Protein AF-A0A538PR02-F1 (afdb_monomer_lite)

Secondary structure (DSSP, 8-state):
-B--TT---TTTTHHHHHH-HHHHHHHHHHHHHHHHTTPPPHHHHHHSS-TTGGGSHHHHHHHHHHHHHHHHHHHHHTT---SSB-B-TTHHHHHHHHTTSS-HHHHHHHHHHHHHHHHHHS---EEEEEES-HHHHHHHHGGGTTTEEEEEEEETTEEEEEE-HHHHHHHHHHHHHTT-EEEE---SS--SSGGGHHHHHHHHHHHHTS-----SS-BB-TTTSSB--GGGGSHHHHHHHHHS-B-HHHHHHHHHHT--S-EEEBSSS-HHHHHHGGG-GGGTTS-EEES--TTS-HHHHHHHHHHHHHHTT----HHHHHTTS-PPP-PPPP----------SS---STT--SS-SBTTTBEE---TTSPTT-EEEEEEEETTSTTGGGEEETTEEB--HHHHHHHHHHHHHHH-TTS-EEEEEEEE-S--BPPSSSEEEEEEEEPPPBTTBEEEEEEEEE--SSS--EEEEEEEEEEEEPPS-PPPPPPHHHHHHH--EEE-HHHHHHHHHHTTEEE-TTT--EEEEEEETTEEEEEEE--GGG---TT-SS-HHHHHHHHHHHHHTTTT--S---------EE--S----SEEEEEEEE----PPPP-------------SS----------EEEEEE---------------------

Structure (mmCIF, N/CA/C/O backbone):
data_AF-A0A538PR02-F1
#
_entry.id   AF-A0A538PR02-F1
#
loop_
_atom_site.group_PDB
_atom_site.id
_atom_site.type_symbol
_atom_site.label_atom_id
_atom_site.label_alt_id
_atom_site.label_comp_id
_atom_site.label_asym_id
_atom_site.label_entity_id
_atom_site.label_seq_id
_atom_site.pdbx_PDB_ins_code
_atom_site.Cartn_x
_atom_site.Cartn_y
_atom_site.Cartn_z
_atom_site.occupancy
_atom_site.B_iso_or_equiv
_atom_site.auth_seq_id
_atom_site.auth_comp_id
_atom_site.auth_asym_id
_atom_site.auth_atom_id
_atom_site.pdbx_PDB_model_num
ATOM 1 N N . LEU A 1 1 ? 5.813 1.654 -7.583 1.00 98.50 1 LEU A N 1
ATOM 2 C CA . LEU A 1 1 ? 6.825 2.065 -8.583 1.00 98.50 1 LEU A CA 1
ATOM 3 C C . LEU A 1 1 ? 7.752 0.881 -8.829 1.00 98.50 1 LEU A C 1
ATOM 5 O O . LEU A 1 1 ? 8.142 0.279 -7.841 1.00 98.50 1 LEU A O 1
ATOM 9 N N . PHE A 1 2 ? 8.074 0.528 -10.072 1.00 98.69 2 PHE A N 1
ATOM 10 C CA . PHE A 1 2 ? 8.949 -0.610 -10.412 1.00 98.69 2 PHE A CA 1
ATOM 11 C C . PHE A 1 2 ? 10.260 -0.122 -11.024 1.00 98.69 2 PHE A C 1
ATOM 13 O O . PHE A 1 2 ? 10.230 0.651 -11.988 1.00 98.69 2 PHE A O 1
ATOM 20 N N . SER A 1 3 ? 11.387 -0.511 -10.429 1.00 97.12 3 SER A N 1
ATOM 21 C CA . SER A 1 3 ? 12.698 0.070 -10.715 1.00 97.12 3 SER A CA 1
ATOM 22 C C . SER A 1 3 ? 13.198 -0.238 -12.134 1.00 97.12 3 SER A C 1
ATOM 24 O O . SER A 1 3 ? 12.953 -1.273 -12.743 1.00 97.12 3 SER A O 1
ATOM 26 N N . GLY A 1 4 ? 13.930 0.720 -12.701 1.00 94.06 4 GLY A N 1
ATOM 27 C CA . GLY A 1 4 ? 14.542 0.568 -14.018 1.00 94.06 4 GLY A CA 1
ATOM 28 C C . GLY A 1 4 ? 15.914 -0.113 -13.983 1.00 94.06 4 GLY A C 1
ATOM 29 O O . GLY A 1 4 ? 16.508 -0.349 -12.924 1.00 94.06 4 GLY A O 1
ATOM 30 N N . GLN A 1 5 ? 16.471 -0.342 -15.174 1.00 92.19 5 GLN A N 1
ATOM 31 C CA . GLN A 1 5 ? 17.864 -0.747 -15.344 1.00 92.19 5 GLN A CA 1
ATOM 32 C C . GLN A 1 5 ? 18.789 0.379 -14.855 1.00 92.19 5 GLN A C 1
ATOM 34 O O . GLN A 1 5 ? 18.555 1.554 -15.125 1.00 92.19 5 GLN A O 1
ATOM 39 N N . GLY A 1 6 ? 19.844 0.003 -14.137 1.00 89.62 6 GLY A N 1
ATOM 40 C CA . GLY A 1 6 ? 20.734 0.891 -13.385 1.00 89.62 6 GLY A CA 1
ATOM 41 C C . GLY A 1 6 ? 20.547 0.798 -11.865 1.00 89.62 6 GLY A C 1
ATOM 42 O O . GLY A 1 6 ? 21.372 1.327 -11.128 1.00 89.62 6 GLY A O 1
ATOM 43 N N . SER A 1 7 ? 19.495 0.120 -11.393 1.00 91.56 7 SER A N 1
ATOM 44 C CA . SER A 1 7 ? 19.250 -0.131 -9.965 1.00 91.56 7 SER A CA 1
ATOM 45 C C . SER A 1 7 ? 19.891 -1.429 -9.451 1.00 91.56 7 SER A C 1
ATOM 47 O O . SER A 1 7 ? 20.096 -1.580 -8.246 1.00 91.56 7 SER A O 1
ATOM 49 N N . GLN A 1 8 ? 20.215 -2.361 -10.351 1.00 93.94 8 GLN A N 1
ATOM 50 C CA . GLN A 1 8 ? 20.786 -3.662 -10.018 1.00 93.94 8 GLN A CA 1
ATOM 51 C C . GLN A 1 8 ? 22.184 -3.553 -9.400 1.00 93.94 8 GLN A C 1
ATOM 53 O O . GLN A 1 8 ? 22.990 -2.703 -9.779 1.00 93.94 8 GLN A O 1
ATOM 58 N N . TYR A 1 9 ? 22.496 -4.493 -8.512 1.00 94.25 9 TYR A N 1
ATOM 59 C CA . TYR A 1 9 ? 23.839 -4.714 -7.986 1.00 94.25 9 TYR A CA 1
ATOM 60 C C . TYR A 1 9 ? 24.039 -6.199 -7.673 1.00 94.25 9 TYR A C 1
ATOM 62 O O . TYR A 1 9 ? 23.088 -6.912 -7.335 1.00 94.25 9 TYR A O 1
ATOM 70 N N . ALA A 1 10 ? 25.281 -6.673 -7.770 1.00 93.88 10 ALA A N 1
ATOM 71 C CA . ALA A 1 10 ? 25.618 -8.041 -7.396 1.00 93.88 10 ALA A CA 1
ATOM 72 C C . ALA A 1 10 ? 25.338 -8.270 -5.902 1.00 93.88 10 ALA A C 1
ATOM 74 O O . ALA A 1 10 ? 25.723 -7.467 -5.053 1.00 93.88 10 ALA A O 1
ATOM 75 N N . GLY A 1 11 ? 24.659 -9.366 -5.566 1.00 94.75 11 GLY A N 1
ATOM 76 C CA . GLY A 1 11 ? 24.262 -9.663 -4.190 1.00 94.75 11 GLY A CA 1
ATOM 77 C C . GLY A 1 11 ? 22.857 -9.193 -3.799 1.00 94.75 11 GLY A C 1
ATOM 78 O O . GLY A 1 11 ? 22.438 -9.487 -2.678 1.00 94.75 11 GLY A O 1
ATOM 79 N N . MET A 1 12 ? 22.120 -8.495 -4.673 1.00 96.06 12 MET A N 1
ATOM 80 C CA . MET A 1 12 ? 20.779 -7.989 -4.351 1.00 96.06 12 MET A CA 1
ATOM 81 C C . MET A 1 12 ? 19.809 -9.099 -3.924 1.00 96.06 12 MET A C 1
ATOM 83 O O . MET A 1 12 ? 19.850 -10.215 -4.448 1.00 96.06 12 MET A O 1
ATOM 87 N N . ALA A 1 13 ? 18.946 -8.793 -2.952 1.00 97.62 13 ALA A N 1
ATOM 88 C CA . ALA A 1 13 ? 17.898 -9.675 -2.429 1.00 97.62 13 ALA A CA 1
ATOM 89 C C . ALA A 1 13 ? 18.363 -11.049 -1.886 1.00 97.62 13 ALA A C 1
ATOM 91 O O . ALA A 1 13 ? 17.543 -11.945 -1.654 1.00 97.62 13 ALA A O 1
ATOM 92 N N . ARG A 1 14 ? 19.673 -11.253 -1.667 1.00 97.19 14 ARG A N 1
ATOM 93 C CA . ARG A 1 14 ? 20.220 -12.528 -1.168 1.00 97.19 14 ARG A CA 1
ATOM 94 C C . ARG A 1 14 ? 19.723 -12.856 0.238 1.00 97.19 14 ARG A C 1
ATOM 96 O O . ARG A 1 14 ? 19.574 -14.032 0.575 1.00 97.19 14 ARG A O 1
ATOM 103 N N . GLY A 1 15 ? 19.499 -11.834 1.062 1.00 96.75 15 GLY A N 1
ATOM 104 C CA . GLY A 1 15 ? 18.936 -11.974 2.399 1.00 96.75 15 GLY A CA 1
ATOM 105 C C . GLY A 1 15 ? 17.523 -12.537 2.327 1.00 96.75 15 GLY A C 1
ATOM 106 O O . GLY A 1 15 ? 17.267 -13.581 2.922 1.00 96.75 15 GLY A O 1
ATOM 107 N N . LEU A 1 16 ? 16.653 -11.935 1.507 1.00 97.62 16 LEU A N 1
ATOM 108 C CA . LEU A 1 16 ? 15.275 -12.416 1.325 1.00 97.62 16 LEU A CA 1
ATOM 109 C C . LEU A 1 16 ? 15.230 -13.835 0.782 1.00 97.62 16 LEU A C 1
ATOM 111 O O . LEU A 1 16 ? 14.490 -14.660 1.309 1.00 97.62 16 LEU A O 1
ATOM 115 N N . TYR A 1 17 ? 16.058 -14.155 -0.216 1.00 97.88 17 TYR A N 1
ATOM 116 C CA . TYR A 1 17 ? 16.132 -15.523 -0.720 1.00 97.88 17 TYR A CA 1
ATOM 117 C C . TYR A 1 17 ? 16.468 -16.519 0.392 1.00 97.88 17 TYR A C 1
ATOM 119 O O . TYR A 1 17 ? 15.944 -17.624 0.401 1.00 97.88 17 TYR A O 1
ATOM 127 N N . ARG A 1 18 ? 17.303 -16.139 1.367 1.00 95.69 18 ARG A N 1
ATOM 128 C CA . ARG A 1 18 ? 17.667 -16.994 2.505 1.00 95.69 18 ARG A CA 1
ATOM 129 C C . ARG A 1 18 ? 16.612 -17.037 3.607 1.00 95.69 18 ARG A C 1
ATOM 131 O O . ARG A 1 18 ? 16.497 -18.092 4.230 1.00 95.69 18 ARG A O 1
ATOM 138 N N . THR A 1 19 ? 15.865 -15.963 3.852 1.00 93.88 19 THR A N 1
ATOM 139 C CA . THR A 1 19 ? 15.002 -15.837 5.041 1.00 93.88 19 THR A CA 1
ATOM 140 C C . THR A 1 19 ? 13.502 -15.887 4.761 1.00 93.88 19 THR A C 1
ATOM 142 O O . THR A 1 19 ? 12.751 -16.224 5.674 1.00 93.88 19 THR A O 1
ATOM 145 N N . GLU A 1 20 ? 13.060 -15.593 3.535 1.00 95.88 20 GLU A N 1
ATOM 146 C CA . GLU A 1 20 ? 11.646 -15.474 3.155 1.00 95.88 20 GLU A CA 1
ATOM 147 C C . GLU A 1 20 ? 11.236 -16.577 2.157 1.00 95.88 20 GLU A C 1
ATOM 149 O O . GLU A 1 20 ? 11.570 -16.505 0.970 1.00 95.88 20 GLU A O 1
ATOM 154 N N . PRO A 1 21 ? 10.492 -17.615 2.592 1.00 95.75 21 PRO A N 1
ATOM 155 C CA . PRO A 1 21 ? 10.117 -18.738 1.728 1.00 95.75 21 PRO A CA 1
ATOM 156 C C . PRO A 1 21 ? 9.278 -18.356 0.501 1.00 95.75 21 PRO A C 1
ATOM 158 O O . PRO A 1 21 ? 9.484 -18.936 -0.563 1.00 95.75 21 PRO A O 1
ATOM 161 N N . VAL A 1 22 ? 8.374 -17.374 0.613 1.00 97.38 22 VAL A N 1
ATOM 162 C CA . VAL A 1 22 ? 7.581 -16.864 -0.525 1.00 97.38 22 VAL A CA 1
ATOM 163 C C . VAL A 1 22 ? 8.490 -16.284 -1.608 1.00 97.38 22 VAL A C 1
ATOM 165 O O . VAL A 1 22 ? 8.377 -16.667 -2.771 1.00 97.38 22 VAL A O 1
ATOM 168 N N . PHE A 1 23 ? 9.429 -15.419 -1.216 1.00 98.06 23 PHE A N 1
ATOM 169 C CA . PHE A 1 23 ? 10.390 -14.809 -2.133 1.00 98.06 23 PHE A CA 1
ATOM 170 C C . PHE A 1 23 ? 11.267 -15.869 -2.804 1.00 98.06 23 PHE A C 1
ATOM 172 O O . PHE A 1 23 ? 11.442 -15.851 -4.020 1.00 98.06 23 PHE A O 1
ATOM 179 N N . ARG A 1 24 ? 11.774 -16.834 -2.024 1.00 98.12 24 ARG A N 1
ATOM 180 C CA . ARG A 1 24 ? 12.583 -17.944 -2.543 1.00 98.12 24 ARG A CA 1
ATOM 181 C C . ARG A 1 24 ? 11.843 -18.737 -3.617 1.00 98.12 24 ARG A C 1
ATOM 183 O O . ARG A 1 24 ? 12.358 -18.863 -4.718 1.00 98.12 24 ARG A O 1
ATOM 190 N N . ARG A 1 25 ? 10.612 -19.186 -3.335 1.00 98.19 25 ARG A N 1
ATOM 191 C CA . ARG A 1 25 ? 9.791 -19.940 -4.301 1.00 98.19 25 ARG A CA 1
ATOM 192 C C . ARG A 1 25 ? 9.524 -19.146 -5.580 1.00 98.19 25 ARG A C 1
ATOM 194 O O . ARG A 1 25 ? 9.500 -19.732 -6.658 1.00 98.19 25 ARG A O 1
ATOM 201 N N . ALA A 1 26 ? 9.315 -17.834 -5.467 1.00 98.56 26 ALA A N 1
ATOM 202 C CA . ALA A 1 26 ? 9.130 -16.972 -6.628 1.00 98.56 26 ALA A CA 1
ATOM 203 C C . ALA A 1 26 ? 10.409 -16.889 -7.479 1.00 98.56 26 ALA A C 1
ATOM 205 O O . ALA A 1 26 ? 10.333 -17.063 -8.692 1.00 98.56 26 ALA A O 1
ATOM 206 N N . ILE A 1 27 ? 11.584 -16.714 -6.859 1.00 98.75 27 ILE A N 1
ATOM 207 C CA . ILE A 1 27 ? 12.870 -16.749 -7.573 1.00 98.75 27 ILE A CA 1
ATOM 208 C C . ILE A 1 27 ? 13.131 -18.123 -8.199 1.00 98.75 27 ILE A C 1
ATOM 210 O O . ILE A 1 27 ? 13.497 -18.168 -9.367 1.00 98.75 27 ILE A O 1
ATOM 214 N N . ASP A 1 28 ? 12.894 -19.222 -7.480 1.00 98.62 28 ASP A N 1
ATOM 215 C CA . ASP A 1 28 ? 13.098 -20.587 -7.988 1.00 98.62 28 ASP A CA 1
ATOM 216 C C . ASP A 1 28 ? 12.206 -20.871 -9.208 1.00 98.62 28 ASP A C 1
ATOM 218 O O . ASP A 1 28 ? 12.644 -21.469 -10.191 1.00 98.62 28 ASP A O 1
ATOM 222 N N . ARG A 1 29 ? 10.955 -20.388 -9.188 1.00 98.50 29 ARG A N 1
ATOM 223 C CA . ARG A 1 29 ? 10.052 -20.459 -10.345 1.00 98.50 29 ARG A CA 1
ATOM 224 C C . ARG A 1 29 ? 10.590 -19.645 -11.519 1.00 98.50 29 ARG A C 1
ATOM 226 O O . ARG A 1 29 ? 10.618 -20.152 -12.637 1.00 98.50 29 ARG A O 1
ATOM 233 N N . CYS A 1 30 ? 11.008 -18.401 -11.279 1.00 98.56 30 CYS A N 1
ATOM 234 C CA . CYS A 1 30 ? 11.595 -17.552 -12.316 1.00 98.56 30 CYS A CA 1
ATOM 235 C C . CYS A 1 30 ? 12.856 -18.185 -12.919 1.00 98.56 30 CYS A C 1
ATOM 237 O O . CYS A 1 30 ? 13.044 -18.143 -14.132 1.00 98.56 30 CYS A O 1
ATOM 239 N N . ASP A 1 31 ? 13.690 -18.800 -12.083 1.00 98.44 31 ASP A N 1
ATOM 240 C CA . ASP A 1 31 ? 14.918 -19.478 -12.481 1.00 98.44 31 ASP A CA 1
ATOM 241 C C . ASP A 1 31 ? 14.626 -20.684 -13.384 1.00 98.44 31 ASP A C 1
ATOM 243 O O . ASP A 1 31 ? 15.174 -20.786 -14.481 1.00 98.44 31 ASP A O 1
ATOM 247 N N . ALA A 1 32 ? 13.678 -21.538 -12.988 1.00 98.25 32 ALA A N 1
ATOM 248 C CA . ALA A 1 32 ? 13.234 -22.661 -13.811 1.00 98.25 32 ALA A CA 1
ATOM 249 C C . ALA A 1 32 ? 12.699 -22.204 -15.183 1.00 98.25 32 ALA A C 1
ATOM 251 O O . ALA A 1 32 ? 12.989 -22.831 -16.203 1.00 98.25 32 ALA A O 1
ATOM 252 N N . ILE A 1 33 ? 11.958 -21.090 -15.224 1.00 97.69 33 ILE A N 1
ATOM 253 C CA . ILE A 1 33 ? 11.436 -20.515 -16.471 1.00 97.69 33 ILE A CA 1
ATOM 254 C C . ILE A 1 33 ? 12.580 -2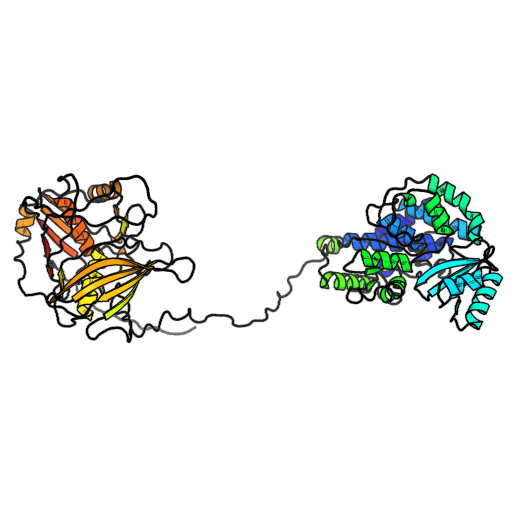0.056 -17.379 1.00 97.69 33 ILE A C 1
ATOM 256 O O . ILE A 1 33 ? 12.618 -20.453 -18.542 1.00 97.69 33 ILE A O 1
ATOM 260 N N . VAL A 1 34 ? 13.528 -19.251 -16.889 1.00 96.25 34 VAL A N 1
ATOM 261 C CA . VAL A 1 34 ? 14.604 -18.738 -17.759 1.00 96.25 34 VAL A CA 1
ATOM 262 C C . VAL A 1 34 ? 15.547 -19.850 -18.227 1.00 96.25 34 VAL A C 1
ATOM 264 O O . VAL A 1 34 ? 15.980 -19.839 -19.380 1.00 96.25 34 VAL A O 1
ATOM 267 N N . GLN A 1 35 ? 15.801 -20.857 -17.387 1.00 96.50 35 GLN A N 1
ATOM 268 C CA . GLN A 1 35 ? 16.586 -22.030 -17.775 1.00 96.50 35 GLN A CA 1
ATOM 269 C C . GLN A 1 35 ? 15.890 -22.857 -18.865 1.00 96.50 35 GLN A C 1
ATOM 271 O O . GLN A 1 35 ? 16.567 -23.397 -19.739 1.00 96.50 35 GLN A O 1
ATOM 276 N N . SER A 1 36 ? 14.551 -22.907 -18.883 1.00 95.31 36 SER A N 1
ATOM 277 C CA . SER A 1 36 ? 13.799 -23.627 -19.924 1.00 95.31 36 SER A CA 1
ATOM 278 C C . SER A 1 36 ? 14.012 -23.072 -21.340 1.00 95.31 36 SER A C 1
ATOM 280 O O . SER A 1 36 ? 13.828 -23.797 -22.316 1.00 95.31 36 SER A O 1
ATOM 282 N N . PHE A 1 37 ? 14.471 -21.821 -21.459 1.00 91.75 37 PHE A N 1
ATOM 283 C CA . PHE A 1 37 ? 14.837 -21.190 -22.731 1.00 91.75 37 PHE A CA 1
ATOM 284 C C . PHE A 1 37 ? 16.361 -21.061 -22.917 1.00 91.75 37 PHE A C 1
ATOM 286 O O . PHE A 1 37 ? 16.818 -20.296 -23.763 1.00 91.75 37 PHE A O 1
ATOM 293 N N . GLY A 1 38 ? 17.156 -21.811 -22.141 1.00 91.44 38 GLY A N 1
ATOM 294 C CA . GLY A 1 38 ? 18.610 -21.923 -22.299 1.00 91.44 38 GLY A CA 1
ATOM 295 C C . GLY A 1 38 ? 19.435 -20.806 -21.652 1.00 91.44 38 GLY A C 1
ATOM 296 O O . GLY A 1 38 ? 20.611 -20.655 -21.983 1.00 91.44 38 GLY A O 1
ATOM 297 N N . MET A 1 39 ? 18.853 -20.008 -20.752 1.00 93.81 39 MET A N 1
ATOM 298 C CA . MET A 1 39 ? 19.595 -18.961 -20.043 1.00 93.81 39 MET A CA 1
ATOM 299 C C . MET A 1 39 ? 20.415 -19.509 -18.871 1.00 93.81 39 MET A C 1
ATOM 301 O O . MET A 1 39 ? 20.104 -20.551 -18.295 1.00 93.81 39 MET A O 1
ATOM 305 N N . VAL A 1 40 ? 21.442 -18.752 -18.474 1.00 94.31 40 VAL A N 1
ATOM 306 C CA . VAL A 1 40 ? 22.193 -18.996 -17.235 1.00 94.31 40 VAL A CA 1
ATOM 307 C C . VAL A 1 40 ? 21.258 -18.863 -16.031 1.00 94.31 40 VAL A C 1
ATOM 309 O O . VAL A 1 40 ? 20.441 -17.944 -15.977 1.00 94.31 40 VAL A O 1
ATOM 312 N N . ALA A 1 41 ? 21.418 -19.757 -15.054 1.00 95.88 41 ALA A N 1
ATOM 313 C CA . ALA A 1 41 ? 20.636 -19.751 -13.823 1.00 95.88 41 ALA A CA 1
ATOM 314 C C . ALA A 1 41 ? 20.710 -18.394 -13.093 1.00 95.88 41 ALA A C 1
ATOM 316 O O . ALA A 1 41 ? 21.796 -17.836 -12.883 1.00 95.88 41 ALA A O 1
ATOM 317 N N . LEU A 1 42 ? 19.558 -17.883 -12.654 1.00 96.56 42 LEU A N 1
ATOM 318 C CA . LEU A 1 42 ? 19.425 -16.604 -11.955 1.00 96.56 42 LEU A CA 1
ATOM 319 C C . LEU A 1 42 ? 20.294 -16.521 -10.694 1.00 96.56 42 LEU A C 1
ATOM 321 O O . LEU A 1 42 ? 20.940 -15.487 -10.525 1.00 96.56 42 LEU A O 1
ATOM 325 N N . PRO A 1 43 ? 20.397 -17.550 -9.823 1.00 96.38 43 PRO A N 1
ATOM 326 C CA . PRO A 1 43 ? 21.272 -17.486 -8.652 1.00 96.38 43 PRO A CA 1
ATOM 327 C C . PRO A 1 43 ? 22.741 -17.208 -8.996 1.00 96.38 43 PRO A C 1
ATOM 329 O O . PRO A 1 43 ? 23.414 -16.488 -8.257 1.00 96.38 43 PRO A O 1
ATOM 332 N N . SER A 1 44 ? 23.231 -17.727 -10.127 1.00 95.25 44 SER A N 1
ATOM 333 C CA . SER A 1 44 ? 24.604 -17.491 -10.593 1.00 95.25 44 SER A CA 1
ATOM 334 C C . SER A 1 44 ? 24.812 -16.047 -11.048 1.00 95.25 44 SER A C 1
ATOM 336 O O . SER A 1 44 ? 25.878 -15.482 -10.829 1.00 95.25 44 SER A O 1
ATOM 338 N N . ILE A 1 45 ? 23.787 -15.428 -11.634 1.00 96.25 45 ILE A N 1
ATOM 339 C CA . ILE A 1 45 ? 23.814 -14.021 -12.052 1.00 96.25 45 ILE A CA 1
ATOM 340 C C . ILE A 1 45 ? 23.646 -13.074 -10.853 1.00 96.25 45 ILE A C 1
ATOM 342 O O . ILE A 1 45 ? 24.349 -12.073 -10.744 1.00 96.25 45 ILE A O 1
ATOM 346 N N . LEU A 1 46 ? 22.721 -13.385 -9.943 1.00 96.06 46 LEU A N 1
ATOM 347 C CA . LEU A 1 46 ? 22.388 -12.548 -8.790 1.00 96.06 46 LEU A CA 1
ATOM 348 C C . LEU A 1 46 ? 23.462 -12.606 -7.697 1.00 96.06 46 LEU A C 1
ATOM 350 O O . LEU A 1 46 ? 23.754 -11.586 -7.069 1.00 96.06 46 LEU A O 1
ATOM 354 N N . TRP A 1 47 ? 24.031 -13.789 -7.440 1.00 95.31 47 TRP A N 1
ATOM 355 C CA . TRP A 1 47 ? 24.879 -14.056 -6.269 1.00 95.31 47 TRP A CA 1
ATOM 356 C C . TRP A 1 47 ? 26.161 -14.843 -6.572 1.00 95.31 47 TRP A C 1
ATOM 358 O O . TRP A 1 47 ? 26.839 -15.252 -5.624 1.00 95.31 47 TRP A O 1
ATOM 368 N N . GLY A 1 48 ? 26.475 -15.093 -7.845 1.00 88.62 48 GLY A N 1
ATOM 369 C CA . GLY A 1 48 ? 27.697 -15.788 -8.248 1.00 88.62 48 GLY A CA 1
ATOM 370 C C . GLY A 1 48 ? 28.959 -14.934 -8.114 1.00 88.62 48 GLY A C 1
ATOM 371 O O . GLY A 1 48 ? 28.921 -13.761 -7.744 1.00 88.62 48 GLY A O 1
ATOM 372 N N . GLU A 1 49 ? 30.105 -15.544 -8.421 1.00 80.94 49 GLU A N 1
ATOM 373 C CA . GLU A 1 49 ? 31.426 -14.917 -8.263 1.00 80.94 49 GLU A CA 1
ATOM 374 C C . GLU A 1 49 ? 31.697 -13.821 -9.309 1.00 80.94 49 GLU A C 1
ATOM 376 O O . GLU A 1 49 ? 32.388 -12.840 -9.028 1.00 80.94 49 GLU A O 1
ATOM 381 N N . HIS A 1 50 ? 31.106 -13.936 -10.504 1.00 82.12 50 HIS A N 1
ATOM 382 C CA . HIS A 1 50 ? 31.259 -12.969 -11.594 1.00 82.12 50 HIS A CA 1
ATOM 383 C C . HIS A 1 50 ? 30.309 -11.775 -11.444 1.00 82.12 50 HIS A C 1
ATOM 385 O O . HIS A 1 50 ? 29.335 -11.633 -12.180 1.00 82.12 50 HIS A O 1
ATOM 391 N N . GLN A 1 51 ? 30.631 -10.871 -10.517 1.00 84.25 51 GLN A N 1
ATOM 392 C CA . GLN A 1 51 ? 29.805 -9.694 -10.213 1.00 84.25 51 GLN A CA 1
ATOM 393 C C . GLN A 1 51 ? 29.548 -8.770 -11.417 1.00 84.25 51 GLN A C 1
ATOM 395 O O . GLN A 1 51 ? 28.575 -8.029 -11.409 1.00 84.25 51 GLN A O 1
ATOM 400 N N . ALA A 1 52 ? 30.377 -8.819 -12.464 1.00 87.50 52 ALA A N 1
ATOM 401 C CA . ALA A 1 52 ? 30.177 -8.026 -13.676 1.00 87.50 52 ALA A CA 1
ATOM 402 C C . ALA A 1 52 ? 28.987 -8.505 -14.532 1.00 87.50 52 ALA A C 1
ATOM 404 O O . ALA A 1 52 ? 28.375 -7.695 -15.225 1.00 87.50 52 ALA A O 1
ATOM 405 N N . ALA A 1 53 ? 28.620 -9.792 -14.463 1.00 91.00 53 ALA A N 1
ATOM 406 C CA . ALA A 1 53 ? 27.609 -10.382 -15.345 1.00 91.00 53 ALA A CA 1
ATOM 407 C C . ALA A 1 53 ? 26.225 -9.731 -15.178 1.00 91.00 53 ALA A C 1
ATOM 409 O O . ALA A 1 53 ? 25.521 -9.514 -16.161 1.00 91.00 53 ALA A O 1
ATOM 410 N N . ILE A 1 54 ? 25.850 -9.333 -13.954 1.00 93.00 54 ILE A N 1
ATOM 411 C CA . ILE A 1 54 ? 24.573 -8.648 -13.680 1.00 93.00 54 ILE A CA 1
ATOM 412 C C . ILE A 1 54 ? 24.446 -7.298 -14.406 1.00 93.00 54 ILE A C 1
ATOM 414 O O . ILE A 1 54 ? 23.337 -6.781 -14.520 1.00 93.00 54 ILE A O 1
ATOM 418 N N . HIS A 1 55 ? 25.544 -6.724 -14.910 1.00 91.75 55 HIS A N 1
ATOM 419 C CA . HIS A 1 55 ? 25.555 -5.466 -15.664 1.00 91.75 55 HIS A CA 1
ATOM 420 C C . HIS A 1 55 ? 25.451 -5.665 -17.186 1.00 91.75 55 HIS A C 1
ATOM 422 O O . HIS A 1 55 ? 25.252 -4.698 -17.925 1.00 91.75 55 HIS A O 1
ATOM 428 N N . GLU A 1 56 ? 25.523 -6.904 -17.678 1.00 92.50 56 GLU A N 1
ATOM 429 C CA . GLU A 1 56 ? 25.225 -7.198 -19.076 1.00 92.50 56 GLU A CA 1
ATOM 430 C C . GLU A 1 56 ? 23.714 -7.209 -19.306 1.00 92.50 56 GLU A C 1
ATOM 432 O O . GLU A 1 56 ? 22.973 -7.948 -18.665 1.00 92.50 56 GLU A O 1
ATOM 437 N N . THR A 1 57 ? 23.252 -6.445 -20.297 1.00 93.31 57 THR A N 1
ATOM 438 C CA . THR A 1 57 ? 21.819 -6.229 -20.573 1.00 93.31 57 THR A CA 1
ATOM 439 C C . THR A 1 57 ? 20.996 -7.520 -20.687 1.00 93.31 57 THR A C 1
ATOM 441 O O . THR A 1 57 ? 19.874 -7.568 -20.184 1.00 93.31 57 THR A O 1
ATOM 444 N N . ARG A 1 58 ? 21.560 -8.580 -21.283 1.00 94.62 58 ARG A N 1
ATOM 445 C CA . ARG A 1 58 ? 20.915 -9.900 -21.406 1.00 94.62 58 ARG A CA 1
ATOM 446 C C . ARG A 1 58 ? 20.623 -10.585 -20.069 1.00 94.62 58 ARG A C 1
ATOM 448 O O . ARG A 1 58 ? 19.682 -11.364 -19.994 1.00 94.62 58 ARG A O 1
ATOM 455 N N . TYR A 1 59 ? 21.393 -10.279 -19.026 1.00 95.50 59 TYR A N 1
ATOM 456 C CA . TYR A 1 59 ? 21.221 -10.826 -17.681 1.00 95.50 59 TYR A CA 1
ATOM 457 C C . TYR A 1 59 ? 20.527 -9.834 -16.745 1.00 95.50 59 TYR A C 1
ATOM 459 O O . TYR A 1 59 ? 19.679 -10.235 -15.952 1.00 95.50 59 TYR A O 1
ATOM 467 N N . THR A 1 60 ? 20.824 -8.535 -16.868 1.00 95.25 60 THR A N 1
ATOM 468 C CA . THR A 1 60 ? 20.240 -7.480 -16.030 1.00 95.25 60 THR A CA 1
ATOM 469 C C . THR A 1 60 ? 18.716 -7.477 -16.073 1.00 95.25 60 THR A C 1
ATOM 471 O O . THR A 1 60 ? 18.070 -7.446 -15.030 1.00 95.25 60 THR A O 1
ATOM 474 N N . GLN A 1 61 ? 18.134 -7.483 -17.275 1.00 96.62 61 GLN A N 1
ATOM 475 C CA . GLN A 1 61 ? 16.693 -7.297 -17.444 1.00 96.62 61 GLN A CA 1
ATOM 476 C C . GLN A 1 61 ? 15.859 -8.453 -16.858 1.00 96.62 61 GLN A C 1
ATOM 478 O O . GLN A 1 61 ? 14.968 -8.168 -16.056 1.00 96.62 61 GLN A O 1
ATOM 483 N N . PRO A 1 62 ? 16.142 -9.739 -17.157 1.00 97.62 62 PRO A N 1
ATOM 484 C CA . PRO A 1 62 ? 15.427 -10.844 -16.515 1.00 97.62 62 PRO A CA 1
ATOM 485 C C . PRO A 1 62 ? 15.719 -10.959 -15.015 1.00 97.62 62 PRO A C 1
ATOM 487 O O . PRO A 1 62 ? 14.812 -11.291 -14.256 1.00 97.62 62 PRO A O 1
ATOM 490 N N . ALA A 1 63 ? 16.936 -10.639 -14.557 1.00 97.81 63 ALA A N 1
ATOM 491 C CA . ALA A 1 63 ? 17.255 -10.651 -13.130 1.00 97.81 63 ALA A CA 1
ATOM 492 C C . ALA A 1 63 ? 16.463 -9.590 -12.346 1.00 97.81 63 ALA A C 1
ATOM 494 O O . ALA A 1 63 ? 15.920 -9.897 -11.284 1.00 97.81 63 ALA A O 1
ATOM 495 N N . LEU A 1 64 ? 16.354 -8.365 -12.876 1.00 97.94 64 LEU A N 1
ATOM 496 C CA . LEU A 1 64 ? 15.518 -7.312 -12.292 1.00 97.94 64 LEU A CA 1
ATOM 497 C C . LEU A 1 64 ? 14.046 -7.720 -12.268 1.00 97.94 64 LEU A C 1
ATOM 499 O O . LEU A 1 64 ? 13.433 -7.674 -11.206 1.00 97.94 64 LEU A O 1
ATOM 503 N N . PHE A 1 65 ? 13.509 -8.200 -13.394 1.00 98.69 65 PHE A N 1
ATOM 504 C CA . PHE A 1 65 ? 12.123 -8.665 -13.466 1.00 98.69 65 PHE A CA 1
ATOM 505 C C . PHE A 1 65 ? 11.834 -9.757 -12.427 1.00 98.69 65 PHE A C 1
ATOM 507 O O . PHE A 1 65 ? 10.827 -9.694 -11.727 1.00 98.69 65 PHE A O 1
ATOM 514 N N . ALA A 1 66 ? 12.723 -10.748 -12.296 1.00 98.69 66 ALA A N 1
ATOM 515 C CA . ALA A 1 66 ? 12.552 -11.841 -11.346 1.00 98.69 66 ALA A CA 1
ATOM 516 C C . ALA A 1 66 ? 12.557 -11.352 -9.890 1.00 98.69 66 ALA A C 1
ATOM 518 O O . ALA A 1 66 ? 11.710 -11.779 -9.104 1.00 98.69 66 ALA A O 1
ATOM 519 N N . VAL A 1 67 ? 13.473 -10.442 -9.534 1.00 98.75 67 VAL A N 1
ATOM 520 C CA . VAL A 1 67 ? 13.522 -9.843 -8.192 1.00 98.75 67 VAL A CA 1
ATOM 521 C C . VAL A 1 67 ? 12.273 -9.011 -7.921 1.00 98.75 67 VAL A C 1
ATOM 523 O O . VAL A 1 67 ? 11.656 -9.177 -6.874 1.00 98.75 67 VAL A O 1
ATOM 526 N N . GLU A 1 68 ? 11.859 -8.156 -8.852 1.00 98.75 68 GLU A N 1
ATOM 527 C CA . GLU A 1 68 ? 10.666 -7.322 -8.693 1.00 98.75 68 GLU A CA 1
ATOM 528 C C . GLU A 1 68 ? 9.388 -8.155 -8.587 1.00 98.75 68 GLU A C 1
ATOM 530 O O . GLU A 1 68 ? 8.560 -7.899 -7.713 1.00 98.75 68 GLU A O 1
ATOM 535 N N . HIS A 1 69 ? 9.256 -9.209 -9.395 1.00 98.75 69 HIS A N 1
ATOM 536 C CA . HIS A 1 69 ? 8.161 -10.166 -9.279 1.00 98.75 69 HIS A CA 1
ATOM 537 C C . HIS A 1 69 ? 8.153 -10.851 -7.906 1.00 98.75 69 HIS A C 1
ATOM 539 O O . HIS A 1 69 ? 7.124 -10.873 -7.232 1.00 98.75 69 HIS A O 1
ATOM 545 N N . ALA A 1 70 ? 9.301 -11.355 -7.445 1.00 98.75 70 ALA A N 1
ATOM 546 C CA . ALA A 1 70 ? 9.407 -12.008 -6.142 1.00 98.75 70 ALA A CA 1
ATOM 547 C C . ALA A 1 70 ? 9.110 -11.053 -4.970 1.00 98.75 70 ALA A C 1
ATOM 549 O O . ALA A 1 70 ? 8.514 -11.467 -3.973 1.00 98.75 70 ALA A O 1
ATOM 550 N N . LEU A 1 71 ? 9.466 -9.769 -5.095 1.00 98.75 71 LEU A N 1
ATOM 551 C CA . LEU A 1 71 ? 9.083 -8.730 -4.139 1.00 98.75 71 LEU A CA 1
ATOM 552 C C . LEU A 1 71 ? 7.566 -8.504 -4.125 1.00 98.75 71 LEU A C 1
ATOM 554 O O . LEU A 1 71 ? 6.988 -8.421 -3.044 1.00 98.75 71 LEU A O 1
ATOM 558 N N . VAL A 1 72 ? 6.910 -8.437 -5.291 1.00 98.69 72 VAL A N 1
ATOM 559 C CA . VAL A 1 72 ? 5.440 -8.324 -5.378 1.00 98.69 72 VAL A CA 1
ATOM 560 C C . VAL A 1 72 ? 4.758 -9.504 -4.698 1.00 98.69 72 VAL A C 1
ATOM 562 O O . VAL A 1 72 ? 3.843 -9.296 -3.902 1.00 98.69 72 VAL A O 1
ATOM 565 N N . GLU A 1 73 ? 5.204 -10.730 -4.971 1.00 98.44 73 GLU A N 1
ATOM 566 C CA . GLU A 1 73 ? 4.634 -11.932 -4.354 1.00 98.44 73 GLU A CA 1
ATOM 567 C C . GLU A 1 73 ? 4.803 -11.920 -2.828 1.00 98.44 73 GLU A C 1
ATOM 569 O O . GLU A 1 73 ? 3.871 -12.255 -2.093 1.00 98.44 73 GLU A O 1
ATOM 574 N N . LEU A 1 74 ? 5.956 -11.459 -2.331 1.00 98.19 74 LEU A N 1
ATOM 575 C CA . LEU A 1 74 ? 6.186 -11.313 -0.897 1.00 98.19 74 LEU A CA 1
ATOM 576 C C . LEU A 1 74 ? 5.266 -10.250 -0.272 1.00 98.19 74 LEU A C 1
ATOM 578 O O . LEU A 1 74 ? 4.605 -10.542 0.723 1.00 98.19 74 LEU A O 1
ATOM 582 N N . TRP A 1 75 ? 5.144 -9.061 -0.871 1.00 98.38 75 TRP A N 1
ATOM 583 C CA . TRP A 1 75 ? 4.224 -8.019 -0.390 1.00 98.38 75 TRP A CA 1
ATOM 584 C C . TRP A 1 75 ? 2.766 -8.488 -0.378 1.00 98.38 75 TRP A C 1
ATOM 586 O O . TRP A 1 75 ? 2.076 -8.331 0.634 1.00 98.38 75 TRP A O 1
ATOM 596 N N . ARG A 1 76 ? 2.318 -9.148 -1.453 1.00 97.56 76 ARG A N 1
ATOM 597 C CA . ARG A 1 76 ? 0.971 -9.731 -1.547 1.00 97.56 76 ARG A CA 1
ATOM 598 C C . ARG A 1 76 ? 0.726 -10.783 -0.475 1.00 97.56 76 ARG A C 1
ATOM 600 O O . ARG A 1 76 ? -0.369 -10.838 0.077 1.00 97.56 76 ARG A O 1
ATOM 607 N N . SER A 1 77 ? 1.738 -11.584 -0.133 1.00 97.44 77 SER A N 1
ATOM 608 C CA . SER A 1 77 ? 1.626 -12.580 0.941 1.00 97.44 77 SER A CA 1
ATOM 609 C C . SER A 1 77 ? 1.406 -11.967 2.328 1.00 97.44 77 SER A C 1
ATOM 611 O O . SER A 1 77 ? 0.911 -12.652 3.219 1.00 97.44 77 SER A O 1
ATOM 613 N N . TRP A 1 78 ? 1.734 -10.682 2.503 1.00 97.62 78 TRP A N 1
ATOM 614 C CA . TRP A 1 78 ? 1.472 -9.899 3.714 1.00 97.62 78 TRP A CA 1
ATOM 615 C C . TRP A 1 78 ? 0.193 -9.054 3.612 1.00 97.62 78 TRP A C 1
ATOM 617 O O . TRP A 1 78 ? -0.051 -8.202 4.464 1.00 97.62 78 TRP A O 1
ATOM 627 N N . GLY A 1 79 ? -0.619 -9.258 2.570 1.00 97.06 79 GLY A N 1
ATOM 628 C CA . GLY A 1 79 ? -1.854 -8.509 2.323 1.00 97.06 79 GLY A CA 1
ATOM 629 C C . GLY A 1 79 ? -1.650 -7.149 1.649 1.00 97.06 79 GLY A C 1
ATOM 630 O O . GLY A 1 79 ? -2.618 -6.421 1.453 1.00 97.06 79 GLY A O 1
ATOM 631 N N . ILE A 1 80 ? -0.419 -6.796 1.261 1.00 97.25 80 ILE A N 1
ATOM 632 C CA . ILE A 1 80 ? -0.121 -5.519 0.604 1.00 97.25 80 ILE A CA 1
ATOM 633 C C . ILE A 1 80 ? -0.205 -5.697 -0.914 1.00 97.25 80 ILE A C 1
ATOM 635 O O . ILE A 1 80 ? 0.665 -6.308 -1.537 1.00 97.25 80 ILE A O 1
ATOM 639 N N . ALA A 1 81 ? -1.260 -5.150 -1.517 1.00 94.88 81 ALA A N 1
ATOM 640 C CA . ALA A 1 81 ? -1.485 -5.155 -2.960 1.00 94.88 81 ALA A CA 1
ATOM 641 C C . ALA A 1 81 ? -1.455 -3.723 -3.528 1.00 94.88 81 ALA A C 1
ATOM 643 O O . ALA A 1 81 ? -1.857 -2.787 -2.837 1.00 94.88 81 ALA A O 1
ATOM 644 N N . PRO A 1 82 ? -0.976 -3.524 -4.770 1.00 95.50 82 PRO A N 1
ATOM 645 C CA . PRO A 1 82 ? -0.933 -2.195 -5.361 1.00 95.50 82 PRO A CA 1
ATOM 646 C C . PRO A 1 82 ? -2.325 -1.742 -5.821 1.00 95.50 82 PRO A C 1
ATOM 648 O O . PRO A 1 82 ? -3.061 -2.515 -6.430 1.00 95.50 82 PRO A O 1
ATOM 651 N N . TYR A 1 83 ? -2.642 -0.472 -5.568 1.00 96.12 83 TYR A N 1
ATOM 652 C CA . TYR A 1 83 ? -3.820 0.212 -6.117 1.00 96.12 83 TYR A CA 1
ATOM 653 C C . TYR A 1 83 ? -3.578 0.705 -7.553 1.00 96.12 83 TYR A C 1
ATOM 655 O O . TYR A 1 83 ? -4.443 0.598 -8.411 1.00 96.12 83 TYR A O 1
ATOM 663 N N . VAL A 1 84 ? -2.365 1.186 -7.827 1.00 98.31 84 VAL A N 1
ATOM 664 C CA . VAL A 1 84 ? -1.905 1.667 -9.133 1.00 98.31 84 VAL A CA 1
ATOM 665 C C . VAL A 1 84 ? -0.417 1.359 -9.266 1.00 98.31 84 VAL A C 1
ATOM 667 O O . VAL A 1 84 ? 0.328 1.369 -8.278 1.00 98.31 84 VAL A O 1
ATOM 670 N N . VAL A 1 85 ? 0.032 1.053 -10.479 1.00 98.56 85 VAL A N 1
ATOM 671 C CA . VAL A 1 85 ? 1.428 0.721 -10.764 1.00 98.56 85 VAL A CA 1
ATOM 672 C C . VAL A 1 85 ? 1.998 1.581 -11.886 1.00 98.56 85 VAL A C 1
ATOM 674 O O . VAL A 1 85 ? 1.312 1.986 -12.818 1.00 98.56 85 VAL A O 1
ATOM 677 N N . ILE A 1 86 ? 3.294 1.845 -11.785 1.00 98.44 86 ILE A N 1
ATOM 678 C CA . ILE A 1 86 ? 4.109 2.494 -12.809 1.00 98.44 86 ILE A CA 1
ATOM 679 C C . ILE A 1 86 ? 5.505 1.890 -12.723 1.00 98.44 86 ILE A C 1
ATOM 681 O O . ILE A 1 86 ? 6.034 1.744 -11.612 1.00 98.44 86 ILE A O 1
ATOM 685 N N . GLY A 1 87 ? 6.097 1.525 -13.855 1.00 97.94 87 GLY A N 1
ATOM 686 C CA . GLY A 1 87 ? 7.515 1.200 -13.928 1.00 97.94 87 GLY A CA 1
ATOM 687 C C . GLY A 1 87 ? 8.341 2.315 -14.551 1.00 97.94 87 GLY A C 1
ATOM 688 O O . GLY A 1 87 ? 7.814 3.321 -15.021 1.00 97.94 87 GLY A O 1
ATOM 689 N N . HIS A 1 88 ? 9.658 2.137 -14.555 1.00 97.75 88 HIS A N 1
ATOM 690 C CA . HIS A 1 88 ? 10.566 2.964 -15.345 1.00 97.75 88 HIS A CA 1
ATOM 691 C C . HIS A 1 88 ? 11.308 2.083 -16.340 1.00 97.75 88 HIS A C 1
ATOM 693 O O . HIS A 1 88 ? 12.111 1.233 -15.946 1.00 97.75 88 HIS A O 1
ATOM 699 N N . SER A 1 89 ? 11.061 2.283 -17.637 1.00 96.12 89 SER A N 1
ATOM 700 C CA . SER A 1 89 ? 11.717 1.514 -18.695 1.00 96.12 89 SER A CA 1
ATOM 701 C C . SER A 1 89 ? 11.504 0.002 -18.483 1.00 96.12 89 SER A C 1
ATOM 703 O O . SER A 1 89 ? 10.380 -0.483 -18.541 1.00 96.12 89 SER A O 1
ATOM 705 N N . VAL A 1 90 ? 12.559 -0.770 -18.211 1.00 95.69 90 VAL A N 1
ATOM 706 C CA . VAL A 1 90 ? 12.472 -2.221 -17.974 1.00 95.69 90 VAL A CA 1
ATOM 707 C C . VAL A 1 90 ? 11.529 -2.590 -16.816 1.00 95.69 90 VAL A C 1
ATOM 709 O O . VAL A 1 90 ? 10.868 -3.623 -16.897 1.00 95.69 90 VAL A O 1
ATOM 712 N N . GLY A 1 91 ? 11.406 -1.739 -15.790 1.00 97.62 91 GLY A N 1
ATOM 713 C CA . GLY A 1 91 ? 10.507 -1.984 -14.658 1.00 97.62 91 GLY A CA 1
ATOM 714 C C . GLY A 1 91 ? 9.030 -1.993 -15.062 1.00 97.62 91 GLY A C 1
ATOM 715 O O . GLY A 1 91 ? 8.203 -2.596 -14.382 1.00 97.62 91 GLY A O 1
ATOM 716 N N . ASP A 1 92 ? 8.675 -1.386 -16.203 1.00 97.31 92 ASP A N 1
ATOM 717 C CA . ASP A 1 92 ? 7.289 -1.362 -16.692 1.00 97.31 92 ASP A CA 1
ATOM 718 C C . ASP A 1 92 ? 6.793 -2.762 -17.083 1.00 97.31 92 ASP A C 1
ATOM 720 O O . ASP A 1 92 ? 5.605 -3.053 -16.989 1.00 97.31 92 ASP A O 1
ATOM 724 N N . TYR A 1 93 ? 7.703 -3.682 -17.419 1.00 98.38 93 TYR A N 1
ATOM 725 C CA . TYR A 1 93 ? 7.360 -5.078 -17.693 1.00 98.38 93 TYR A CA 1
ATOM 726 C C . TYR A 1 93 ? 6.945 -5.814 -16.415 1.00 98.38 93 TYR A C 1
ATOM 728 O O . TYR A 1 93 ? 5.956 -6.548 -16.421 1.00 98.38 93 TYR A O 1
ATOM 736 N N . ALA A 1 94 ? 7.664 -5.605 -15.308 1.00 98.44 94 ALA A N 1
ATOM 737 C CA . ALA A 1 94 ? 7.291 -6.168 -14.012 1.00 98.44 94 ALA A CA 1
ATOM 738 C C . ALA A 1 94 ? 6.012 -5.511 -13.465 1.00 98.44 94 ALA A C 1
ATOM 740 O O . ALA A 1 94 ? 5.149 -6.208 -12.929 1.00 98.44 94 ALA A O 1
ATOM 741 N N . ALA A 1 95 ? 5.839 -4.200 -13.679 1.00 98.56 95 ALA A N 1
ATOM 742 C CA . ALA A 1 95 ? 4.600 -3.489 -13.367 1.00 98.56 95 ALA A CA 1
ATOM 743 C C . ALA A 1 95 ? 3.405 -4.058 -14.150 1.00 98.56 95 ALA A C 1
ATOM 745 O O . ALA A 1 95 ? 2.368 -4.357 -13.561 1.00 98.56 95 ALA A O 1
ATOM 746 N N . ALA A 1 96 ? 3.559 -4.278 -15.458 1.00 98.50 96 ALA A N 1
ATOM 747 C CA . ALA A 1 96 ? 2.527 -4.851 -16.314 1.00 98.50 96 ALA A CA 1
ATOM 748 C C . ALA A 1 96 ? 2.189 -6.303 -15.936 1.00 98.50 96 ALA A C 1
ATOM 750 O O . ALA A 1 96 ? 1.010 -6.661 -15.899 1.00 98.50 96 ALA A O 1
ATOM 751 N N . ALA A 1 97 ? 3.184 -7.122 -15.573 1.00 98.31 97 ALA A N 1
ATOM 752 C CA . ALA A 1 97 ? 2.946 -8.456 -15.017 1.00 98.31 97 ALA A CA 1
ATOM 753 C C . ALA A 1 97 ? 2.170 -8.390 -13.693 1.00 98.31 97 ALA A C 1
ATOM 755 O O . ALA A 1 97 ? 1.197 -9.118 -13.500 1.00 98.31 97 ALA A O 1
ATOM 756 N N . ALA A 1 98 ? 2.555 -7.484 -12.786 1.00 98.31 98 ALA A N 1
ATOM 757 C CA . ALA A 1 98 ? 1.851 -7.279 -11.523 1.00 98.31 98 ALA A CA 1
ATOM 758 C C . ALA A 1 98 ? 0.403 -6.808 -11.741 1.00 98.31 98 ALA A C 1
ATOM 760 O O . ALA A 1 98 ? -0.483 -7.229 -10.996 1.00 98.31 98 ALA A O 1
ATOM 761 N N . ALA A 1 99 ? 0.163 -6.001 -12.777 1.00 98.38 99 ALA A N 1
ATOM 762 C CA . ALA A 1 99 ? -1.159 -5.556 -13.205 1.00 98.38 99 ALA A CA 1
ATOM 763 C C . ALA A 1 99 ? -1.953 -6.604 -14.004 1.00 98.38 99 ALA A C 1
ATOM 765 O O . ALA A 1 99 ? -3.116 -6.366 -14.313 1.00 98.38 99 ALA A O 1
ATOM 766 N N . GLY A 1 100 ? -1.367 -7.761 -14.325 1.00 97.56 100 GLY A N 1
ATOM 767 C CA . GLY A 1 100 ? -2.053 -8.859 -15.008 1.00 97.56 100 GLY A CA 1
ATOM 768 C C . GLY A 1 100 ? -2.098 -8.758 -16.534 1.00 97.56 100 GLY A C 1
ATOM 769 O O . GLY A 1 100 ? -2.843 -9.510 -17.154 1.00 97.56 100 GLY A O 1
ATOM 770 N N . VAL A 1 101 ? -1.297 -7.885 -17.157 1.00 98.31 101 VAL A N 1
ATOM 771 C CA . VAL A 1 101 ? -1.229 -7.770 -18.628 1.00 98.31 101 VAL A CA 1
ATOM 772 C C . VAL A 1 101 ? -0.723 -9.066 -19.267 1.00 98.31 101 VAL A C 1
ATOM 774 O O . VAL A 1 101 ? -1.162 -9.450 -20.349 1.00 98.31 101 VAL A O 1
ATOM 777 N N . PHE A 1 102 ? 0.178 -9.773 -18.590 1.00 97.75 102 PHE A N 1
ATOM 778 C CA . PHE A 1 102 ? 0.671 -11.092 -18.979 1.00 97.75 102 PHE A CA 1
ATOM 779 C C . PHE A 1 102 ? 1.107 -11.891 -17.746 1.00 97.75 102 PHE A C 1
ATOM 781 O O . PHE A 1 102 ? 1.311 -11.326 -16.670 1.00 97.75 102 PHE A O 1
ATOM 788 N N . SER A 1 103 ? 1.242 -13.214 -17.891 1.00 97.00 103 SER A N 1
ATOM 789 C CA . SER A 1 103 ? 1.735 -14.074 -16.806 1.00 97.00 103 SER A CA 1
ATOM 790 C C . SER A 1 103 ? 3.228 -13.855 -16.529 1.00 97.00 103 SER A C 1
ATOM 792 O O . SER A 1 103 ? 3.945 -13.277 -17.346 1.00 97.00 103 SER A O 1
ATOM 794 N N . VAL A 1 104 ? 3.729 -14.357 -15.396 1.00 96.94 104 VAL A N 1
ATOM 795 C CA . VAL A 1 104 ? 5.167 -14.303 -15.074 1.00 96.94 104 VAL A CA 1
ATOM 796 C C . VAL A 1 104 ? 6.016 -15.038 -16.119 1.00 96.94 104 VAL A C 1
ATOM 798 O O . VAL A 1 104 ? 7.074 -14.544 -16.489 1.00 96.94 104 VAL A O 1
ATOM 801 N N . GLU A 1 105 ? 5.539 -16.167 -16.653 1.00 96.25 105 GLU A N 1
ATOM 802 C CA . GLU A 1 105 ? 6.211 -16.932 -17.713 1.00 96.25 105 GLU A CA 1
ATOM 803 C C . GLU A 1 105 ? 6.345 -16.105 -18.989 1.00 96.25 105 GLU A C 1
ATOM 805 O O . GLU A 1 105 ? 7.426 -16.000 -19.565 1.00 96.25 105 GLU A O 1
ATOM 810 N N . GLN A 1 106 ? 5.238 -15.489 -19.406 1.00 96.38 106 GLN A N 1
ATOM 811 C CA . GLN A 1 106 ? 5.182 -14.621 -20.574 1.00 96.38 106 GLN A CA 1
ATOM 812 C C . GLN A 1 106 ? 6.073 -13.385 -20.390 1.00 96.38 106 GLN A C 1
ATOM 814 O O . GLN A 1 106 ? 6.837 -13.041 -21.289 1.00 96.38 106 GLN A O 1
ATOM 819 N N . GLY A 1 107 ? 6.015 -12.748 -19.219 1.00 97.06 107 GLY A N 1
ATOM 820 C CA . GLY A 1 107 ? 6.832 -11.584 -18.886 1.00 97.06 107 GLY A CA 1
ATOM 821 C C . GLY A 1 107 ? 8.327 -11.893 -18.855 1.00 97.06 107 GLY A C 1
ATOM 822 O O . GLY A 1 107 ? 9.109 -11.149 -19.444 1.00 97.06 107 GLY A O 1
ATOM 823 N N . LEU A 1 108 ? 8.723 -13.019 -18.250 1.00 96.81 108 LEU A N 1
ATOM 824 C CA . LEU A 1 108 ? 10.112 -13.481 -18.240 1.00 96.81 108 LEU A CA 1
ATOM 825 C C . LEU A 1 108 ? 10.619 -13.815 -19.639 1.00 96.81 108 LEU A C 1
ATOM 827 O O . LEU A 1 108 ? 11.716 -13.393 -19.993 1.00 96.81 108 LEU A O 1
ATOM 831 N N . ALA A 1 109 ? 9.835 -14.530 -20.448 1.00 95.25 109 ALA A N 1
ATOM 832 C CA . ALA A 1 109 ? 10.210 -14.829 -21.827 1.00 95.25 109 ALA A CA 1
ATOM 833 C C . ALA A 1 109 ? 10.402 -13.538 -22.640 1.00 95.25 109 ALA A C 1
ATOM 835 O O . ALA A 1 109 ? 11.399 -13.383 -23.348 1.00 95.25 109 ALA A O 1
ATOM 836 N N . LEU A 1 110 ? 9.486 -12.578 -22.485 1.00 96.25 110 LEU A N 1
ATOM 837 C CA . LEU A 1 110 ? 9.540 -11.303 -23.187 1.00 96.25 110 LEU A CA 1
ATOM 838 C C . LEU A 1 110 ? 10.755 -10.464 -22.779 1.00 96.25 110 LEU A C 1
ATOM 840 O O . LEU A 1 110 ? 11.471 -9.954 -23.640 1.00 96.25 110 LEU A O 1
ATOM 844 N N . ILE A 1 111 ? 11.009 -10.328 -21.476 1.00 97.06 111 ILE A N 1
ATOM 845 C CA . ILE A 1 111 ? 12.109 -9.507 -20.963 1.00 97.06 111 ILE A CA 1
ATOM 846 C C . ILE A 1 111 ? 13.479 -10.158 -21.202 1.00 97.06 111 ILE A C 1
ATOM 848 O O . ILE A 1 111 ? 14.451 -9.459 -21.486 1.00 97.06 111 ILE A O 1
ATOM 852 N N . ALA A 1 112 ? 13.553 -11.492 -21.165 1.00 96.06 112 ALA A N 1
ATOM 853 C CA . ALA A 1 112 ? 14.732 -12.252 -21.563 1.00 96.06 112 ALA A CA 1
ATOM 854 C C . ALA A 1 112 ? 15.058 -12.020 -23.041 1.00 96.06 112 ALA A C 1
ATOM 856 O O . ALA A 1 112 ? 16.187 -11.660 -23.380 1.00 96.06 112 ALA A O 1
ATOM 857 N N . ALA A 1 113 ? 14.057 -12.151 -23.917 1.00 95.25 113 ALA A N 1
ATOM 858 C CA . ALA A 1 113 ? 14.239 -11.912 -25.340 1.00 95.25 113 ALA A CA 1
ATOM 859 C C . ALA A 1 113 ? 14.605 -10.451 -25.630 1.00 95.25 113 ALA A C 1
ATOM 861 O O . ALA A 1 113 ? 15.515 -10.197 -26.416 1.00 95.25 113 ALA A O 1
ATOM 862 N N . ARG A 1 114 ? 13.973 -9.486 -24.946 1.00 95.88 114 ARG A N 1
ATOM 863 C CA . ARG A 1 114 ? 14.334 -8.062 -25.017 1.00 95.88 114 ARG A CA 1
ATOM 864 C C . ARG A 1 114 ? 15.804 -7.845 -24.671 1.00 95.88 114 ARG A C 1
ATOM 866 O O . ARG A 1 114 ? 16.535 -7.242 -25.455 1.00 95.88 114 ARG A O 1
ATOM 873 N N . GLY A 1 115 ? 16.239 -8.347 -23.515 1.00 95.00 115 GLY A N 1
ATOM 874 C CA . GLY A 1 115 ? 17.612 -8.207 -23.042 1.00 95.00 115 GLY A CA 1
ATOM 875 C C . GLY A 1 115 ? 18.622 -8.844 -23.995 1.00 95.00 115 GLY A C 1
ATOM 876 O O . GLY A 1 115 ? 19.641 -8.225 -24.302 1.00 95.00 115 GLY A O 1
ATOM 877 N N . HIS A 1 116 ? 18.323 -10.045 -24.499 1.00 95.12 116 HIS A N 1
ATOM 878 C CA . HIS A 1 116 ? 19.164 -10.763 -25.456 1.00 95.12 116 HIS A CA 1
ATOM 879 C C . HIS A 1 116 ? 19.268 -10.030 -26.798 1.00 95.12 116 HIS A C 1
ATOM 881 O O . HIS A 1 116 ? 20.373 -9.707 -27.228 1.00 95.12 116 HIS A O 1
ATOM 887 N N . LEU A 1 117 ? 18.134 -9.686 -27.420 1.00 95.69 117 LEU A N 1
ATOM 888 C CA . LEU A 1 117 ? 18.104 -8.975 -28.700 1.00 95.69 117 LEU A CA 1
ATOM 889 C C . LEU A 1 117 ? 18.877 -7.654 -28.618 1.00 95.69 117 LEU A C 1
ATOM 891 O O . LEU A 1 117 ? 19.686 -7.356 -29.494 1.00 95.69 117 LEU A O 1
ATOM 895 N N . MET A 1 118 ? 18.671 -6.881 -27.546 1.00 95.06 118 MET A N 1
ATOM 896 C CA . MET A 1 118 ? 19.406 -5.635 -27.322 1.00 95.06 118 MET A CA 1
ATOM 897 C C . MET A 1 118 ? 20.904 -5.873 -27.146 1.00 95.06 118 MET A C 1
ATOM 899 O O . MET A 1 118 ? 21.715 -5.119 -27.677 1.00 95.06 118 MET A O 1
ATOM 903 N N . HIS A 1 119 ? 21.296 -6.904 -26.403 1.00 93.00 119 HIS A N 1
ATOM 904 C CA . HIS A 1 119 ? 22.707 -7.181 -26.171 1.00 93.00 119 HIS A CA 1
ATOM 905 C C . HIS A 1 119 ? 23.438 -7.575 -27.464 1.00 93.00 119 HIS A C 1
ATOM 907 O O . HIS A 1 119 ? 24.510 -7.027 -27.725 1.00 93.00 119 HIS A O 1
ATOM 913 N N . GLU A 1 120 ? 22.838 -8.455 -28.269 1.00 93.38 120 GLU A N 1
ATOM 914 C CA . GLU A 1 120 ? 23.461 -9.069 -29.451 1.00 93.38 120 GLU A CA 1
ATOM 915 C C . GLU A 1 120 ? 23.348 -8.227 -30.732 1.00 93.38 120 GLU A C 1
ATOM 917 O O . GLU A 1 120 ? 24.238 -8.271 -31.579 1.00 93.38 120 GLU A O 1
ATOM 922 N N . HIS A 1 121 ? 22.258 -7.474 -30.917 1.00 93.69 121 HIS A N 1
ATOM 923 C CA . HIS A 1 121 ? 21.938 -6.869 -32.221 1.00 93.69 121 HIS A CA 1
ATOM 924 C C . HIS A 1 121 ? 21.924 -5.343 -32.236 1.00 93.69 121 HIS A C 1
ATOM 926 O O . HIS A 1 121 ? 21.630 -4.755 -33.276 1.00 93.69 121 HIS A O 1
ATOM 932 N N . THR A 1 122 ? 22.240 -4.684 -31.120 1.00 93.19 122 THR A N 1
ATOM 933 C CA . THR A 1 122 ? 22.343 -3.219 -31.085 1.00 93.19 122 THR A CA 1
ATOM 934 C C . THR A 1 122 ? 23.795 -2.789 -30.943 1.00 93.19 122 THR A C 1
ATOM 936 O O . THR A 1 122 ? 24.578 -3.394 -30.204 1.00 93.19 122 THR A O 1
ATOM 939 N N . ALA A 1 123 ? 24.165 -1.744 -31.684 1.00 90.44 123 ALA A N 1
ATOM 940 C CA . ALA A 1 123 ? 25.501 -1.174 -31.619 1.00 90.44 123 ALA A CA 1
ATOM 941 C C . ALA A 1 123 ? 25.791 -0.615 -30.210 1.00 90.44 123 ALA A C 1
ATOM 943 O O . ALA A 1 123 ? 24.863 -0.214 -29.495 1.00 90.44 123 ALA A O 1
ATOM 944 N N . PRO A 1 124 ? 27.070 -0.548 -29.794 1.00 91.31 124 PRO A N 1
ATOM 945 C CA . PRO A 1 124 ? 27.450 0.199 -28.604 1.00 91.31 124 PRO A CA 1
ATOM 946 C C . PRO A 1 124 ? 26.919 1.634 -28.666 1.00 91.31 124 PRO A C 1
ATOM 948 O O . PRO A 1 124 ? 27.037 2.311 -29.686 1.00 91.31 124 PRO A O 1
ATOM 951 N N . GLY A 1 125 ? 26.336 2.091 -27.564 1.00 94.81 125 GLY A N 1
ATOM 952 C CA . GLY A 1 125 ? 25.736 3.417 -27.457 1.00 94.81 125 GLY A CA 1
ATOM 953 C C . GLY A 1 125 ? 26.118 4.092 -26.150 1.00 94.81 125 GLY A C 1
ATOM 954 O O . GLY A 1 125 ? 26.724 3.472 -25.278 1.00 94.81 125 GLY A O 1
ATOM 955 N N . ALA A 1 126 ? 25.748 5.360 -26.014 1.00 96.44 126 ALA A N 1
ATOM 956 C CA . ALA A 1 126 ? 25.944 6.128 -24.793 1.00 96.44 126 ALA A CA 1
ATOM 957 C C . ALA A 1 126 ? 24.609 6.661 -24.270 1.00 96.44 126 ALA A C 1
ATOM 959 O O . ALA A 1 126 ? 23.670 6.885 -25.037 1.00 96.44 126 ALA A O 1
ATOM 960 N N . MET A 1 127 ? 24.544 6.901 -22.961 1.00 97.81 127 MET A N 1
ATOM 961 C CA . MET A 1 127 ? 23.442 7.620 -22.329 1.00 97.81 127 MET A CA 1
ATOM 962 C C . MET A 1 127 ? 23.980 8.631 -21.315 1.00 97.81 127 MET A C 1
ATOM 964 O O . MET A 1 127 ? 24.963 8.371 -20.615 1.00 97.81 127 MET A O 1
ATOM 968 N N . ALA A 1 128 ? 23.329 9.786 -21.205 1.00 98.06 128 ALA A N 1
ATOM 969 C CA . ALA A 1 128 ? 23.701 10.819 -20.246 1.00 98.06 128 ALA A CA 1
ATOM 970 C C . ALA A 1 128 ? 22.471 11.538 -19.694 1.00 98.06 128 ALA A C 1
ATOM 972 O O . ALA A 1 128 ? 21.536 11.851 -20.426 1.00 98.06 128 ALA A O 1
ATOM 973 N N . VAL A 1 129 ? 22.494 11.829 -18.396 1.00 97.94 129 VAL A N 1
ATOM 974 C CA . VAL A 1 129 ? 21.542 12.736 -17.757 1.00 97.94 129 VAL A CA 1
ATOM 975 C C . VAL A 1 129 ? 21.975 14.169 -18.036 1.00 97.94 129 VAL A C 1
ATOM 977 O O . VAL A 1 129 ? 23.110 14.545 -17.731 1.00 97.94 129 VAL A O 1
ATOM 980 N N . VAL A 1 130 ? 21.053 14.963 -18.556 1.00 98.38 130 VAL A N 1
ATOM 981 C CA . VAL A 1 130 ? 21.167 16.405 -18.744 1.00 98.38 130 VAL A CA 1
ATOM 982 C C . VAL A 1 130 ? 20.216 17.077 -17.758 1.00 98.38 130 VAL A C 1
ATOM 984 O O . VAL A 1 130 ? 19.009 16.825 -17.763 1.00 98.38 130 VAL A O 1
ATOM 987 N N . PHE A 1 131 ? 20.762 17.914 -16.879 1.00 97.81 131 PHE A N 1
ATOM 988 C CA . PHE A 1 131 ? 19.976 18.680 -15.912 1.00 97.81 131 PHE A CA 1
ATOM 989 C C . PHE A 1 131 ? 19.496 19.990 -16.551 1.00 97.81 131 PHE A C 1
ATOM 991 O O . PHE A 1 131 ? 19.990 21.064 -16.220 1.00 97.81 131 PHE A O 1
ATOM 998 N N . ALA A 1 132 ? 18.585 19.856 -17.515 1.00 97.56 132 ALA A N 1
ATOM 999 C CA . ALA A 1 132 ? 17.939 20.932 -18.266 1.00 97.56 132 ALA A CA 1
ATOM 1000 C C . ALA A 1 132 ? 16.508 20.513 -18.643 1.00 97.56 132 ALA A C 1
ATOM 1002 O O . ALA A 1 132 ? 16.132 19.348 -18.456 1.00 97.56 132 ALA A O 1
ATOM 1003 N N . SER A 1 133 ? 15.706 21.452 -19.139 1.00 97.75 133 SER A N 1
ATOM 1004 C CA . SER A 1 133 ? 14.332 21.171 -19.562 1.00 97.75 133 SER A CA 1
ATOM 1005 C C . SER A 1 133 ? 14.269 20.327 -20.845 1.00 97.75 133 SER A C 1
ATOM 1007 O O . SER A 1 133 ? 15.211 20.345 -21.644 1.00 97.75 133 SER A O 1
ATOM 1009 N N . PRO A 1 134 ? 13.166 19.587 -21.081 1.00 97.19 134 PRO A N 1
ATOM 1010 C CA . PRO A 1 134 ? 12.972 18.836 -22.322 1.00 97.19 134 PRO A CA 1
ATOM 1011 C C . PRO A 1 134 ? 13.129 19.691 -23.582 1.00 97.19 134 PRO A C 1
ATOM 1013 O O . PRO A 1 134 ? 13.759 19.234 -24.530 1.00 97.19 134 PRO A O 1
ATOM 1016 N N . ASP A 1 135 ? 12.635 20.930 -23.569 1.00 97.50 135 ASP A N 1
ATOM 1017 C CA . ASP A 1 135 ? 12.688 21.835 -24.722 1.00 97.50 135 ASP A CA 1
ATOM 1018 C C . ASP A 1 135 ? 14.119 22.300 -25.023 1.00 97.50 135 ASP A C 1
ATOM 1020 O O . ASP A 1 135 ? 14.553 22.299 -26.177 1.00 97.50 135 ASP A O 1
ATOM 1024 N N . GLU A 1 136 ? 14.894 22.634 -23.985 1.00 96.69 136 GLU A N 1
ATOM 1025 C CA . GLU A 1 136 ? 16.308 23.001 -24.134 1.00 96.69 136 GLU A CA 1
ATOM 1026 C C . GLU A 1 136 ? 17.128 21.845 -24.711 1.00 96.69 136 GLU A C 1
ATOM 1028 O O . GLU A 1 136 ? 17.943 22.051 -25.614 1.00 96.69 136 GLU A O 1
ATOM 1033 N N . VAL A 1 137 ? 16.890 20.624 -24.221 1.00 97.88 137 VAL A N 1
ATOM 1034 C CA . VAL A 1 137 ? 17.565 19.417 -24.711 1.00 97.88 137 VAL A CA 1
ATOM 1035 C C . VAL A 1 137 ? 17.123 19.083 -26.134 1.00 97.88 137 VAL A C 1
ATOM 1037 O O . VAL A 1 137 ? 17.969 18.769 -26.968 1.00 97.88 137 VAL A O 1
ATOM 1040 N N . ALA A 1 138 ? 15.828 19.190 -26.443 1.00 97.25 138 ALA A N 1
ATOM 1041 C CA . ALA A 1 138 ? 15.293 18.938 -27.778 1.00 97.25 138 ALA A CA 1
ATOM 1042 C C . ALA A 1 138 ? 15.904 19.878 -28.827 1.00 97.25 138 ALA A C 1
ATOM 1044 O O . ALA A 1 138 ? 16.253 19.429 -29.919 1.00 97.25 138 ALA A O 1
ATOM 1045 N N . ALA A 1 139 ? 16.121 21.152 -28.482 1.00 97.00 139 ALA A N 1
ATOM 1046 C CA . ALA A 1 139 ? 16.783 22.109 -29.365 1.00 97.00 139 ALA A CA 1
ATOM 1047 C C . ALA A 1 139 ? 18.228 21.701 -29.708 1.00 97.00 139 ALA A C 1
ATOM 1049 O O . ALA A 1 139 ? 18.648 21.858 -30.852 1.00 97.00 139 ALA A O 1
ATOM 1050 N N . GLN A 1 140 ? 18.979 21.150 -28.744 1.00 97.25 140 GLN A N 1
ATOM 1051 C CA . GLN A 1 140 ? 20.341 20.651 -28.995 1.00 97.25 140 GLN A CA 1
ATOM 1052 C C . GLN A 1 140 ? 20.350 19.281 -29.684 1.00 97.25 140 GLN A C 1
ATOM 1054 O O . GLN A 1 140 ? 21.325 18.924 -30.338 1.00 97.25 140 GLN A O 1
ATOM 1059 N N . LEU A 1 141 ? 19.273 18.509 -29.539 1.00 97.12 141 LEU A N 1
ATOM 1060 C CA . LEU A 1 141 ? 19.127 17.186 -30.135 1.00 97.12 141 LEU A CA 1
ATOM 1061 C C . LEU A 1 141 ? 18.700 17.234 -31.603 1.00 97.12 141 LEU A C 1
ATOM 1063 O O . LEU A 1 141 ? 19.069 16.337 -32.354 1.00 97.12 141 LEU A O 1
ATOM 1067 N N . ALA A 1 142 ? 17.953 18.258 -32.027 1.00 96.94 142 ALA A N 1
ATOM 1068 C CA . ALA A 1 142 ? 17.415 18.366 -33.385 1.00 96.94 142 ALA A CA 1
ATOM 1069 C C . ALA A 1 142 ? 18.448 18.127 -34.516 1.00 96.94 142 ALA A C 1
ATOM 1071 O O . ALA A 1 142 ? 18.110 17.412 -35.459 1.00 96.94 142 ALA A O 1
ATOM 1072 N N . PRO A 1 143 ? 19.710 18.608 -34.432 1.00 96.75 143 PRO A N 1
ATOM 1073 C CA . PRO A 1 143 ? 20.745 18.323 -35.436 1.00 96.75 143 PRO A CA 1
ATOM 1074 C C . PRO A 1 143 ? 21.232 16.861 -35.479 1.00 96.75 143 PRO A C 1
ATOM 1076 O O . PRO A 1 143 ? 22.013 16.504 -36.356 1.00 96.75 143 PRO A O 1
ATOM 1079 N N . HIS A 1 144 ? 20.823 16.035 -34.516 1.00 96.81 144 HIS A N 1
ATOM 1080 C CA . HIS A 1 144 ? 21.285 14.663 -34.291 1.00 96.81 144 HIS A CA 1
ATOM 1081 C C . HIS A 1 144 ? 20.128 13.654 -34.175 1.00 96.81 144 HIS A C 1
ATOM 1083 O O . HIS A 1 144 ? 20.330 12.549 -33.670 1.00 96.81 144 HIS A O 1
ATOM 1089 N N . ALA A 1 145 ? 18.912 14.029 -34.584 1.00 94.31 145 ALA A N 1
ATOM 1090 C CA . ALA A 1 145 ? 17.688 13.259 -34.340 1.00 94.31 145 ALA A CA 1
ATOM 1091 C C . ALA A 1 145 ? 17.671 11.859 -34.993 1.00 94.31 145 ALA A C 1
ATOM 1093 O O . ALA A 1 145 ? 16.929 10.980 -34.563 1.00 94.31 145 ALA A O 1
ATOM 1094 N N . ASP A 1 146 ? 18.497 11.639 -36.013 1.00 94.94 146 ASP A N 1
ATOM 1095 C CA . ASP A 1 146 ? 18.718 10.350 -36.673 1.00 94.94 146 ASP A CA 1
ATOM 1096 C C . ASP A 1 146 ? 19.611 9.398 -35.856 1.00 94.94 146 ASP A C 1
ATOM 1098 O O . ASP A 1 146 ? 19.551 8.181 -36.026 1.00 94.94 146 ASP A O 1
ATOM 1102 N N . ARG A 1 147 ? 20.424 9.941 -34.943 1.00 96.69 147 ARG A N 1
ATOM 1103 C CA . ARG A 1 147 ? 21.497 9.223 -34.229 1.00 96.69 147 ARG A CA 1
ATOM 1104 C C . ARG A 1 147 ? 21.333 9.227 -32.712 1.00 96.69 147 ARG A C 1
ATOM 1106 O O . ARG A 1 147 ? 21.995 8.449 -32.021 1.00 96.69 147 ARG A O 1
ATOM 1113 N N . ALA A 1 148 ? 20.478 10.093 -32.177 1.00 97.94 148 ALA A N 1
ATOM 1114 C CA . ALA A 1 148 ? 20.189 10.209 -30.757 1.00 97.94 148 ALA A CA 1
ATOM 1115 C C . ALA A 1 148 ? 18.737 10.634 -30.506 1.00 97.94 148 ALA A C 1
ATOM 1117 O O . ALA A 1 148 ? 18.108 11.293 -31.327 1.00 97.94 148 ALA A O 1
ATOM 1118 N N . ALA A 1 149 ? 18.220 10.276 -29.335 1.00 98.25 149 ALA A N 1
ATOM 1119 C CA . ALA A 1 149 ? 16.897 10.657 -28.861 1.00 98.25 149 ALA A CA 1
ATOM 1120 C C . ALA A 1 149 ? 16.926 11.031 -27.373 1.00 98.25 149 ALA A C 1
ATOM 1122 O O . ALA A 1 149 ? 17.852 10.689 -26.626 1.00 98.25 149 ALA A O 1
ATOM 1123 N N . ILE A 1 150 ? 15.871 11.714 -26.929 1.00 98.50 150 ILE A N 1
ATOM 1124 C CA . ILE A 1 150 ? 15.546 11.783 -25.506 1.00 98.50 150 ILE A CA 1
ATOM 1125 C C . ILE A 1 150 ? 15.077 10.386 -25.088 1.00 98.50 150 ILE A C 1
ATOM 1127 O O . ILE A 1 150 ? 14.069 9.899 -25.574 1.00 98.50 150 ILE A O 1
ATOM 1131 N N . ALA A 1 151 ? 15.801 9.748 -24.177 1.00 98.00 151 ALA A N 1
ATOM 1132 C CA . ALA A 1 151 ? 15.481 8.416 -23.679 1.00 98.00 151 ALA A CA 1
ATOM 1133 C C . ALA A 1 151 ? 14.428 8.438 -22.569 1.00 98.00 151 ALA A C 1
ATOM 1135 O O . ALA A 1 151 ? 13.616 7.527 -22.437 1.00 98.00 151 ALA A O 1
ATOM 1136 N N . SER A 1 152 ? 14.476 9.460 -21.713 1.00 98.12 152 SER A N 1
ATOM 1137 C CA . SER A 1 152 ? 13.526 9.609 -20.613 1.00 98.12 152 SER A CA 1
ATOM 1138 C C . SER A 1 152 ? 13.417 11.052 -20.148 1.00 98.12 152 SER A C 1
ATOM 1140 O O . SER A 1 152 ? 14.433 11.734 -19.999 1.00 98.12 152 SER A O 1
ATOM 1142 N N . ILE A 1 153 ? 12.201 11.473 -19.823 1.00 98.31 153 ILE A N 1
ATOM 1143 C CA . ILE A 1 153 ? 11.888 12.737 -19.160 1.00 98.31 153 ILE A CA 1
ATOM 1144 C C . ILE A 1 153 ? 11.537 12.405 -17.708 1.00 98.31 153 ILE A C 1
ATOM 1146 O O . ILE A 1 153 ? 10.437 11.947 -17.400 1.00 98.31 153 ILE A O 1
ATOM 1150 N N . ASN A 1 154 ? 12.509 12.599 -16.819 1.00 97.44 154 ASN A N 1
ATOM 1151 C CA . ASN A 1 154 ? 12.440 12.199 -15.412 1.00 97.44 154 ASN A CA 1
ATOM 1152 C C . ASN A 1 154 ? 11.988 13.335 -14.487 1.00 97.44 154 ASN A C 1
ATOM 1154 O O . ASN A 1 154 ? 11.670 13.089 -13.332 1.00 97.44 154 ASN A O 1
ATOM 1158 N N . GLY A 1 155 ? 11.970 14.571 -14.983 1.00 96.56 155 GLY A N 1
ATOM 1159 C CA . GLY A 1 155 ? 11.483 15.750 -14.278 1.00 96.56 155 GLY A CA 1
ATOM 1160 C C . GLY A 1 155 ? 11.553 16.991 -15.172 1.00 96.56 155 GLY A C 1
ATOM 1161 O O . GLY A 1 155 ? 12.116 16.917 -16.268 1.00 96.56 155 GLY A O 1
ATOM 1162 N N . PRO A 1 156 ? 11.052 18.148 -14.704 1.00 95.44 156 PRO A N 1
ATOM 1163 C CA . PRO A 1 156 ? 11.019 19.387 -15.488 1.00 95.44 156 PRO A CA 1
ATOM 1164 C C . PRO A 1 156 ? 12.411 19.908 -15.875 1.00 95.44 156 PRO A C 1
ATOM 1166 O O . PRO A 1 156 ? 12.532 20.650 -16.840 1.00 95.44 156 PRO A O 1
ATOM 1169 N N . ALA A 1 157 ? 13.455 19.509 -15.142 1.00 95.88 157 ALA A N 1
ATOM 1170 C CA . ALA A 1 157 ? 14.854 19.839 -15.422 1.00 95.88 157 ALA A CA 1
ATOM 1171 C C . ALA A 1 157 ? 15.763 18.600 -15.314 1.00 95.88 157 ALA A C 1
ATOM 1173 O O . ALA A 1 157 ? 16.881 18.660 -14.799 1.00 95.88 157 ALA A O 1
ATOM 1174 N N . THR A 1 158 ? 15.255 17.416 -15.667 1.00 97.44 158 THR A N 1
ATOM 1175 C CA . THR A 1 158 ? 16.029 16.168 -15.606 1.00 97.44 158 THR A CA 1
ATOM 1176 C C . THR A 1 158 ? 15.634 15.259 -16.757 1.00 97.44 158 THR A C 1
ATOM 1178 O O . THR A 1 158 ? 14.621 14.562 -16.709 1.00 97.44 158 THR A O 1
ATOM 1181 N N . VAL A 1 159 ? 16.468 15.253 -17.789 1.00 98.25 159 VAL A N 1
ATOM 1182 C CA . VAL A 1 159 ? 16.253 14.521 -19.039 1.00 98.25 159 VAL A CA 1
ATOM 1183 C C . VAL A 1 159 ? 17.420 13.567 -19.257 1.00 98.25 159 VAL A C 1
ATOM 1185 O O . VAL A 1 159 ? 18.542 13.849 -18.846 1.00 98.25 159 VAL A O 1
ATOM 1188 N N . VAL A 1 160 ? 17.181 12.419 -19.880 1.00 98.31 160 VAL A N 1
ATOM 1189 C CA . VAL A 1 160 ? 18.243 11.507 -20.318 1.00 98.31 160 VAL A CA 1
ATOM 1190 C C . VAL A 1 160 ? 18.274 11.505 -21.831 1.00 98.31 160 VAL A C 1
ATOM 1192 O O . VAL A 1 160 ? 17.239 11.301 -22.457 1.00 98.31 160 VAL A O 1
ATOM 1195 N N . VAL A 1 161 ? 19.451 11.709 -22.409 1.00 98.44 161 VAL A N 1
ATOM 1196 C CA . VAL A 1 161 ? 19.704 11.546 -23.843 1.00 98.44 161 VAL A CA 1
ATOM 1197 C C . VAL A 1 161 ? 20.418 10.227 -24.085 1.00 98.44 161 VAL A C 1
ATOM 1199 O O . VAL A 1 161 ? 21.202 9.777 -23.245 1.00 98.44 161 VAL A O 1
ATOM 1202 N N . SER A 1 162 ? 20.141 9.603 -25.221 1.00 98.31 162 SER A N 1
ATOM 1203 C CA . SER A 1 162 ? 20.759 8.343 -25.619 1.00 98.31 162 SER A CA 1
ATOM 1204 C C . SER A 1 162 ? 20.946 8.269 -27.124 1.00 98.31 162 SER A C 1
ATOM 1206 O O . SER A 1 162 ? 20.151 8.824 -27.877 1.00 98.31 162 SER A O 1
ATOM 1208 N N . GLY A 1 163 ? 21.992 7.584 -27.566 1.00 97.69 163 GLY A N 1
ATOM 1209 C CA . GLY A 1 163 ? 22.252 7.383 -28.983 1.00 97.69 163 GLY A CA 1
ATOM 1210 C C . GLY A 1 163 ? 23.690 6.983 -29.250 1.00 97.69 163 GLY A C 1
ATOM 1211 O O . GLY A 1 163 ? 24.371 6.413 -28.390 1.00 97.69 163 GLY A O 1
ATOM 1212 N N . GLU A 1 164 ? 24.167 7.324 -30.441 1.00 97.62 164 GLU A N 1
ATOM 1213 C CA . GLU A 1 164 ? 25.574 7.172 -30.781 1.00 97.62 164 GLU A CA 1
ATOM 1214 C C . GLU A 1 164 ? 26.470 7.996 -29.841 1.00 97.62 164 GLU A C 1
ATOM 1216 O O . GLU A 1 164 ? 26.143 9.151 -29.542 1.00 97.62 164 GLU A O 1
ATOM 1221 N N . PRO A 1 165 ? 27.638 7.471 -29.421 1.00 97.00 165 PRO A N 1
ATOM 1222 C CA . PRO A 1 165 ? 28.518 8.168 -28.484 1.00 97.00 165 PRO A CA 1
ATOM 1223 C C . PRO A 1 165 ? 28.894 9.592 -28.910 1.00 97.00 165 PRO A C 1
ATOM 1225 O O . PRO A 1 165 ? 28.897 10.497 -28.079 1.00 97.00 165 PRO A O 1
ATOM 1228 N N . ALA A 1 166 ? 29.164 9.807 -30.202 1.00 97.19 166 ALA A N 1
ATOM 1229 C CA . ALA A 1 166 ? 29.522 11.121 -30.734 1.00 97.19 166 ALA A CA 1
ATOM 1230 C C . ALA A 1 166 ? 28.343 12.110 -30.721 1.00 97.19 166 ALA A C 1
ATOM 1232 O O . ALA A 1 166 ? 28.526 13.274 -30.376 1.00 97.19 166 ALA A O 1
ATOM 1233 N N . ALA A 1 167 ? 27.134 11.646 -31.054 1.00 97.69 167 ALA A N 1
ATOM 1234 C CA . ALA A 1 167 ? 25.928 12.472 -31.018 1.00 97.69 167 ALA A CA 1
ATOM 1235 C C . ALA A 1 167 ? 25.567 12.857 -29.576 1.00 97.69 167 ALA A C 1
ATOM 1237 O O . ALA A 1 167 ? 25.318 14.023 -29.285 1.00 97.69 167 ALA A O 1
ATOM 1238 N N . VAL A 1 168 ? 25.615 11.892 -28.650 1.00 98.06 168 VAL A N 1
ATOM 1239 C CA . VAL A 1 168 ? 25.385 12.148 -27.222 1.00 98.06 168 VAL A CA 1
ATOM 1240 C C . VAL A 1 168 ? 26.409 13.137 -26.672 1.00 98.06 168 VAL A C 1
ATOM 1242 O O . VAL A 1 168 ? 26.012 14.062 -25.972 1.00 98.06 168 VAL A O 1
ATOM 1245 N N . ALA A 1 169 ? 27.694 12.985 -27.015 1.00 97.81 169 ALA A N 1
ATOM 1246 C CA . ALA A 1 169 ? 28.737 13.923 -26.606 1.00 97.81 169 ALA A CA 1
ATOM 1247 C C . ALA A 1 169 ? 28.447 15.348 -27.103 1.00 97.81 169 ALA A C 1
ATOM 1249 O O . ALA A 1 169 ? 28.402 16.265 -26.287 1.00 97.81 169 ALA A O 1
ATOM 1250 N N . ALA A 1 170 ? 28.141 15.516 -28.395 1.00 98.00 170 ALA A N 1
ATOM 1251 C CA . ALA A 1 170 ? 27.814 16.817 -28.979 1.00 98.00 170 ALA A CA 1
ATOM 1252 C C . ALA A 1 170 ? 26.614 17.488 -28.287 1.00 98.00 170 ALA A C 1
ATOM 1254 O O . ALA A 1 170 ? 26.688 18.662 -27.923 1.00 98.00 170 ALA A O 1
ATOM 1255 N N . ILE A 1 171 ? 25.541 16.731 -28.025 1.00 98.12 171 ILE A N 1
ATOM 1256 C CA . ILE A 1 171 ? 24.363 17.230 -27.300 1.00 98.12 171 ILE A CA 1
ATOM 1257 C C . ILE A 1 171 ? 24.743 17.640 -25.873 1.00 98.12 171 ILE A C 1
ATOM 1259 O O . ILE A 1 171 ? 24.360 18.715 -25.411 1.00 98.12 171 ILE A O 1
ATOM 1263 N N . THR A 1 172 ? 25.499 16.802 -25.154 1.00 98.00 172 THR A N 1
ATOM 1264 C CA . THR A 1 172 ? 25.892 17.113 -23.775 1.00 98.00 172 THR A CA 1
ATOM 1265 C C . THR A 1 172 ? 26.839 18.300 -23.686 1.00 98.00 172 THR A C 1
ATOM 1267 O O . THR A 1 172 ? 26.690 19.098 -22.765 1.00 98.00 172 THR A O 1
ATOM 1270 N N . ASP A 1 173 ? 27.759 18.454 -24.638 1.00 98.00 173 ASP A N 1
ATOM 1271 C CA . ASP A 1 173 ? 28.709 19.565 -24.686 1.00 98.00 173 ASP A CA 1
ATOM 1272 C C . ASP A 1 173 ? 27.985 20.877 -25.007 1.00 98.00 173 ASP A C 1
ATOM 1274 O O . ASP A 1 173 ? 28.218 21.891 -24.349 1.00 98.00 173 ASP A O 1
ATOM 1278 N N . ALA A 1 174 ? 27.031 20.848 -25.944 1.00 97.50 174 ALA A N 1
ATOM 1279 C CA . ALA A 1 174 ? 26.187 21.996 -26.262 1.00 97.50 174 ALA A CA 1
ATOM 1280 C C . ALA A 1 174 ? 25.320 22.423 -25.065 1.00 97.50 174 ALA A C 1
ATOM 1282 O O . ALA A 1 174 ? 25.240 23.608 -24.741 1.00 97.50 174 ALA A O 1
ATOM 1283 N N . CYS A 1 175 ? 24.716 21.468 -24.352 1.00 97.56 175 CYS A N 1
ATOM 1284 C CA . CYS A 1 175 ? 23.981 21.746 -23.117 1.00 97.56 175 CYS A CA 1
ATOM 1285 C C . CYS A 1 175 ? 24.902 22.284 -22.006 1.00 97.56 175 CYS A C 1
ATOM 1287 O O . CYS A 1 175 ? 24.547 23.249 -21.326 1.00 97.56 175 CYS A O 1
ATOM 1289 N N . ALA A 1 176 ? 26.097 21.709 -21.831 1.00 97.44 176 ALA A N 1
ATOM 1290 C CA . ALA A 1 176 ? 27.068 22.145 -20.828 1.00 97.44 176 ALA A CA 1
ATOM 1291 C C . ALA A 1 176 ? 27.588 23.564 -21.097 1.00 97.44 176 ALA A C 1
ATOM 1293 O O . ALA A 1 176 ? 27.693 24.365 -20.168 1.00 97.44 176 ALA A O 1
ATOM 1294 N N . ALA A 1 177 ? 27.824 23.919 -22.364 1.00 97.31 177 ALA A N 1
ATOM 1295 C CA . ALA A 1 177 ? 28.190 25.275 -22.776 1.00 97.31 177 ALA A CA 1
ATOM 1296 C C . ALA A 1 177 ? 27.110 26.318 -22.431 1.00 97.31 177 ALA A C 1
ATOM 1298 O O . ALA A 1 177 ? 27.408 27.503 -22.294 1.00 97.31 177 ALA A O 1
ATOM 1299 N N . ARG A 1 178 ? 25.859 25.878 -22.247 1.00 95.81 178 ARG A N 1
ATOM 1300 C CA . ARG A 1 178 ? 24.722 26.702 -21.810 1.00 95.81 178 ARG A CA 1
ATOM 1301 C C . ARG A 1 178 ? 24.470 26.626 -20.298 1.00 95.81 178 ARG A C 1
ATOM 1303 O O . ARG A 1 178 ? 23.454 27.121 -19.825 1.00 95.81 178 ARG A O 1
ATOM 1310 N N . GLY A 1 179 ? 25.389 26.025 -19.539 1.00 96.25 179 GLY A N 1
ATOM 1311 C CA . GLY A 1 179 ? 25.346 25.951 -18.078 1.00 96.25 179 GLY A CA 1
ATOM 1312 C C . GLY A 1 179 ? 24.640 24.719 -17.505 1.00 96.25 179 GLY A C 1
ATOM 1313 O O . GLY A 1 179 ? 24.527 24.608 -16.284 1.00 96.25 179 GLY A O 1
ATOM 1314 N N . ALA A 1 180 ? 24.183 23.775 -18.335 1.00 97.38 180 ALA A N 1
ATOM 1315 C CA . ALA A 1 180 ? 23.555 22.555 -17.837 1.00 97.38 180 ALA A CA 1
ATOM 1316 C C . ALA A 1 180 ? 24.590 21.618 -17.196 1.00 97.38 180 ALA A C 1
ATOM 1318 O O . ALA A 1 180 ? 25.647 21.332 -17.760 1.00 97.38 180 ALA A O 1
ATOM 1319 N N . ARG A 1 181 ? 24.260 21.053 -16.031 1.00 97.94 181 ARG A N 1
ATOM 1320 C CA . ARG A 1 181 ? 25.053 19.960 -15.453 1.00 97.94 181 ARG A CA 1
ATOM 1321 C C . ARG A 1 181 ? 24.805 18.676 -16.247 1.00 97.94 181 ARG A C 1
ATOM 1323 O O . ARG A 1 181 ? 23.668 18.391 -16.621 1.00 97.94 181 ARG A O 1
ATOM 1330 N N . ILE A 1 182 ? 25.846 17.866 -16.428 1.00 98.06 182 ILE A N 1
ATOM 1331 C CA . ILE A 1 182 ? 25.784 16.582 -17.140 1.00 98.06 182 ILE A CA 1
ATOM 1332 C C . ILE A 1 182 ? 26.242 15.450 -16.217 1.00 98.06 182 ILE A C 1
ATOM 1334 O O . ILE A 1 182 ? 27.189 15.608 -15.445 1.00 98.06 182 ILE A O 1
ATOM 1338 N N . ARG A 1 183 ? 25.594 14.285 -16.301 1.00 97.00 183 ARG A N 1
ATOM 1339 C CA . ARG A 1 183 ? 26.059 13.040 -15.671 1.00 97.00 183 ARG A CA 1
ATOM 1340 C C . ARG A 1 183 ? 25.979 11.889 -16.666 1.00 97.00 183 ARG A C 1
ATOM 1342 O O . ARG A 1 183 ? 24.883 11.474 -17.030 1.00 97.00 183 ARG A O 1
ATOM 1349 N N . LYS A 1 184 ? 27.128 11.341 -17.063 1.00 95.25 184 LYS A N 1
ATOM 1350 C CA . LYS A 1 184 ? 27.189 10.135 -17.902 1.00 95.25 184 LYS A CA 1
ATOM 1351 C C . LYS A 1 184 ? 26.634 8.929 -17.138 1.00 95.25 184 LYS A C 1
ATOM 1353 O O . LYS A 1 184 ? 26.832 8.828 -15.927 1.00 95.25 184 LYS A O 1
ATOM 1358 N N . LEU A 1 185 ? 25.917 8.058 -17.839 1.00 92.44 185 LEU A N 1
ATOM 1359 C CA . LEU A 1 185 ? 25.415 6.800 -17.294 1.00 92.44 185 LEU A CA 1
ATOM 1360 C C . LEU A 1 185 ? 26.349 5.665 -17.708 1.00 92.44 185 LEU A C 1
ATOM 1362 O O . LEU A 1 185 ? 26.776 5.605 -18.859 1.00 92.44 185 LEU A O 1
ATOM 1366 N N . ASP A 1 186 ? 26.652 4.774 -16.768 1.00 85.88 186 ASP A N 1
ATOM 1367 C CA . ASP A 1 186 ? 27.502 3.608 -17.006 1.00 85.88 186 ASP A CA 1
ATOM 1368 C C . ASP A 1 186 ? 26.690 2.484 -17.665 1.00 85.88 186 ASP A C 1
ATOM 1370 O O . ASP A 1 186 ? 26.200 1.555 -17.021 1.00 85.88 186 ASP A O 1
ATOM 1374 N N . VAL A 1 187 ? 26.431 2.653 -18.961 1.00 84.81 187 VAL A N 1
ATOM 1375 C CA . VAL A 1 187 ? 25.688 1.710 -19.798 1.00 84.81 187 VAL A CA 1
ATOM 1376 C C . VAL A 1 187 ? 26.360 1.591 -21.160 1.00 84.81 187 VAL A C 1
ATOM 1378 O O . VAL A 1 187 ? 26.798 2.578 -21.743 1.00 84.81 187 VAL A O 1
ATOM 1381 N N . LEU A 1 188 ? 26.409 0.370 -21.691 1.00 82.81 188 LEU A N 1
ATOM 1382 C CA . LEU A 1 188 ? 27.056 0.062 -22.975 1.00 82.81 188 LEU A CA 1
ATOM 1383 C C . LEU A 1 188 ? 26.108 0.169 -24.182 1.00 82.81 188 LEU A C 1
ATOM 1385 O O . LEU A 1 188 ? 26.499 -0.147 -25.310 1.00 82.81 188 LEU A O 1
ATOM 1389 N N . ARG A 1 189 ? 24.841 0.528 -23.946 1.00 90.62 189 ARG A N 1
ATOM 1390 C CA . ARG A 1 189 ? 23.751 0.537 -24.931 1.00 90.62 189 ARG A CA 1
ATOM 1391 C C . ARG A 1 189 ? 22.905 1.798 -24.771 1.00 90.62 189 ARG A C 1
ATOM 1393 O O . ARG A 1 189 ? 22.722 2.286 -23.659 1.00 90.62 189 ARG A O 1
ATOM 1400 N N . ALA A 1 190 ? 22.375 2.294 -25.884 1.00 93.06 190 ALA A N 1
ATOM 1401 C CA . ALA A 1 190 ? 21.525 3.479 -25.942 1.00 93.06 190 ALA A CA 1
ATOM 1402 C C . ALA A 1 190 ? 20.039 3.096 -26.027 1.00 93.06 190 ALA A C 1
ATOM 1404 O O . ALA A 1 190 ? 19.456 3.070 -27.111 1.00 93.06 190 ALA A O 1
ATOM 1405 N N . PHE A 1 191 ? 19.434 2.757 -24.889 1.00 94.38 191 PHE A N 1
ATOM 1406 C CA . PHE A 1 191 ? 18.007 2.414 -24.822 1.00 94.38 191 PHE A CA 1
ATOM 1407 C C . PHE A 1 191 ? 17.122 3.614 -25.170 1.00 94.38 191 PHE A C 1
ATOM 1409 O O . PHE A 1 191 ? 17.482 4.729 -24.805 1.00 94.38 191 PHE A O 1
ATOM 1416 N N . HIS A 1 192 ? 15.949 3.375 -25.774 1.00 96.94 192 HIS A N 1
ATOM 1417 C CA . HIS A 1 192 ? 14.994 4.430 -26.163 1.00 96.94 192 HIS A CA 1
ATOM 1418 C C . HIS A 1 192 ? 15.591 5.421 -27.171 1.00 96.94 192 HIS A C 1
ATOM 1420 O O . HIS A 1 192 ? 15.541 6.637 -26.992 1.00 96.94 192 HIS A O 1
ATOM 1426 N N . SER A 1 193 ? 16.232 4.872 -28.208 1.00 97.00 193 SER A N 1
ATOM 1427 C CA . SER A 1 193 ? 16.900 5.630 -29.268 1.00 97.00 193 SER A CA 1
ATOM 1428 C C . SER A 1 193 ? 16.773 4.946 -30.632 1.00 97.00 193 SER A C 1
ATOM 1430 O O . SER A 1 193 ? 16.421 3.759 -30.688 1.00 97.00 193 SER A O 1
ATOM 1432 N N . PRO A 1 194 ? 17.145 5.635 -31.731 1.00 96.19 194 PRO A N 1
ATOM 1433 C CA . PRO A 1 194 ? 17.199 5.037 -33.065 1.00 96.19 194 PRO A CA 1
ATOM 1434 C C . PRO A 1 194 ? 18.053 3.759 -33.142 1.00 96.19 194 PRO A C 1
ATOM 1436 O O . PRO A 1 194 ? 17.783 2.891 -33.968 1.00 96.19 194 PRO A O 1
ATOM 1439 N N . LEU A 1 195 ? 19.024 3.570 -32.234 1.00 95.81 195 LEU A N 1
ATOM 1440 C CA . LEU A 1 195 ? 19.870 2.368 -32.188 1.00 95.81 195 LEU A CA 1
ATOM 1441 C C . LEU A 1 195 ? 19.091 1.098 -31.808 1.00 95.81 195 LEU A C 1
ATOM 1443 O O . LEU A 1 195 ? 19.633 -0.001 -31.923 1.00 95.81 195 LEU A O 1
ATOM 1447 N N . MET A 1 196 ? 17.835 1.218 -31.366 1.00 96.94 196 MET A N 1
ATOM 1448 C CA . MET A 1 196 ? 16.954 0.075 -31.117 1.00 96.94 196 MET A CA 1
ATOM 1449 C C . MET A 1 196 ? 16.288 -0.464 -32.391 1.00 96.94 196 MET A C 1
ATOM 1451 O O . MET A 1 196 ? 15.766 -1.575 -32.355 1.00 96.94 196 MET A O 1
ATOM 1455 N N . ALA A 1 197 ? 16.336 0.255 -33.520 1.00 96.19 197 ALA A N 1
ATOM 1456 C CA . ALA A 1 197 ? 15.710 -0.167 -34.778 1.00 96.19 197 ALA A CA 1
ATOM 1457 C C . ALA A 1 197 ? 16.009 -1.629 -35.193 1.00 96.19 197 ALA A C 1
ATOM 1459 O O . ALA A 1 197 ? 15.060 -2.330 -35.549 1.00 96.19 197 ALA A O 1
ATOM 1460 N N . PRO A 1 198 ? 17.250 -2.159 -35.069 1.00 96.81 198 PRO A N 1
ATOM 1461 C CA . PRO A 1 198 ? 17.567 -3.528 -35.494 1.00 96.81 198 PRO A CA 1
ATOM 1462 C C . PRO A 1 198 ? 16.816 -4.639 -34.747 1.00 96.81 198 PRO A C 1
ATOM 1464 O O . PRO A 1 198 ? 16.785 -5.777 -35.215 1.00 96.81 198 PRO A O 1
ATOM 1467 N N . VAL A 1 199 ? 16.245 -4.347 -33.572 1.00 96.50 199 VAL A N 1
ATOM 1468 C CA . VAL A 1 199 ? 15.568 -5.353 -32.737 1.00 96.50 199 VAL A CA 1
ATOM 1469 C C . VAL A 1 199 ? 14.045 -5.282 -32.801 1.00 96.50 199 VAL A C 1
ATOM 1471 O O . VAL A 1 199 ? 13.392 -6.223 -32.351 1.00 96.50 199 VAL A O 1
ATOM 1474 N N . LEU A 1 200 ? 13.474 -4.206 -33.354 1.00 96.44 200 LEU A N 1
ATOM 1475 C CA . LEU A 1 200 ? 12.041 -3.913 -33.244 1.00 96.44 200 LEU A CA 1
ATOM 1476 C C . LEU A 1 200 ? 11.167 -4.978 -33.913 1.00 96.44 200 LEU A C 1
ATOM 1478 O O . LEU A 1 200 ? 10.240 -5.468 -33.274 1.00 96.44 200 LEU A O 1
ATOM 1482 N N . ASP A 1 201 ? 11.495 -5.405 -35.134 1.00 96.88 201 ASP A N 1
ATOM 1483 C CA . ASP A 1 201 ? 10.688 -6.391 -35.871 1.00 96.88 201 ASP A CA 1
ATOM 1484 C C . ASP A 1 201 ? 10.706 -7.773 -35.205 1.00 96.88 201 ASP A C 1
ATOM 1486 O O . ASP A 1 201 ? 9.673 -8.433 -35.067 1.00 96.88 201 ASP A O 1
ATOM 1490 N N . ARG A 1 202 ? 11.880 -8.208 -34.725 1.00 96.25 202 ARG A N 1
ATOM 1491 C CA . ARG A 1 202 ? 12.020 -9.485 -34.003 1.00 96.25 202 ARG A CA 1
ATOM 1492 C C . ARG A 1 202 ? 11.249 -9.455 -32.691 1.00 96.25 202 ARG A C 1
ATOM 1494 O O . ARG A 1 202 ? 10.566 -10.418 -32.353 1.00 96.25 202 ARG A O 1
ATOM 1501 N N . PHE A 1 203 ? 11.337 -8.339 -31.973 1.00 96.75 203 PHE A N 1
ATOM 1502 C CA . PHE A 1 203 ? 10.596 -8.141 -30.739 1.00 96.75 203 PHE A CA 1
ATOM 1503 C C . PHE A 1 203 ? 9.080 -8.105 -30.983 1.00 96.75 203 PHE A C 1
ATOM 1505 O O . PHE A 1 203 ? 8.333 -8.755 -30.255 1.00 96.75 203 PHE A O 1
ATOM 1512 N N . ALA A 1 204 ? 8.627 -7.439 -32.049 1.00 96.62 204 ALA A N 1
ATOM 1513 C CA . ALA A 1 204 ? 7.224 -7.412 -32.456 1.00 96.62 204 ALA A CA 1
ATOM 1514 C C . ALA A 1 204 ? 6.673 -8.823 -32.704 1.00 96.62 204 ALA A C 1
ATOM 1516 O O . ALA A 1 204 ? 5.591 -9.150 -32.217 1.00 96.62 204 ALA A O 1
ATOM 1517 N N . GLY A 1 205 ? 7.434 -9.669 -33.408 1.00 96.00 205 GLY A N 1
ATOM 1518 C CA . GLY A 1 205 ? 7.060 -11.060 -33.671 1.00 96.00 205 GLY A CA 1
ATOM 1519 C C . GLY A 1 205 ? 6.881 -11.888 -32.396 1.00 96.00 205 GLY A C 1
ATOM 1520 O O . GLY A 1 205 ? 5.937 -12.669 -32.300 1.00 96.00 205 GLY A O 1
ATOM 1521 N N . ILE A 1 206 ? 7.735 -11.673 -31.389 1.00 94.69 206 ILE A N 1
ATOM 1522 C CA . ILE A 1 206 ? 7.613 -12.337 -30.083 1.00 94.69 206 ILE A CA 1
ATOM 1523 C C . ILE A 1 206 ? 6.338 -11.884 -29.369 1.00 94.69 206 ILE A C 1
ATOM 1525 O O . ILE A 1 206 ? 5.551 -12.724 -28.937 1.00 94.69 206 ILE A O 1
ATOM 1529 N N . VAL A 1 207 ? 6.100 -10.570 -29.284 1.00 95.38 207 VAL A N 1
ATOM 1530 C CA . VAL A 1 207 ? 4.924 -10.025 -28.588 1.00 95.38 207 VAL A CA 1
ATOM 1531 C C . VAL A 1 207 ? 3.621 -10.434 -29.279 1.00 95.38 207 VAL A C 1
ATOM 1533 O O . VAL A 1 207 ? 2.642 -10.739 -28.604 1.00 95.38 207 VAL A O 1
ATOM 1536 N N . ALA A 1 208 ? 3.604 -10.503 -30.613 1.00 94.19 208 ALA A N 1
ATOM 1537 C CA . ALA A 1 208 ? 2.438 -10.942 -31.380 1.00 94.19 208 ALA A CA 1
ATOM 1538 C C . ALA A 1 208 ? 2.027 -12.396 -31.079 1.00 94.19 208 ALA A C 1
ATOM 1540 O O . ALA A 1 208 ? 0.853 -12.738 -31.205 1.00 94.19 208 ALA A O 1
ATOM 1541 N N . GLY A 1 209 ? 2.971 -13.243 -30.652 1.00 92.44 209 GLY A N 1
ATOM 1542 C CA . GLY A 1 209 ? 2.700 -14.612 -30.208 1.00 92.44 209 GLY A CA 1
ATOM 1543 C C . GLY A 1 209 ? 2.183 -14.721 -28.769 1.00 92.44 209 GLY A C 1
ATOM 1544 O O . GLY A 1 209 ? 1.860 -15.819 -28.314 1.00 92.44 209 GLY A O 1
ATOM 1545 N N . MET A 1 210 ? 2.111 -13.614 -28.025 1.00 94.94 210 MET A N 1
ATOM 1546 C CA . MET A 1 210 ? 1.703 -13.606 -26.623 1.00 94.94 210 MET A CA 1
ATOM 1547 C C . MET A 1 210 ? 0.220 -13.278 -26.471 1.00 94.94 210 MET A C 1
ATOM 1549 O O . MET A 1 210 ? -0.320 -12.371 -27.097 1.00 94.94 210 MET A O 1
ATOM 1553 N N . ARG A 1 211 ? -0.438 -13.964 -25.534 1.00 93.88 211 ARG A N 1
ATOM 1554 C CA . ARG A 1 211 ? -1.764 -13.564 -25.062 1.00 93.88 211 ARG A CA 1
ATOM 1555 C C . ARG A 1 211 ? -1.632 -12.448 -24.030 1.00 93.88 211 ARG A C 1
ATOM 1557 O O . ARG A 1 211 ? -1.354 -12.744 -22.869 1.00 93.88 211 ARG A O 1
ATOM 1564 N N . LEU A 1 212 ? -1.836 -11.210 -24.465 1.00 97.19 212 LEU A N 1
ATOM 1565 C CA . LEU A 1 212 ? -1.865 -10.024 -23.612 1.00 97.19 212 LEU A CA 1
ATOM 1566 C C . LEU A 1 212 ? -3.296 -9.729 -23.134 1.00 97.19 212 LEU A C 1
ATOM 1568 O O . LEU A 1 212 ? -4.266 -10.045 -23.824 1.00 97.19 212 LEU A O 1
ATOM 1572 N N . GLN A 1 213 ? -3.431 -9.142 -21.949 1.00 97.06 213 GLN A N 1
ATOM 1573 C CA . GLN A 1 213 ? -4.707 -8.838 -21.301 1.00 97.06 213 GLN A CA 1
ATOM 1574 C C . GLN A 1 213 ? -4.768 -7.375 -20.873 1.00 97.06 213 GLN A C 1
ATOM 1576 O O . GLN A 1 213 ? -3.742 -6.736 -20.639 1.00 97.06 213 GLN A O 1
ATOM 1581 N N . ARG A 1 214 ? -5.986 -6.841 -20.752 1.00 96.88 214 ARG A N 1
ATOM 1582 C CA . ARG A 1 214 ? -6.183 -5.519 -20.151 1.00 96.88 214 ARG A CA 1
ATOM 1583 C C . ARG A 1 214 ? -5.672 -5.534 -18.700 1.00 96.88 214 ARG A C 1
ATOM 1585 O O . ARG A 1 214 ? -5.893 -6.537 -18.017 1.00 96.88 214 ARG A O 1
ATOM 1592 N N . PRO A 1 215 ? -5.034 -4.454 -18.216 1.00 97.31 215 PRO A N 1
ATOM 1593 C CA . PRO A 1 215 ? -4.605 -4.365 -16.826 1.00 97.31 215 PRO A CA 1
ATOM 1594 C C . PRO A 1 215 ? -5.791 -4.545 -15.868 1.00 97.31 215 PRO A C 1
ATOM 1596 O O . PRO A 1 215 ? -6.794 -3.842 -15.972 1.00 97.31 215 PRO A O 1
ATOM 1599 N N . ALA A 1 216 ? -5.671 -5.475 -14.923 1.00 96.81 216 ALA A N 1
ATOM 1600 C CA . ALA A 1 216 ? -6.607 -5.636 -13.809 1.00 96.81 216 ALA A CA 1
ATOM 1601 C C . ALA A 1 216 ? -6.349 -4.614 -12.688 1.00 96.81 216 ALA A C 1
ATOM 1603 O O . ALA A 1 216 ? -7.230 -4.343 -11.876 1.00 96.81 216 ALA A O 1
ATOM 1604 N N . ILE A 1 217 ? -5.136 -4.060 -12.649 1.00 97.56 217 ILE A N 1
ATOM 1605 C CA . ILE A 1 217 ? -4.725 -2.966 -11.767 1.00 97.56 217 ILE A CA 1
ATOM 1606 C C . ILE A 1 217 ? -4.358 -1.786 -12.671 1.00 97.56 217 ILE A C 1
ATOM 1608 O O . ILE A 1 217 ? -3.642 -2.010 -13.651 1.00 97.56 217 ILE A O 1
ATOM 1612 N N . PRO A 1 218 ? -4.805 -0.554 -12.371 1.00 98.19 218 PRO A N 1
ATOM 1613 C CA . PRO A 1 218 ? -4.385 0.643 -13.090 1.00 98.19 218 PRO A CA 1
ATOM 1614 C C . PRO A 1 218 ? -2.865 0.680 -13.309 1.00 98.19 218 PRO A C 1
ATOM 1616 O O . PRO A 1 218 ? -2.080 0.638 -12.360 1.00 98.19 218 PRO A O 1
ATOM 1619 N N . LEU A 1 219 ? -2.454 0.741 -14.575 1.00 98.56 219 LEU A N 1
ATOM 1620 C CA . LEU A 1 219 ? -1.060 0.824 -15.010 1.00 98.56 219 LEU A CA 1
ATOM 1621 C C . LEU A 1 219 ? -0.850 2.185 -15.667 1.00 98.56 219 LEU A C 1
ATOM 1623 O O . LEU A 1 219 ? -1.617 2.553 -16.546 1.00 98.56 219 LEU A O 1
ATOM 1627 N N . ILE A 1 220 ? 0.180 2.930 -15.280 1.00 98.62 220 ILE A N 1
ATOM 1628 C CA . ILE A 1 220 ? 0.536 4.198 -15.926 1.00 98.62 220 ILE A CA 1
ATOM 1629 C C . ILE A 1 220 ? 1.584 3.926 -17.000 1.00 98.62 220 ILE A C 1
ATOM 1631 O O . ILE A 1 220 ? 2.679 3.451 -16.707 1.00 98.62 220 ILE A O 1
ATOM 1635 N N . SER A 1 221 ? 1.255 4.255 -18.247 1.00 98.31 221 SER A N 1
ATOM 1636 C CA . SER A 1 221 ? 2.109 3.962 -19.400 1.00 98.31 221 SER A CA 1
ATOM 1637 C C . SER A 1 221 ? 3.289 4.925 -19.493 1.00 98.31 221 SER A C 1
ATOM 1639 O O . SER A 1 221 ? 3.142 6.150 -19.409 1.00 98.31 221 SER A O 1
ATOM 1641 N N . ASN A 1 222 ? 4.468 4.354 -19.737 1.00 97.94 222 ASN A N 1
ATOM 1642 C CA . ASN A 1 222 ? 5.715 5.090 -19.932 1.00 97.94 222 ASN A CA 1
ATOM 1643 C C . ASN A 1 222 ? 5.711 5.939 -21.219 1.00 97.94 222 ASN A C 1
ATOM 1645 O O . ASN A 1 222 ? 6.453 6.912 -21.286 1.00 97.94 222 ASN A O 1
ATOM 1649 N N . LEU A 1 223 ? 4.874 5.629 -22.218 1.00 97.56 223 LEU A N 1
ATOM 1650 C CA . LEU A 1 223 ? 4.856 6.339 -23.508 1.00 97.56 223 LEU A CA 1
ATOM 1651 C C . LEU A 1 223 ? 4.176 7.706 -23.446 1.00 97.56 223 LEU A C 1
ATOM 1653 O O . LEU A 1 223 ? 4.562 8.635 -24.152 1.00 97.56 223 LEU A O 1
ATOM 1657 N N . HIS A 1 224 ? 3.124 7.825 -22.639 1.00 95.62 224 HIS A N 1
ATOM 1658 C CA . HIS A 1 224 ? 2.296 9.032 -22.586 1.00 95.62 224 HIS A CA 1
ATOM 1659 C C . HIS A 1 224 ? 2.097 9.588 -21.176 1.00 95.62 224 HIS A C 1
ATOM 1661 O O . HIS A 1 224 ? 1.524 10.664 -21.049 1.00 95.62 224 HIS A O 1
ATOM 1667 N N . GLY A 1 225 ? 2.550 8.890 -20.128 1.00 97.31 225 GLY A N 1
ATOM 1668 C CA . GLY A 1 225 ? 2.485 9.391 -18.753 1.00 97.31 225 GLY A CA 1
ATOM 1669 C C . GLY A 1 225 ? 1.059 9.565 -18.225 1.00 97.31 225 GLY A C 1
ATOM 1670 O O . GLY A 1 225 ? 0.776 10.494 -17.486 1.00 97.31 225 GLY A O 1
ATOM 1671 N N . ARG A 1 226 ? 0.145 8.683 -18.634 1.00 97.69 226 ARG A N 1
ATOM 1672 C CA . ARG A 1 226 ? -1.250 8.608 -18.158 1.00 97.69 226 ARG A CA 1
ATOM 1673 C C . ARG A 1 226 ? -1.630 7.138 -17.999 1.00 97.69 226 ARG A C 1
ATOM 1675 O O . ARG A 1 226 ? -0.885 6.276 -18.479 1.00 97.69 226 ARG A O 1
ATOM 1682 N N . LEU A 1 227 ? -2.767 6.864 -17.360 1.00 98.00 227 LEU A N 1
ATOM 1683 C CA . LEU A 1 227 ? -3.313 5.509 -17.271 1.00 98.00 227 LEU A CA 1
ATOM 1684 C C . LEU A 1 227 ? -3.366 4.857 -18.656 1.00 98.00 227 LEU A C 1
ATOM 1686 O O . LEU A 1 227 ? -3.776 5.478 -19.640 1.00 98.00 227 LEU A O 1
ATOM 1690 N N . ALA A 1 228 ? -2.883 3.627 -18.711 1.00 97.25 228 ALA A N 1
ATOM 1691 C CA . ALA A 1 228 ? -2.832 2.808 -19.897 1.00 97.25 228 ALA A CA 1
ATOM 1692 C C . ALA A 1 228 ? -4.194 2.139 -20.120 1.00 97.25 228 ALA A C 1
ATOM 1694 O O . ALA A 1 228 ? -4.811 1.634 -19.180 1.00 97.25 228 ALA A O 1
ATOM 1695 N N . GLY A 1 229 ? -4.657 2.153 -21.363 1.00 92.88 229 GLY A N 1
ATOM 1696 C CA . GLY A 1 229 ? -5.840 1.443 -21.823 1.00 92.88 229 GLY A CA 1
ATOM 1697 C C . GLY A 1 229 ? -5.477 0.144 -22.538 1.00 92.88 229 GLY A C 1
ATOM 1698 O O . GLY A 1 229 ? -4.517 -0.548 -22.198 1.00 92.88 229 GLY A O 1
ATOM 1699 N N . ASP A 1 230 ? -6.257 -0.192 -23.561 1.00 94.38 230 ASP A N 1
ATOM 1700 C CA . ASP A 1 230 ? -6.107 -1.429 -24.332 1.00 94.38 230 ASP A CA 1
ATOM 1701 C C . ASP A 1 230 ? -4.822 -1.498 -25.148 1.00 94.38 230 ASP A C 1
ATOM 1703 O O . ASP A 1 230 ? -4.435 -2.578 -25.591 1.00 94.38 230 ASP A O 1
ATOM 1707 N N . GLU A 1 231 ? -4.140 -0.376 -25.362 1.00 96.12 231 GLU A N 1
ATOM 1708 C CA . GLU A 1 231 ? -2.927 -0.326 -26.166 1.00 96.12 231 GLU A CA 1
ATOM 1709 C C . GLU A 1 231 ? -1.845 -1.280 -25.647 1.00 96.12 231 GLU A C 1
ATOM 1711 O O . GLU A 1 231 ? -1.149 -1.888 -26.459 1.00 96.12 231 GLU A O 1
ATOM 1716 N N . VAL A 1 232 ? -1.765 -1.519 -24.331 1.00 97.31 232 VAL A N 1
ATOM 1717 C CA . VAL A 1 232 ? -0.797 -2.456 -23.721 1.00 97.31 232 VAL A CA 1
ATOM 1718 C C . VAL A 1 232 ? -1.034 -3.911 -24.118 1.00 97.31 232 VAL A C 1
ATOM 1720 O O . VAL A 1 232 ? -0.174 -4.762 -23.897 1.00 97.31 232 VAL A O 1
ATOM 1723 N N . THR A 1 233 ? -2.182 -4.203 -24.735 1.00 97.12 233 THR A N 1
ATOM 1724 C CA . THR A 1 233 ? -2.516 -5.518 -25.293 1.00 97.12 233 THR A CA 1
ATOM 1725 C C . THR A 1 233 ? -2.040 -5.704 -26.734 1.00 97.12 233 THR A C 1
ATOM 1727 O O . THR A 1 233 ? -2.314 -6.730 -27.351 1.00 97.12 233 THR A O 1
ATOM 1730 N N . THR A 1 234 ? -1.299 -4.735 -27.281 1.00 96.75 234 THR A N 1
ATOM 1731 C CA . THR A 1 234 ? -0.829 -4.746 -28.671 1.00 96.75 234 THR A CA 1
ATOM 1732 C C . THR A 1 234 ? 0.693 -4.846 -28.758 1.00 96.75 234 THR A C 1
ATOM 1734 O O . THR A 1 234 ? 1.420 -4.221 -27.986 1.00 96.75 234 THR A O 1
ATOM 1737 N N . ALA A 1 235 ? 1.203 -5.570 -29.760 1.00 96.81 235 ALA A N 1
ATOM 1738 C CA . ALA A 1 235 ? 2.641 -5.607 -30.044 1.00 96.81 235 ALA A CA 1
ATOM 1739 C C . ALA A 1 235 ? 3.207 -4.216 -30.375 1.00 96.81 235 ALA A C 1
ATOM 1741 O O . ALA A 1 235 ? 4.314 -3.880 -29.956 1.00 96.81 235 ALA A O 1
ATOM 1742 N N . ALA A 1 236 ? 2.416 -3.380 -31.058 1.00 97.06 236 ALA A N 1
ATOM 1743 C CA . ALA A 1 236 ? 2.794 -2.016 -31.412 1.00 97.06 236 ALA A CA 1
ATOM 1744 C C . ALA A 1 236 ? 3.144 -1.164 -30.182 1.00 97.06 236 ALA A C 1
ATOM 1746 O O . ALA A 1 236 ? 4.119 -0.417 -30.222 1.00 97.06 236 ALA A O 1
ATOM 1747 N N . TYR A 1 237 ? 2.406 -1.299 -29.074 1.00 97.88 237 TYR A N 1
ATOM 1748 C CA . TYR A 1 237 ? 2.728 -0.596 -27.830 1.00 97.88 237 TYR A CA 1
ATOM 1749 C C . TYR A 1 237 ? 4.107 -0.984 -27.293 1.00 97.88 237 TYR A C 1
ATOM 1751 O O . TYR A 1 237 ? 4.924 -0.113 -27.006 1.00 97.88 237 TYR A O 1
ATOM 1759 N N . TRP A 1 238 ? 4.398 -2.281 -27.203 1.00 97.56 238 TRP A N 1
ATOM 1760 C CA . TRP A 1 238 ? 5.654 -2.769 -26.628 1.00 97.56 238 TRP A CA 1
ATOM 1761 C C . TRP A 1 238 ? 6.871 -2.468 -27.513 1.00 97.56 238 TRP A C 1
ATOM 1763 O O . TRP A 1 238 ? 7.951 -2.180 -26.996 1.00 97.56 238 TRP A O 1
ATOM 1773 N N . VAL A 1 239 ? 6.697 -2.461 -28.838 1.00 97.31 239 VAL A N 1
ATOM 1774 C CA . VAL A 1 239 ? 7.720 -2.000 -29.793 1.00 97.31 239 VAL A CA 1
ATOM 1775 C C . VAL A 1 239 ? 8.022 -0.518 -29.582 1.00 97.31 239 VAL A C 1
ATOM 1777 O O . VAL A 1 239 ? 9.184 -0.142 -29.424 1.00 97.31 239 VAL A O 1
ATOM 1780 N N . ARG A 1 240 ? 6.981 0.321 -29.503 1.00 97.75 240 ARG A N 1
ATOM 1781 C CA . ARG A 1 240 ? 7.133 1.752 -29.211 1.00 97.75 240 ARG A CA 1
ATOM 1782 C C . ARG A 1 240 ? 7.798 1.973 -27.858 1.00 97.75 240 ARG A C 1
ATOM 1784 O O . ARG A 1 240 ? 8.721 2.768 -27.773 1.00 97.75 240 ARG A O 1
ATOM 1791 N N . HIS A 1 241 ? 7.427 1.211 -26.831 1.00 97.56 241 HIS A N 1
ATOM 1792 C CA . HIS A 1 241 ? 8.021 1.286 -25.492 1.00 97.56 241 HIS A CA 1
ATOM 1793 C C . HIS A 1 241 ? 9.544 1.032 -25.483 1.00 97.56 241 HIS A C 1
ATOM 1795 O O . HIS A 1 241 ? 10.237 1.441 -24.558 1.00 97.56 241 HIS A O 1
ATOM 1801 N N . ILE A 1 242 ? 10.101 0.317 -26.463 1.00 95.06 242 ILE A N 1
ATOM 1802 C CA . ILE A 1 242 ? 11.557 0.130 -26.580 1.00 95.06 242 ILE A CA 1
ATOM 1803 C C . ILE A 1 242 ? 12.255 1.334 -27.224 1.00 95.06 242 ILE A C 1
ATOM 1805 O O . ILE A 1 242 ? 13.425 1.588 -26.928 1.00 95.06 242 ILE A O 1
ATOM 1809 N N . ALA A 1 243 ? 11.572 2.008 -28.147 1.00 94.94 243 ALA A N 1
ATOM 1810 C CA . ALA A 1 243 ? 12.158 3.005 -29.035 1.00 94.94 243 ALA A CA 1
ATOM 1811 C C . ALA A 1 243 ? 11.888 4.449 -28.589 1.00 94.94 243 ALA A C 1
ATOM 1813 O O . ALA A 1 243 ? 12.719 5.322 -28.823 1.00 94.94 243 ALA A O 1
ATOM 1814 N N . GLU A 1 244 ? 10.735 4.702 -27.974 1.00 97.38 244 GLU A N 1
ATOM 1815 C CA . GLU A 1 244 ? 10.244 6.033 -27.625 1.00 97.38 244 GLU A CA 1
ATOM 1816 C C . GLU A 1 244 ? 10.607 6.445 -26.185 1.00 97.38 244 GLU A C 1
ATOM 1818 O O . GLU A 1 244 ? 10.842 5.587 -25.332 1.00 97.38 244 GLU A O 1
ATOM 1823 N N . PRO A 1 245 ? 10.632 7.760 -25.885 1.00 97.75 245 PRO A N 1
ATOM 1824 C CA . PRO A 1 245 ? 11.030 8.265 -24.576 1.00 97.75 245 PRO A CA 1
ATOM 1825 C C . PRO A 1 245 ? 10.126 7.786 -23.432 1.00 97.75 245 PRO A C 1
ATOM 1827 O O . PRO A 1 245 ? 8.900 7.841 -23.523 1.00 97.75 245 PRO A O 1
ATOM 1830 N N . VAL A 1 246 ? 10.730 7.463 -22.286 1.00 98.44 246 VAL A N 1
ATOM 1831 C CA . VAL A 1 246 ? 10.006 7.240 -21.025 1.00 98.44 246 VAL A CA 1
ATOM 1832 C C . VAL A 1 246 ? 9.549 8.578 -20.434 1.00 98.44 246 VAL A C 1
ATOM 1834 O O . VAL A 1 246 ? 10.358 9.360 -19.931 1.00 98.44 246 VAL A O 1
ATOM 1837 N N . ARG A 1 247 ? 8.243 8.840 -20.432 1.00 98.19 247 ARG A N 1
ATOM 1838 C CA . ARG A 1 247 ? 7.602 10.033 -19.851 1.00 98.19 247 ARG A CA 1
ATOM 1839 C C . ARG A 1 247 ? 7.321 9.860 -18.355 1.00 98.19 247 ARG A C 1
ATOM 1841 O O . ARG A 1 247 ? 6.180 9.940 -17.903 1.00 98.19 247 ARG A O 1
ATOM 1848 N N . PHE A 1 248 ? 8.371 9.597 -17.574 1.00 98.19 248 PHE A N 1
ATOM 1849 C CA . PHE A 1 248 ? 8.248 9.295 -16.143 1.00 98.19 248 PHE A CA 1
ATOM 1850 C C . PHE A 1 248 ? 7.680 10.464 -15.332 1.00 98.19 248 PHE A C 1
ATOM 1852 O O . PHE A 1 248 ? 6.836 10.237 -14.475 1.00 98.19 248 PHE A O 1
ATOM 1859 N N . ALA A 1 249 ? 8.091 11.705 -15.613 1.00 97.94 249 ALA A N 1
ATOM 1860 C CA . ALA A 1 249 ? 7.582 12.879 -14.899 1.00 97.94 249 ALA A CA 1
ATOM 1861 C C . ALA A 1 249 ? 6.062 13.046 -15.056 1.00 97.94 249 ALA A C 1
ATOM 1863 O O . ALA A 1 249 ? 5.355 13.250 -14.070 1.00 97.94 249 ALA A O 1
ATOM 1864 N N . ASP A 1 250 ? 5.567 12.883 -16.284 1.00 98.19 250 ASP A N 1
ATOM 1865 C CA . ASP A 1 250 ? 4.135 12.910 -16.584 1.00 98.19 250 ASP A CA 1
ATOM 1866 C C . ASP A 1 250 ? 3.421 11.741 -15.892 1.00 98.19 250 ASP A C 1
ATOM 1868 O O . ASP A 1 250 ? 2.385 11.924 -15.259 1.00 98.19 250 ASP A O 1
ATOM 1872 N N . GLY A 1 251 ? 4.026 10.548 -15.917 1.00 98.06 251 GLY A N 1
ATOM 1873 C CA . GLY A 1 251 ? 3.491 9.380 -15.224 1.00 98.06 251 GLY A CA 1
ATOM 1874 C C . GLY A 1 251 ? 3.425 9.544 -13.702 1.00 98.06 251 GLY A C 1
ATOM 1875 O O . GLY A 1 251 ? 2.462 9.108 -13.081 1.00 98.06 251 GLY A O 1
ATOM 1876 N N . VAL A 1 252 ? 4.398 10.216 -13.086 1.00 97.75 252 VAL A N 1
ATOM 1877 C CA . VAL A 1 252 ? 4.361 10.560 -11.658 1.00 97.75 252 VAL A CA 1
ATOM 1878 C C . VAL A 1 252 ? 3.270 11.595 -11.373 1.00 97.75 252 VAL A C 1
ATOM 1880 O O . VAL A 1 252 ? 2.588 11.482 -10.359 1.00 97.75 252 VAL A O 1
ATOM 1883 N N . ALA A 1 253 ? 3.042 12.562 -12.265 1.00 97.06 253 ALA A N 1
ATOM 1884 C CA . ALA A 1 253 ? 1.921 13.492 -12.132 1.00 97.06 253 ALA A CA 1
ATOM 1885 C C . ALA A 1 253 ? 0.565 12.765 -12.205 1.00 97.06 253 ALA A C 1
ATOM 1887 O O . ALA A 1 253 ? -0.294 13.004 -11.357 1.00 97.06 253 ALA A O 1
ATOM 1888 N N . ALA A 1 254 ? 0.400 11.828 -13.146 1.00 97.56 254 ALA A N 1
ATOM 1889 C CA . ALA A 1 254 ? -0.781 10.966 -13.217 1.00 97.56 254 ALA A CA 1
ATOM 1890 C C . ALA A 1 254 ? -0.929 10.090 -11.963 1.00 97.56 254 ALA A C 1
ATOM 1892 O O . ALA A 1 254 ? -2.025 9.976 -11.431 1.00 97.56 254 ALA A O 1
ATOM 1893 N N . LEU A 1 255 ? 0.174 9.548 -11.434 1.00 96.38 255 LEU A N 1
ATOM 1894 C CA . LEU A 1 255 ? 0.174 8.789 -10.181 1.00 96.38 255 LEU A CA 1
ATOM 1895 C C . LEU A 1 255 ? -0.315 9.639 -9.002 1.00 96.38 255 LEU A C 1
ATOM 1897 O O . LEU A 1 255 ? -1.047 9.142 -8.158 1.00 96.38 255 LEU A O 1
ATOM 1901 N N . GLY A 1 256 ? 0.085 10.910 -8.935 1.00 95.44 256 GLY A N 1
ATOM 1902 C CA . GLY A 1 256 ? -0.380 11.833 -7.900 1.00 95.44 256 GLY A CA 1
ATOM 1903 C C . GLY A 1 256 ? -1.862 12.195 -8.020 1.00 95.44 256 GLY A C 1
ATOM 1904 O O . GLY A 1 256 ? -2.492 12.457 -7.001 1.00 95.44 256 GLY A O 1
ATOM 1905 N N . ALA A 1 257 ? -2.417 12.190 -9.236 1.00 95.31 257 ALA A N 1
ATOM 1906 C CA . ALA A 1 257 ? -3.841 12.434 -9.477 1.00 95.31 257 ALA A CA 1
ATOM 1907 C C . ALA A 1 257 ? -4.740 11.271 -9.018 1.00 95.31 257 ALA A C 1
ATOM 1909 O O . ALA A 1 257 ? -5.918 11.492 -8.765 1.00 95.31 257 ALA A O 1
ATOM 1910 N N . GLU A 1 258 ? -4.180 10.068 -8.861 1.00 95.12 258 GLU A N 1
ATOM 1911 C CA . GLU A 1 258 ? -4.854 8.915 -8.245 1.00 95.12 258 GLU A CA 1
ATOM 1912 C C . GLU A 1 258 ? -4.891 8.989 -6.705 1.00 95.12 258 GLU A C 1
ATOM 1914 O O . GLU A 1 258 ? -5.411 8.079 -6.065 1.00 95.12 258 GLU A O 1
ATOM 1919 N N . GLU A 1 259 ? -4.306 10.039 -6.112 1.00 93.31 259 GLU A N 1
ATOM 1920 C CA . GLU A 1 259 ? -4.285 10.323 -4.668 1.00 93.31 259 GLU A CA 1
ATOM 1921 C C . GLU A 1 259 ? -3.891 9.123 -3.770 1.00 93.31 259 GLU A C 1
ATOM 1923 O O . GLU A 1 259 ? -4.567 8.840 -2.781 1.00 93.31 259 GLU A O 1
ATOM 1928 N N . PRO A 1 260 ? -2.789 8.395 -4.058 1.00 93.06 260 PRO A N 1
ATOM 1929 C CA . PRO A 1 260 ? -2.412 7.229 -3.265 1.00 93.06 260 PRO A CA 1
ATOM 1930 C C . PRO A 1 260 ? -1.940 7.614 -1.853 1.00 93.06 260 PRO A C 1
ATOM 1932 O O . PRO A 1 260 ? -1.120 8.518 -1.674 1.00 93.06 260 PRO A O 1
ATOM 1935 N N . ASP A 1 261 ? -2.358 6.836 -0.851 1.00 93.06 261 ASP A N 1
ATOM 1936 C CA . ASP A 1 261 ? -1.981 7.039 0.557 1.00 93.06 261 ASP A CA 1
ATOM 1937 C C . ASP A 1 261 ? -0.503 6.750 0.857 1.00 93.06 261 ASP A C 1
ATOM 1939 O O . ASP A 1 261 ? 0.018 7.171 1.891 1.00 93.06 261 ASP A O 1
ATOM 1943 N N . ALA A 1 262 ? 0.169 5.983 -0.008 1.00 96.50 262 ALA A N 1
ATOM 1944 C CA . ALA A 1 262 ? 1.546 5.534 0.159 1.00 96.50 262 ALA A CA 1
ATOM 1945 C C . ALA A 1 262 ? 2.214 5.219 -1.184 1.00 96.50 262 ALA A C 1
ATOM 1947 O O . ALA A 1 262 ? 1.588 4.707 -2.111 1.00 96.50 262 ALA A O 1
ATOM 1948 N N . PHE A 1 263 ? 3.528 5.435 -1.252 1.00 97.94 263 PHE A N 1
ATOM 1949 C CA . PHE A 1 263 ? 4.351 5.127 -2.417 1.00 97.94 263 PHE A CA 1
ATOM 1950 C C . PHE A 1 263 ? 5.365 4.055 -2.042 1.00 97.94 263 PHE A C 1
ATOM 1952 O O . PHE A 1 263 ? 6.161 4.241 -1.124 1.00 97.94 263 PHE A O 1
ATOM 1959 N N . LEU A 1 264 ? 5.356 2.938 -2.765 1.00 98.31 264 LEU A N 1
ATOM 1960 C CA . LEU A 1 264 ? 6.277 1.828 -2.548 1.00 98.31 264 LEU A CA 1
ATOM 1961 C C . LEU A 1 264 ? 7.058 1.531 -3.829 1.00 98.31 264 LEU A C 1
ATOM 1963 O O . LEU A 1 264 ? 6.473 1.258 -4.883 1.00 98.31 264 LEU A O 1
ATOM 1967 N N . GLU A 1 265 ? 8.382 1.586 -3.739 1.00 98.62 265 GLU A N 1
ATOM 1968 C CA . GLU A 1 265 ? 9.283 1.118 -4.786 1.00 98.62 265 GLU A CA 1
ATOM 1969 C C . GLU A 1 265 ? 9.558 -0.381 -4.646 1.00 98.62 265 GLU A C 1
ATOM 1971 O O . GLU A 1 265 ? 9.975 -0.884 -3.595 1.00 98.62 265 GLU A O 1
ATOM 1976 N N . ILE A 1 266 ? 9.291 -1.088 -5.736 1.00 98.69 266 ILE A N 1
ATOM 1977 C CA . ILE A 1 266 ? 9.527 -2.504 -5.949 1.00 98.69 266 ILE A CA 1
ATOM 1978 C C . ILE A 1 266 ? 10.778 -2.605 -6.813 1.00 98.69 266 ILE A C 1
ATOM 1980 O O . ILE A 1 266 ? 10.745 -2.289 -7.998 1.00 98.69 266 ILE A O 1
ATOM 1984 N N . GLY A 1 267 ? 11.876 -3.011 -6.192 1.00 97.75 267 GLY A N 1
ATOM 1985 C CA . GLY A 1 267 ? 13.165 -3.126 -6.851 1.00 97.75 267 GLY A CA 1
ATOM 1986 C C . GLY A 1 267 ? 14.312 -3.158 -5.845 1.00 97.75 267 GLY A C 1
ATOM 1987 O O . GLY A 1 267 ? 14.077 -3.094 -4.633 1.00 97.75 267 GLY A O 1
ATOM 1988 N N . PRO A 1 268 ? 15.553 -3.289 -6.334 1.00 96.75 268 PRO A N 1
ATOM 1989 C CA . PRO A 1 268 ? 16.735 -3.485 -5.496 1.00 96.75 268 PRO A CA 1
ATOM 1990 C C . PRO A 1 268 ? 17.226 -2.209 -4.791 1.00 96.75 268 PRO A C 1
ATOM 1992 O O . PRO A 1 268 ? 17.934 -2.302 -3.789 1.00 96.75 268 PRO A O 1
ATOM 1995 N N . ALA A 1 269 ? 16.867 -1.018 -5.280 1.00 95.06 269 ALA A N 1
ATOM 1996 C CA . ALA A 1 269 ? 17.333 0.255 -4.733 1.00 95.06 269 ALA A CA 1
ATOM 1997 C C . ALA A 1 269 ? 16.261 1.357 -4.833 1.00 95.06 269 ALA A C 1
ATOM 1999 O O . ALA A 1 269 ? 15.475 1.329 -5.774 1.00 95.06 269 ALA A O 1
ATOM 2000 N N . PRO A 1 270 ? 16.252 2.359 -3.928 1.00 95.31 270 PRO A N 1
ATOM 2001 C CA . PRO A 1 270 ? 15.217 3.401 -3.844 1.00 95.31 270 PRO A CA 1
ATOM 2002 C C . PRO A 1 270 ? 15.417 4.558 -4.850 1.00 95.31 270 PRO A C 1
ATOM 2004 O O . PRO A 1 270 ? 15.370 5.737 -4.483 1.00 95.31 270 PRO A O 1
ATOM 2007 N N . ALA A 1 271 ? 15.736 4.249 -6.108 1.00 93.31 271 ALA A N 1
ATOM 2008 C CA . ALA A 1 271 ? 16.086 5.264 -7.103 1.00 93.31 271 ALA A CA 1
ATOM 2009 C C . ALA A 1 271 ? 14.860 6.050 -7.595 1.00 93.31 271 ALA A C 1
ATOM 2011 O O . ALA A 1 271 ? 14.938 7.270 -7.771 1.00 93.31 271 ALA A O 1
ATOM 2012 N N . LEU A 1 272 ? 13.727 5.376 -7.802 1.00 96.12 272 LEU A N 1
ATOM 2013 C CA . LEU A 1 272 ? 12.497 6.010 -8.273 1.00 96.12 272 LEU A CA 1
ATOM 2014 C C . LEU A 1 272 ? 11.826 6.835 -7.184 1.00 96.12 272 LEU A C 1
ATOM 2016 O O . LEU A 1 272 ? 11.313 7.904 -7.487 1.00 96.12 272 LEU A O 1
ATOM 2020 N N . VAL A 1 273 ? 11.870 6.405 -5.925 1.00 95.88 273 VAL A N 1
ATOM 2021 C CA . VAL A 1 273 ? 11.395 7.198 -4.783 1.00 95.88 273 VAL A CA 1
ATOM 2022 C C . VAL A 1 273 ? 12.142 8.526 -4.709 1.00 95.88 273 VAL A C 1
ATOM 2024 O O . VAL A 1 273 ? 11.512 9.577 -4.585 1.00 95.88 273 VAL A O 1
ATOM 2027 N N . ALA A 1 274 ? 13.472 8.498 -4.838 1.00 94.38 274 ALA A N 1
ATOM 2028 C CA . ALA A 1 274 ? 14.286 9.711 -4.830 1.00 94.38 274 ALA A CA 1
ATOM 2029 C C . ALA A 1 274 ? 13.963 10.649 -6.008 1.00 94.38 274 ALA A C 1
ATOM 2031 O O . ALA A 1 274 ? 14.052 11.867 -5.863 1.00 94.38 274 ALA A O 1
ATOM 2032 N N . MET A 1 275 ? 13.573 10.089 -7.157 1.00 94.25 275 MET A N 1
ATOM 2033 C CA . MET A 1 275 ? 13.228 10.837 -8.369 1.00 94.25 275 MET A CA 1
ATOM 2034 C C . MET A 1 275 ? 11.795 11.384 -8.357 1.00 94.25 275 MET A C 1
ATOM 2036 O O . MET A 1 275 ? 11.574 12.518 -8.766 1.00 94.25 275 MET A O 1
ATOM 2040 N N . ALA A 1 276 ? 10.827 10.593 -7.894 1.00 96.19 276 ALA A N 1
ATOM 2041 C CA . ALA A 1 276 ? 9.402 10.895 -7.968 1.00 96.19 276 ALA A CA 1
ATOM 2042 C C . ALA A 1 276 ? 8.927 11.800 -6.826 1.00 96.19 276 ALA A C 1
ATOM 2044 O O . ALA A 1 276 ? 8.106 12.685 -7.054 1.00 96.19 276 ALA A O 1
ATOM 2045 N N . ARG A 1 277 ? 9.462 11.631 -5.608 1.00 95.81 277 ARG A N 1
ATOM 2046 C CA . ARG A 1 277 ? 9.023 12.402 -4.434 1.00 95.81 277 ARG A CA 1
ATOM 2047 C C . ARG A 1 277 ? 9.097 13.926 -4.636 1.00 95.81 277 ARG A C 1
ATOM 2049 O O . ARG A 1 277 ? 8.127 14.596 -4.290 1.00 95.81 277 ARG A O 1
ATOM 2056 N N . PRO A 1 278 ? 10.170 14.505 -5.216 1.00 95.19 278 PRO A N 1
ATOM 2057 C CA . PRO A 1 278 ? 10.227 15.944 -5.485 1.00 95.19 278 PRO A CA 1
ATOM 2058 C C . PRO A 1 278 ? 9.192 16.440 -6.507 1.00 95.19 278 PRO A C 1
ATOM 2060 O O . PRO A 1 278 ? 8.882 17.628 -6.518 1.00 95.19 278 PRO A O 1
ATOM 2063 N N . LEU A 1 279 ? 8.661 15.557 -7.361 1.00 95.69 279 LEU A N 1
ATOM 2064 C CA . LEU A 1 279 ? 7.672 15.903 -8.389 1.00 95.69 279 LEU A CA 1
ATOM 2065 C C . LEU A 1 279 ? 6.242 15.976 -7.838 1.00 95.69 279 LEU A C 1
ATOM 2067 O O . LEU A 1 279 ? 5.380 16.574 -8.476 1.00 95.69 279 LEU A O 1
ATOM 2071 N N . LEU A 1 280 ? 5.992 15.423 -6.643 1.00 94.69 280 LEU A N 1
ATOM 2072 C CA . LEU A 1 280 ? 4.692 15.461 -5.966 1.00 94.69 280 LEU A CA 1
ATOM 2073 C C . LEU A 1 280 ? 4.774 16.137 -4.584 1.00 94.69 280 LEU A C 1
ATOM 2075 O O . LEU A 1 280 ? 4.570 15.476 -3.563 1.00 94.69 280 LEU A O 1
ATOM 2079 N N . PRO A 1 281 ? 4.995 17.466 -4.502 1.00 89.50 281 PRO A N 1
ATOM 2080 C CA . PRO A 1 281 ? 5.060 18.173 -3.219 1.00 89.50 281 PRO A CA 1
ATOM 2081 C C . PRO A 1 281 ? 3.800 18.006 -2.355 1.00 89.50 281 PRO A C 1
ATOM 2083 O O . PRO A 1 281 ? 3.895 17.948 -1.130 1.00 89.50 281 PRO A O 1
ATOM 2086 N N . ARG A 1 282 ? 2.623 17.878 -2.988 1.00 87.44 282 ARG A N 1
ATOM 2087 C CA . ARG A 1 282 ? 1.333 17.664 -2.302 1.00 87.44 282 ARG A CA 1
ATOM 2088 C C . ARG A 1 282 ? 1.243 16.318 -1.578 1.00 87.44 282 ARG A C 1
ATOM 2090 O O . ARG A 1 282 ? 0.473 16.199 -0.639 1.00 87.44 282 ARG A O 1
ATOM 2097 N N . ALA A 1 283 ? 2.046 15.336 -1.984 1.00 89.19 283 ALA A N 1
ATOM 2098 C CA . ALA A 1 283 ? 2.113 14.007 -1.382 1.00 89.19 283 ALA A CA 1
ATOM 2099 C C . ALA A 1 283 ? 3.375 13.827 -0.514 1.00 89.19 283 ALA A C 1
ATOM 2101 O O . ALA A 1 283 ? 3.849 12.710 -0.298 1.00 89.19 283 ALA A O 1
ATOM 2102 N N . SER A 1 284 ? 3.970 14.927 -0.041 1.00 81.81 284 SER A N 1
ATOM 2103 C CA . SER A 1 284 ? 5.202 14.895 0.758 1.00 81.81 284 SER A CA 1
ATOM 2104 C C . SER A 1 284 ? 5.018 14.271 2.146 1.00 81.81 284 SER A C 1
ATOM 2106 O O . SER A 1 284 ? 5.982 13.698 2.666 1.00 81.81 284 SER A O 1
ATOM 2108 N N . ASP A 1 285 ? 3.796 14.327 2.688 1.00 87.56 285 ASP A N 1
ATOM 2109 C CA . ASP A 1 285 ? 3.403 13.727 3.969 1.00 87.56 285 ASP A CA 1
ATOM 2110 C C . ASP A 1 285 ? 3.075 12.226 3.869 1.00 87.56 285 ASP A C 1
ATOM 2112 O O . ASP A 1 285 ? 3.096 11.512 4.883 1.00 87.56 285 ASP A O 1
ATOM 2116 N N . ALA A 1 286 ? 2.799 11.715 2.663 1.00 93.31 286 ALA A N 1
ATOM 2117 C CA . ALA A 1 286 ? 2.629 10.285 2.416 1.00 93.31 286 ALA A CA 1
ATOM 2118 C C . ALA A 1 286 ? 3.967 9.542 2.631 1.00 93.31 286 ALA A C 1
ATOM 2120 O O . ALA A 1 286 ? 5.041 10.105 2.396 1.00 93.31 286 ALA A O 1
ATOM 2121 N N . PRO A 1 287 ? 3.961 8.280 3.094 1.00 95.94 287 PRO A N 1
ATOM 2122 C CA . PRO A 1 287 ? 5.178 7.500 3.207 1.00 95.94 287 PRO A CA 1
ATOM 2123 C C . PRO A 1 287 ? 5.712 7.155 1.806 1.00 95.94 287 PRO A C 1
ATOM 2125 O O . PRO A 1 287 ? 4.999 6.614 0.961 1.00 95.94 287 PRO A O 1
ATOM 2128 N N . TRP A 1 288 ? 6.996 7.438 1.592 1.00 97.56 288 TRP A N 1
ATOM 2129 C CA . TRP A 1 288 ? 7.752 7.058 0.399 1.00 97.56 288 TRP A CA 1
ATOM 2130 C C . TRP A 1 288 ? 8.754 5.969 0.776 1.00 97.56 288 TRP A C 1
ATOM 2132 O O . TRP A 1 288 ? 9.757 6.230 1.441 1.00 97.56 288 TRP A O 1
ATOM 2142 N N . LEU A 1 289 ? 8.438 4.736 0.401 1.00 98.12 289 LEU A N 1
ATOM 2143 C CA . LEU A 1 289 ? 9.059 3.516 0.900 1.00 98.12 289 LEU A CA 1
ATOM 2144 C C . LEU A 1 289 ? 9.732 2.748 -0.232 1.00 98.12 289 LEU A C 1
ATOM 2146 O O . LEU A 1 289 ? 9.343 2.848 -1.392 1.00 98.12 289 LEU A O 1
ATOM 2150 N N . ALA A 1 290 ? 10.707 1.920 0.122 1.00 98.19 290 ALA A N 1
ATOM 2151 C CA . ALA A 1 290 ? 11.370 1.025 -0.813 1.00 98.19 290 ALA A CA 1
ATOM 2152 C C . ALA A 1 290 ? 11.485 -0.375 -0.225 1.00 98.19 290 ALA A C 1
ATOM 2154 O O . ALA A 1 290 ? 11.746 -0.538 0.972 1.00 98.19 290 ALA A O 1
ATOM 2155 N N . SER A 1 291 ? 11.314 -1.370 -1.091 1.00 98.31 291 SER A N 1
ATOM 2156 C CA . SER A 1 291 ? 11.421 -2.783 -0.734 1.00 98.31 291 SER A CA 1
ATOM 2157 C C . SER A 1 291 ? 12.839 -3.143 -0.306 1.00 98.31 291 SER A C 1
ATOM 2159 O O . SER A 1 291 ? 13.022 -3.796 0.715 1.00 98.31 291 SER A O 1
ATOM 2161 N N . LEU A 1 292 ? 13.842 -2.679 -1.054 1.00 98.25 292 LEU A N 1
ATOM 2162 C CA . LEU A 1 292 ? 15.254 -2.934 -0.792 1.00 98.25 292 LEU A CA 1
ATOM 2163 C C . LEU A 1 292 ? 16.068 -1.643 -0.877 1.00 98.25 292 LEU A C 1
ATOM 2165 O O . LEU A 1 292 ? 15.666 -0.658 -1.501 1.00 98.25 292 LEU A O 1
ATOM 2169 N N . ALA A 1 293 ? 17.222 -1.658 -0.218 1.00 96.44 293 ALA A N 1
ATOM 2170 C CA . ALA A 1 293 ? 18.195 -0.581 -0.266 1.00 96.44 293 ALA A CA 1
ATOM 2171 C C . ALA A 1 293 ? 19.616 -1.165 -0.165 1.00 96.44 293 ALA A C 1
ATOM 2173 O O . ALA A 1 293 ? 19.877 -1.947 0.756 1.00 96.44 293 ALA A O 1
ATOM 2174 N N . PRO A 1 294 ? 20.552 -0.769 -1.050 1.00 94.69 294 PRO A N 1
ATOM 2175 C CA . PRO A 1 294 ? 21.928 -1.248 -0.997 1.00 94.69 294 PRO A CA 1
ATOM 2176 C C . PRO A 1 294 ? 22.575 -1.021 0.377 1.00 94.69 294 PRO A C 1
ATOM 2178 O O . PRO A 1 294 ? 22.435 0.042 0.985 1.00 94.69 294 PRO A O 1
ATOM 2181 N N . GLY A 1 295 ? 23.294 -2.030 0.871 1.00 92.44 295 GLY A N 1
ATOM 2182 C CA . GLY A 1 295 ? 23.997 -1.972 2.159 1.00 92.44 295 GLY A CA 1
ATOM 2183 C C . GLY A 1 295 ? 23.102 -2.076 3.401 1.00 92.44 295 GLY A C 1
ATOM 2184 O O . GLY A 1 295 ? 23.602 -1.937 4.519 1.00 92.44 295 GLY A O 1
ATOM 2185 N N . LYS A 1 296 ? 21.795 -2.316 3.246 1.00 94.62 296 LYS A N 1
ATOM 2186 C CA . LYS A 1 296 ? 20.883 -2.642 4.351 1.00 94.62 296 LYS A CA 1
ATOM 2187 C C . LYS A 1 296 ? 20.615 -4.145 4.398 1.00 94.62 296 LYS A C 1
ATOM 2189 O O . LYS A 1 296 ? 20.733 -4.837 3.395 1.00 94.62 296 LYS A O 1
ATOM 2194 N N . ASP A 1 297 ? 20.255 -4.638 5.580 1.00 97.31 297 ASP A N 1
ATOM 2195 C CA . ASP A 1 297 ? 19.705 -5.986 5.717 1.00 97.31 297 ASP A CA 1
ATOM 2196 C C . ASP A 1 297 ? 18.328 -6.035 5.043 1.00 97.31 297 ASP A C 1
ATOM 2198 O O . ASP A 1 297 ? 17.442 -5.256 5.407 1.00 97.31 297 ASP A O 1
ATOM 2202 N N . ASP A 1 298 ? 18.167 -6.925 4.061 1.00 97.62 298 ASP A N 1
ATOM 2203 C CA . ASP A 1 298 ? 16.977 -6.957 3.207 1.00 97.62 298 ASP A CA 1
ATOM 2204 C C . ASP A 1 298 ? 15.682 -7.147 4.019 1.00 97.62 298 ASP A C 1
ATOM 2206 O O . ASP A 1 298 ? 14.695 -6.437 3.814 1.00 97.62 298 ASP A O 1
ATOM 2210 N N . ALA A 1 299 ? 15.690 -8.078 4.982 1.00 93.94 299 ALA A N 1
ATOM 2211 C CA . ALA A 1 299 ? 14.521 -8.383 5.802 1.00 93.94 299 ALA A CA 1
ATOM 2212 C C . ALA A 1 299 ? 14.158 -7.197 6.704 1.00 93.94 299 ALA A C 1
ATOM 2214 O O . ALA A 1 299 ? 12.994 -6.803 6.781 1.00 93.94 299 ALA A O 1
ATOM 2215 N N . ARG A 1 300 ? 15.147 -6.575 7.357 1.00 96.56 300 ARG A N 1
ATOM 2216 C CA . ARG A 1 300 ? 14.934 -5.370 8.167 1.00 96.56 300 ARG A CA 1
ATOM 2217 C C . ARG A 1 300 ? 14.424 -4.197 7.331 1.00 96.56 300 ARG A C 1
ATOM 2219 O O . ARG A 1 300 ? 13.570 -3.462 7.820 1.00 96.56 300 ARG A O 1
ATOM 2226 N N . GLN A 1 301 ? 14.917 -4.019 6.105 1.00 97.81 301 GLN A N 1
ATOM 2227 C CA . GLN A 1 301 ? 14.448 -2.971 5.196 1.00 97.81 301 GLN A CA 1
ATOM 2228 C C . GLN A 1 301 ? 12.965 -3.163 4.847 1.00 97.81 301 GLN A C 1
ATOM 2230 O O . GLN A 1 301 ? 12.171 -2.241 5.045 1.00 97.81 301 GLN A O 1
ATOM 2235 N N . MET A 1 302 ? 12.571 -4.365 4.415 1.00 97.56 302 MET A N 1
ATOM 2236 C CA . MET A 1 302 ? 11.168 -4.658 4.106 1.00 97.56 302 MET A CA 1
ATOM 2237 C C . MET A 1 302 ? 10.259 -4.555 5.333 1.00 97.56 302 MET A C 1
ATOM 2239 O O . MET A 1 302 ? 9.191 -3.957 5.246 1.00 97.56 302 MET A O 1
ATOM 2243 N N . LEU A 1 303 ? 10.677 -5.081 6.490 1.00 97.19 303 LEU A N 1
ATOM 2244 C CA . LEU A 1 303 ? 9.901 -4.974 7.732 1.00 97.19 303 LEU A CA 1
ATOM 2245 C C . LEU A 1 303 ? 9.765 -3.523 8.206 1.00 97.19 303 LEU A C 1
ATOM 2247 O O . LEU A 1 303 ? 8.722 -3.155 8.740 1.00 97.19 303 LEU A O 1
ATOM 2251 N N . GLY A 1 304 ? 10.786 -2.689 7.990 1.00 98.12 304 GLY A N 1
ATOM 2252 C CA . GLY A 1 304 ? 10.711 -1.251 8.241 1.00 98.12 304 GLY A CA 1
ATOM 2253 C C . GLY A 1 304 ? 9.667 -0.569 7.354 1.00 98.12 304 GLY A C 1
ATOM 2254 O O . GLY A 1 304 ? 8.849 0.202 7.855 1.00 98.12 304 GLY A O 1
ATOM 2255 N N . ALA A 1 305 ? 9.640 -0.903 6.060 1.00 98.25 305 ALA A N 1
ATOM 2256 C CA . ALA A 1 305 ? 8.617 -0.417 5.137 1.00 98.25 305 ALA A CA 1
ATOM 2257 C C . ALA A 1 305 ? 7.209 -0.927 5.508 1.00 98.25 305 ALA A C 1
ATOM 2259 O O . ALA A 1 305 ? 6.269 -0.136 5.555 1.00 98.25 305 ALA A O 1
ATOM 2260 N N . LEU A 1 306 ? 7.060 -2.209 5.861 1.00 98.31 306 LEU A N 1
ATOM 2261 C CA . LEU A 1 306 ? 5.790 -2.785 6.319 1.00 98.31 306 LEU A CA 1
ATOM 2262 C C . LEU A 1 306 ? 5.299 -2.107 7.605 1.00 98.31 306 LEU A C 1
ATOM 2264 O O . LEU A 1 306 ? 4.124 -1.777 7.717 1.00 98.31 306 LEU A O 1
ATOM 2268 N N . GLY A 1 307 ? 6.200 -1.852 8.557 1.00 97.94 307 GLY A N 1
ATOM 2269 C CA . GLY A 1 307 ? 5.889 -1.131 9.789 1.00 97.94 307 GLY A CA 1
ATOM 2270 C C . GLY A 1 307 ? 5.425 0.304 9.530 1.00 97.94 307 GLY A C 1
ATOM 2271 O O . GLY A 1 307 ? 4.479 0.759 10.168 1.00 97.94 307 GLY A O 1
ATOM 2272 N N . ALA A 1 308 ? 6.034 0.996 8.562 1.00 97.62 308 ALA A N 1
ATOM 2273 C CA . ALA A 1 308 ? 5.601 2.330 8.150 1.00 97.62 308 ALA A CA 1
ATOM 2274 C C . ALA A 1 308 ? 4.204 2.316 7.505 1.00 97.62 308 ALA A C 1
ATOM 2276 O O . ALA A 1 308 ? 3.388 3.176 7.827 1.00 97.62 308 ALA A O 1
ATOM 2277 N N . LEU A 1 309 ? 3.903 1.325 6.657 1.00 97.12 309 LEU A N 1
ATOM 2278 C CA . LEU A 1 309 ? 2.558 1.124 6.102 1.00 97.12 309 LEU A CA 1
ATOM 2279 C C . LEU A 1 309 ? 1.536 0.824 7.207 1.00 97.12 309 LEU A C 1
ATOM 2281 O O . LEU A 1 309 ? 0.485 1.458 7.268 1.00 97.12 309 LEU A O 1
ATOM 2285 N N . TYR A 1 310 ? 1.862 -0.091 8.121 1.00 97.25 310 TYR A N 1
ATOM 2286 C CA . TYR A 1 310 ? 0.996 -0.461 9.241 1.00 97.25 310 TYR A CA 1
ATOM 2287 C C . TYR A 1 310 ? 0.694 0.732 10.159 1.00 97.25 310 TYR A C 1
ATOM 2289 O O . TYR A 1 310 ? -0.456 0.957 10.526 1.00 97.25 310 TYR A O 1
ATOM 2297 N N . ALA A 1 311 ? 1.701 1.554 10.475 1.00 96.44 311 ALA A N 1
ATOM 2298 C CA . ALA A 1 311 ? 1.527 2.769 11.273 1.00 96.44 311 ALA A CA 1
ATOM 2299 C C . ALA A 1 311 ? 0.640 3.826 10.589 1.00 96.44 311 ALA A C 1
ATOM 2301 O O . ALA A 1 311 ? 0.088 4.690 11.267 1.00 96.44 311 ALA A O 1
ATOM 2302 N N . ARG A 1 312 ? 0.491 3.757 9.260 1.00 93.94 312 ARG A N 1
ATOM 2303 C CA . ARG A 1 312 ? -0.429 4.586 8.466 1.00 93.94 312 ARG A CA 1
ATOM 2304 C C . ARG A 1 312 ? -1.795 3.930 8.236 1.00 93.94 312 ARG A C 1
ATOM 2306 O O . ARG A 1 312 ? -2.612 4.495 7.524 1.00 93.94 312 ARG A O 1
ATOM 2313 N N . GLY A 1 313 ? -2.061 2.781 8.860 1.00 94.12 313 GLY A N 1
ATOM 2314 C CA . GLY A 1 313 ? -3.361 2.110 8.814 1.00 94.12 313 GLY A CA 1
ATOM 2315 C C . GLY A 1 313 ? -3.513 1.067 7.706 1.00 94.12 313 GLY A C 1
ATOM 2316 O O . GLY A 1 313 ? -4.620 0.570 7.510 1.00 94.12 313 GLY A O 1
ATOM 2317 N N . ALA A 1 314 ? -2.438 0.695 6.999 1.00 95.00 314 ALA A N 1
ATOM 2318 C CA . ALA A 1 314 ? -2.510 -0.379 6.011 1.00 95.00 314 ALA A CA 1
ATOM 2319 C C . ALA A 1 314 ? -2.923 -1.712 6.664 1.00 95.00 314 ALA A C 1
ATOM 2321 O O . ALA A 1 314 ? -2.376 -2.117 7.696 1.00 95.00 314 ALA A O 1
ATOM 2322 N N . ALA A 1 315 ? -3.871 -2.412 6.038 1.00 94.75 315 ALA A N 1
ATOM 2323 C CA . ALA A 1 315 ? -4.382 -3.693 6.512 1.00 94.75 315 ALA A CA 1
ATOM 2324 C C . ALA A 1 315 ? -3.387 -4.829 6.216 1.00 94.75 315 ALA A C 1
ATOM 2326 O O . ALA A 1 315 ? -3.433 -5.461 5.164 1.00 94.75 315 ALA A O 1
ATOM 2327 N N . VAL A 1 316 ? -2.475 -5.085 7.154 1.00 97.12 316 VAL A N 1
ATOM 2328 C CA . VAL A 1 316 ? -1.517 -6.197 7.059 1.00 97.12 316 VAL A CA 1
ATOM 2329 C C . VAL A 1 316 ? -2.215 -7.526 7.359 1.00 97.12 316 VAL A C 1
ATOM 2331 O O . VAL A 1 316 ? -2.822 -7.696 8.420 1.00 97.12 316 VAL A O 1
ATOM 2334 N N . ASP A 1 317 ? -2.070 -8.501 6.461 1.00 96.44 317 ASP A N 1
ATOM 2335 C CA . ASP A 1 317 ? -2.451 -9.889 6.718 1.00 96.44 317 ASP A CA 1
ATOM 2336 C C . ASP A 1 317 ? -1.389 -10.565 7.597 1.00 96.44 317 ASP A C 1
ATOM 2338 O O . ASP A 1 317 ? -0.428 -11.176 7.122 1.00 96.44 317 ASP A O 1
ATOM 2342 N N . TRP A 1 318 ? -1.572 -10.466 8.915 1.00 93.62 318 TRP A N 1
ATOM 2343 C CA . TRP A 1 318 ? -0.688 -11.105 9.891 1.00 93.62 318 TRP A CA 1
ATOM 2344 C C . TRP A 1 318 ? -0.728 -12.638 9.835 1.00 93.62 318 TRP A C 1
ATOM 2346 O O . TRP A 1 318 ? 0.244 -13.285 10.226 1.00 93.62 318 TRP A O 1
ATOM 2356 N N . ALA A 1 319 ? -1.828 -13.237 9.364 1.00 92.38 319 ALA A N 1
ATOM 2357 C CA . ALA A 1 319 ? -1.904 -14.685 9.187 1.00 92.38 319 ALA A CA 1
ATOM 2358 C C . ALA A 1 319 ? -1.069 -15.124 7.977 1.00 92.38 319 ALA A C 1
ATOM 2360 O O . ALA A 1 319 ? -0.343 -16.113 8.065 1.00 92.38 319 ALA A O 1
ATOM 2361 N N . GLY A 1 320 ? -1.120 -14.366 6.879 1.00 93.00 320 GLY A N 1
ATOM 2362 C CA . GLY A 1 320 ? -0.239 -14.518 5.722 1.00 93.00 320 GLY A CA 1
ATOM 2363 C C . GLY A 1 320 ? 1.236 -14.304 6.068 1.00 93.00 320 GLY A C 1
ATOM 2364 O O . GLY A 1 320 ? 2.069 -15.144 5.730 1.00 93.00 320 GLY A O 1
ATOM 2365 N N . PHE A 1 321 ? 1.547 -13.254 6.832 1.00 92.81 321 PHE A N 1
ATOM 2366 C CA . PHE A 1 321 ? 2.904 -12.931 7.287 1.00 92.81 321 PHE A CA 1
ATOM 2367 C C . PHE A 1 321 ? 3.576 -14.058 8.092 1.00 92.81 321 PHE A C 1
ATOM 2369 O O . PHE A 1 321 ? 4.747 -14.375 7.863 1.00 92.81 321 PHE A O 1
ATOM 2376 N N . ASP A 1 322 ? 2.850 -14.678 9.028 1.00 90.94 322 ASP A N 1
ATOM 2377 C CA . ASP A 1 322 ? 3.379 -15.763 9.865 1.00 90.94 322 ASP A CA 1
ATOM 2378 C C . ASP A 1 322 ? 3.175 -17.167 9.257 1.00 90.94 322 ASP A C 1
ATOM 2380 O O . ASP A 1 322 ? 3.688 -18.133 9.815 1.00 90.94 322 ASP A O 1
ATOM 2384 N N . ARG A 1 323 ? 2.483 -17.308 8.113 1.00 89.44 323 ARG A N 1
ATOM 2385 C CA . ARG A 1 323 ? 2.090 -18.605 7.516 1.00 89.44 323 ARG A CA 1
ATOM 2386 C C . ARG A 1 323 ? 3.245 -19.596 7.384 1.00 89.44 323 ARG A C 1
ATOM 2388 O O . ARG A 1 323 ? 3.110 -20.757 7.758 1.00 89.44 323 ARG A O 1
ATOM 2395 N N . ASP A 1 324 ? 4.373 -19.126 6.861 1.00 86.81 324 ASP A N 1
ATOM 2396 C CA . ASP A 1 324 ? 5.555 -19.952 6.589 1.00 86.81 324 ASP A CA 1
ATOM 2397 C C . ASP A 1 324 ? 6.524 -20.008 7.791 1.00 86.81 324 ASP A C 1
ATOM 2399 O O . ASP A 1 324 ? 7.653 -20.492 7.673 1.00 86.81 324 ASP A O 1
ATOM 2403 N N . ARG A 1 325 ? 6.120 -19.494 8.964 1.00 82.56 325 ARG A N 1
ATOM 2404 C CA . ARG A 1 325 ? 6.951 -19.428 10.171 1.00 82.56 325 ARG A CA 1
ATOM 2405 C C . ARG A 1 325 ? 6.309 -20.220 11.309 1.00 82.56 325 ARG A C 1
ATOM 2407 O O . ARG A 1 325 ? 5.201 -19.935 11.739 1.00 82.56 325 ARG A O 1
ATOM 2414 N N . GLY A 1 326 ? 7.059 -21.147 11.907 1.00 79.12 326 GLY A N 1
ATOM 2415 C CA . GLY A 1 326 ? 6.650 -21.884 13.116 1.00 79.12 326 GLY A CA 1
ATOM 2416 C C . GLY A 1 326 ? 6.687 -21.044 14.402 1.00 79.12 326 GLY A C 1
ATOM 2417 O O . GLY A 1 326 ? 7.214 -21.490 15.420 1.00 79.12 326 GLY A O 1
ATOM 2418 N N . ARG A 1 327 ? 6.219 -19.791 14.358 1.00 83.06 327 ARG A N 1
ATOM 2419 C CA . ARG A 1 327 ? 6.240 -18.868 15.499 1.00 83.06 327 ARG A CA 1
ATOM 2420 C C . ARG A 1 327 ? 5.063 -19.142 16.429 1.00 83.06 327 ARG A C 1
ATOM 2422 O O . ARG A 1 327 ? 3.956 -19.438 15.994 1.00 83.06 327 ARG A O 1
ATOM 2429 N N . ARG A 1 328 ? 5.294 -18.990 17.733 1.00 83.00 328 ARG A N 1
ATOM 2430 C CA . ARG A 1 328 ? 4.233 -19.006 18.748 1.00 83.00 328 ARG A CA 1
ATOM 2431 C C . ARG A 1 328 ? 3.874 -17.568 19.107 1.00 83.00 328 ARG A C 1
ATOM 2433 O O . ARG A 1 328 ? 4.761 -16.804 19.483 1.00 83.00 328 ARG A O 1
ATOM 2440 N N . LYS A 1 329 ? 2.591 -17.207 19.006 1.00 82.62 329 LYS A N 1
ATOM 2441 C CA . LYS A 1 329 ? 2.093 -15.916 19.501 1.00 82.62 329 LYS A CA 1
ATOM 2442 C C . LYS A 1 329 ? 2.200 -15.911 21.024 1.00 82.62 329 LYS A C 1
ATOM 2444 O O . LYS A 1 329 ? 1.665 -16.800 21.682 1.00 82.62 329 LYS A O 1
ATOM 2449 N N . VAL A 1 330 ? 2.905 -14.928 21.568 1.00 89.44 330 VAL A N 1
ATOM 2450 C CA . VAL A 1 330 ? 3.004 -14.696 23.012 1.00 89.44 330 VAL A CA 1
ATOM 2451 C C . VAL A 1 330 ? 2.179 -13.467 23.363 1.00 89.44 330 VAL A C 1
ATOM 2453 O O . VAL A 1 330 ? 2.214 -12.470 22.642 1.00 89.44 330 VAL A O 1
ATOM 2456 N N . ALA A 1 331 ? 1.413 -13.538 24.449 1.00 87.00 331 ALA A N 1
ATOM 2457 C CA . ALA A 1 331 ? 0.690 -12.377 24.942 1.00 87.00 331 ALA A CA 1
ATOM 2458 C C . ALA A 1 331 ? 1.702 -11.374 25.508 1.00 87.00 331 ALA A C 1
ATOM 2460 O O . ALA A 1 331 ? 2.427 -11.679 26.455 1.00 87.00 331 ALA A O 1
ATOM 2461 N N . LEU A 1 332 ? 1.759 -10.186 24.912 1.00 85.06 332 LEU A N 1
ATOM 2462 C CA . LEU A 1 332 ? 2.441 -9.047 25.511 1.00 85.06 332 LEU A CA 1
ATOM 2463 C C . LEU A 1 332 ? 1.481 -8.350 26.486 1.00 85.06 332 LEU A C 1
ATOM 2465 O O . LEU A 1 332 ? 0.261 -8.462 26.315 1.00 85.06 332 LEU A O 1
ATOM 2469 N N . PRO A 1 333 ? 1.995 -7.636 27.505 1.00 84.00 333 PRO A N 1
ATOM 2470 C CA . PRO A 1 333 ? 1.166 -6.771 28.332 1.00 84.00 333 PRO A CA 1
ATOM 2471 C C . PRO A 1 333 ? 0.298 -5.878 27.442 1.00 84.00 333 PRO A C 1
ATOM 2473 O O . PRO A 1 333 ? 0.795 -5.280 26.486 1.00 84.00 333 PRO A O 1
ATOM 2476 N N . LEU A 1 334 ? -1.003 -5.834 27.731 1.00 78.94 334 LEU A N 1
ATOM 2477 C CA . LEU A 1 334 ? -1.953 -5.022 26.975 1.00 78.94 334 LEU A CA 1
ATOM 2478 C C . LEU A 1 334 ? -1.585 -3.537 27.049 1.00 78.94 334 LEU A C 1
ATOM 2480 O O . LEU A 1 334 ? -0.820 -3.121 27.924 1.00 78.94 334 LEU A O 1
ATOM 2484 N N . THR A 1 335 ? -2.172 -2.753 26.139 1.00 77.69 335 THR A N 1
ATOM 2485 C CA . THR A 1 335 ? -2.011 -1.300 26.047 1.00 77.69 335 THR A CA 1
ATOM 2486 C C . THR A 1 335 ? -1.920 -0.669 27.437 1.00 77.69 335 THR A C 1
ATOM 2488 O O . THR A 1 335 ? -2.841 -0.846 28.245 1.00 77.69 335 THR A O 1
ATOM 2491 N N . PRO A 1 336 ? -0.842 0.074 27.742 1.00 79.50 336 PRO A N 1
ATOM 2492 C CA . PRO A 1 336 ? -0.797 0.853 28.960 1.00 79.50 336 PRO A CA 1
ATOM 2493 C C . PRO A 1 336 ? -1.861 1.937 28.825 1.00 79.50 336 PRO A C 1
ATOM 2495 O O . PRO A 1 336 ? -1.667 2.940 28.142 1.00 79.50 336 PRO A O 1
ATOM 2498 N N . PHE A 1 337 ? -3.027 1.708 29.427 1.00 80.81 337 PHE A N 1
ATOM 2499 C CA . PHE A 1 337 ? -4.051 2.735 29.516 1.00 80.81 337 PHE A CA 1
ATOM 2500 C C . PHE A 1 337 ? -3.412 3.989 30.116 1.00 80.81 337 PHE A C 1
ATOM 2502 O O . PHE A 1 337 ? -2.709 3.901 31.129 1.00 80.81 337 PHE A O 1
ATOM 2509 N N . GLN A 1 338 ? -3.675 5.156 29.524 1.00 79.94 338 GLN A N 1
ATOM 2510 C CA . GLN A 1 338 ? -3.487 6.421 30.227 1.00 79.94 338 GLN A CA 1
ATOM 2511 C C . GLN A 1 338 ? -4.511 6.440 31.360 1.00 79.94 338 GLN A C 1
ATOM 2513 O O . GLN A 1 338 ? -5.648 6.872 31.190 1.00 79.94 338 GLN A O 1
ATOM 2518 N N . ARG A 1 339 ? -4.137 5.841 32.493 1.00 81.56 339 ARG A N 1
ATOM 2519 C CA . ARG A 1 339 ? -5.009 5.661 33.649 1.00 81.56 339 ARG A CA 1
ATOM 2520 C C . ARG A 1 339 ? -5.291 7.026 34.257 1.00 81.56 339 ARG A C 1
ATOM 2522 O O . ARG A 1 339 ? -4.564 7.492 35.127 1.00 81.56 339 ARG A O 1
ATOM 2529 N N . GLN A 1 340 ? -6.354 7.656 33.785 1.00 84.00 340 GLN A N 1
ATOM 2530 C CA . GLN A 1 340 ? -6.980 8.780 34.452 1.00 84.00 340 GLN A CA 1
ATOM 2531 C C . GLN A 1 340 ? -8.126 8.249 35.302 1.00 84.00 340 GLN A C 1
ATOM 2533 O O . GLN A 1 340 ? -8.915 7.404 34.871 1.00 84.00 340 GLN A O 1
ATOM 2538 N N . ARG A 1 341 ? -8.210 8.731 36.539 1.00 81.06 341 ARG A N 1
ATOM 2539 C CA . ARG A 1 341 ? -9.320 8.413 37.428 1.00 81.06 341 ARG A CA 1
ATOM 2540 C C . ARG A 1 341 ? -10.527 9.248 37.007 1.00 81.06 341 ARG A C 1
ATOM 2542 O O . ARG A 1 341 ? -10.699 10.363 37.476 1.00 81.06 341 ARG A O 1
ATOM 2549 N N . LEU A 1 342 ? -11.335 8.692 36.109 1.00 82.62 342 LEU A N 1
ATOM 2550 C CA . LEU A 1 342 ? -12.594 9.272 35.623 1.00 82.62 342 LEU A CA 1
ATOM 2551 C C . LEU A 1 342 ? -13.807 8.642 36.334 1.00 82.62 342 LEU A C 1
ATOM 2553 O O . LEU A 1 342 ? -14.837 8.386 35.718 1.00 82.62 342 LEU A O 1
ATOM 2557 N N . TRP A 1 343 ? -13.658 8.324 37.622 1.00 79.88 343 TRP A N 1
ATOM 2558 C CA . TRP A 1 343 ? -14.751 7.823 38.453 1.00 79.88 343 TRP A CA 1
ATOM 2559 C C . TRP A 1 343 ? -15.560 9.008 38.982 1.00 79.88 343 TRP A C 1
ATOM 2561 O O . TRP A 1 343 ? -14.992 9.935 39.557 1.00 79.88 343 TRP A O 1
ATOM 2571 N N . LEU A 1 344 ? -16.881 8.968 38.807 1.00 68.88 344 LEU A N 1
ATOM 2572 C CA . LEU A 1 344 ? -17.795 9.743 39.642 1.00 68.88 344 LEU A CA 1
ATOM 2573 C C . LEU A 1 344 ? -17.868 8.995 40.972 1.00 68.88 344 LEU A C 1
ATOM 2575 O O . LEU A 1 344 ? -18.608 8.021 41.091 1.00 68.88 344 LEU A O 1
ATOM 2579 N N . ASP A 1 345 ? -17.012 9.371 41.920 1.00 63.69 345 ASP A N 1
ATOM 2580 C CA . ASP A 1 345 ? -16.911 8.672 43.209 1.00 63.69 345 ASP A CA 1
ATOM 2581 C C . ASP A 1 345 ? -18.210 8.720 44.013 1.00 63.69 345 ASP A C 1
ATOM 2583 O O . ASP A 1 345 ? -18.457 7.832 44.822 1.00 63.69 345 ASP A O 1
ATOM 2587 N N . ASP A 1 346 ? -19.057 9.701 43.708 1.00 55.97 346 ASP A N 1
ATOM 2588 C CA . ASP A 1 346 ? -20.437 9.784 44.141 1.00 55.97 346 ASP A CA 1
ATOM 2589 C C . ASP A 1 346 ? -21.318 10.037 42.903 1.00 55.97 346 ASP A C 1
ATOM 2591 O O . ASP A 1 346 ? -20.979 10.906 42.086 1.00 55.97 346 ASP A O 1
ATOM 2595 N N . PRO A 1 347 ? -22.461 9.338 42.723 1.00 51.31 347 PRO A N 1
ATOM 2596 C CA . PRO A 1 347 ? -23.498 9.860 41.835 1.00 51.31 347 PRO A CA 1
ATOM 2597 C C . PRO A 1 347 ? -23.790 11.299 42.283 1.00 51.31 347 PRO A C 1
ATOM 2599 O O . PRO A 1 347 ? -23.732 11.545 43.492 1.00 51.31 347 PRO A O 1
ATOM 2602 N N . PRO A 1 348 ? -24.078 12.253 41.371 1.00 47.31 348 PRO A N 1
ATOM 2603 C CA . PRO A 1 348 ? -24.402 13.613 41.782 1.00 47.31 348 PRO A CA 1
ATOM 2604 C C . PRO A 1 348 ? -25.438 13.500 42.886 1.00 47.31 348 PRO A C 1
ATOM 2606 O O . PRO A 1 348 ? -26.493 12.892 42.675 1.00 47.31 348 PRO A O 1
ATOM 2609 N N . ALA A 1 349 ? -25.076 13.966 44.084 1.00 49.91 349 ALA A N 1
ATOM 2610 C CA . ALA A 1 349 ? -25.977 13.930 45.209 1.00 49.91 349 ALA A CA 1
ATOM 2611 C C . ALA A 1 349 ? -27.249 14.612 44.717 1.00 49.91 349 ALA A C 1
ATOM 2613 O O . ALA A 1 349 ? -27.247 15.811 44.425 1.00 49.91 349 ALA A O 1
ATOM 2614 N N . GLY A 1 350 ? -28.323 13.829 44.564 1.00 54.66 350 GLY A N 1
ATOM 2615 C CA . GLY A 1 350 ? -29.653 14.396 44.424 1.00 54.66 350 GLY A CA 1
ATOM 2616 C C . GLY A 1 350 ? -29.806 15.471 45.505 1.00 54.66 350 GLY A C 1
ATOM 2617 O O . GLY A 1 350 ? -29.196 15.331 46.571 1.00 54.66 350 GLY A O 1
ATOM 2618 N N . PRO A 1 351 ? -30.547 16.550 45.207 1.00 47.53 351 PRO A N 1
ATOM 2619 C CA . PRO A 1 351 ? -30.503 17.830 45.919 1.00 47.53 351 PRO A CA 1
ATOM 2620 C C . PRO A 1 351 ? -30.266 17.629 47.413 1.00 47.53 351 PRO A C 1
ATOM 2622 O O . PRO A 1 351 ? -31.075 16.949 48.036 1.00 47.53 351 PRO A O 1
ATOM 2625 N N . VAL A 1 352 ? -29.140 18.153 47.926 1.00 46.69 352 VAL A N 1
ATOM 2626 C CA . VAL A 1 352 ? -28.609 18.018 49.300 1.00 46.69 352 VAL A CA 1
ATOM 2627 C C . VAL A 1 352 ? -29.668 17.498 50.282 1.00 46.69 352 VAL A C 1
ATOM 2629 O O . VAL A 1 352 ? -30.402 18.265 50.907 1.00 46.69 352 VAL A O 1
ATOM 2632 N N . ARG A 1 353 ? -29.785 16.168 50.390 1.00 54.16 353 ARG A N 1
ATOM 2633 C CA . ARG A 1 353 ? -30.706 15.513 51.326 1.00 54.16 353 ARG A CA 1
ATOM 2634 C C . ARG A 1 353 ? -30.077 15.578 52.713 1.00 54.16 353 ARG A C 1
ATOM 2636 O O . ARG A 1 353 ? -29.359 14.673 53.123 1.00 54.16 353 ARG A O 1
ATOM 2643 N N . ALA A 1 354 ? -30.284 16.684 53.421 1.00 48.09 354 ALA A N 1
ATOM 2644 C CA . ALA A 1 354 ? -29.794 16.835 54.785 1.00 48.09 354 ALA A CA 1
ATOM 2645 C C . ALA A 1 354 ? -30.628 15.976 55.760 1.00 48.09 354 ALA A C 1
ATOM 2647 O O . ALA A 1 354 ? -31.834 16.175 55.900 1.00 48.09 354 ALA A O 1
ATOM 2648 N N . GLY A 1 355 ? -29.973 15.044 56.464 1.00 61.41 355 GLY A N 1
ATOM 2649 C CA . GLY A 1 355 ? -30.548 14.276 57.579 1.00 61.41 355 GLY A CA 1
ATOM 2650 C C . GLY A 1 355 ? -31.121 12.895 57.223 1.00 61.41 355 GLY A C 1
ATOM 2651 O O . GLY A 1 355 ? -31.320 12.552 56.060 1.00 61.41 355 GLY A O 1
ATOM 2652 N N . ALA A 1 356 ? -31.381 12.084 58.255 1.00 72.00 356 ALA A N 1
ATOM 2653 C CA . ALA A 1 356 ? -32.014 10.769 58.120 1.00 72.00 356 ALA A CA 1
ATOM 2654 C C . ALA A 1 356 ? -33.445 10.888 57.544 1.00 72.00 356 ALA A C 1
ATOM 2656 O O . ALA A 1 356 ? -34.108 11.903 57.781 1.00 72.00 356 ALA A O 1
ATOM 2657 N N . PRO A 1 357 ? -33.943 9.881 56.799 1.00 83.19 357 PRO A N 1
ATOM 2658 C CA . PRO A 1 357 ? -35.311 9.901 56.286 1.00 83.19 357 PRO A CA 1
ATOM 2659 C C . PRO A 1 357 ? -36.316 9.967 57.444 1.00 83.19 357 PRO A C 1
ATOM 2661 O O . PRO A 1 357 ? -36.182 9.248 58.434 1.00 83.19 357 PRO A O 1
ATOM 2664 N N . LEU A 1 358 ? -37.339 10.814 57.308 1.00 88.75 358 LEU A N 1
ATOM 2665 C CA . LEU A 1 358 ? -38.397 10.994 58.308 1.00 88.75 358 LEU A CA 1
ATOM 2666 C C . LEU A 1 358 ? -39.276 9.746 58.431 1.00 88.75 358 LEU A C 1
ATOM 2668 O O . LEU A 1 358 ? -39.734 9.410 59.519 1.00 88.75 358 LEU A O 1
ATOM 2672 N N . HIS A 1 359 ? -39.537 9.082 57.304 1.00 91.38 359 HIS A N 1
ATOM 2673 C CA . HIS A 1 359 ? -40.393 7.903 57.224 1.00 91.38 359 HIS A CA 1
ATOM 2674 C C . HIS A 1 359 ? -40.100 7.122 55.926 1.00 91.38 359 HIS A C 1
ATOM 2676 O O . HIS A 1 359 ? -39.852 7.769 54.904 1.00 91.38 359 HIS A O 1
ATOM 2682 N N . PRO A 1 360 ? -40.174 5.771 55.908 1.00 91.00 360 PRO A N 1
ATOM 2683 C CA . PRO A 1 360 ? -39.827 4.963 54.732 1.00 91.00 360 PRO A CA 1
ATOM 2684 C C . PRO A 1 360 ? -40.517 5.380 53.424 1.00 91.00 360 PRO A C 1
ATOM 2686 O O . PRO A 1 360 ? -39.885 5.362 52.377 1.00 91.00 360 PRO A O 1
ATOM 2689 N N . LEU A 1 361 ? -41.788 5.799 53.477 1.00 94.00 361 LEU A N 1
ATOM 2690 C CA . LEU A 1 361 ? -42.544 6.253 52.295 1.00 94.00 361 LEU A CA 1
ATOM 2691 C C . LEU A 1 361 ? -42.592 7.778 52.104 1.00 94.00 361 LEU A C 1
ATOM 2693 O O . LEU A 1 361 ? -42.997 8.234 51.041 1.00 94.00 361 LEU A O 1
ATOM 2697 N N . LEU A 1 362 ? -42.224 8.565 53.121 1.00 93.44 362 LEU A N 1
ATOM 2698 C CA . LEU A 1 362 ? -42.260 10.037 53.052 1.00 93.44 362 LEU A CA 1
ATOM 2699 C C . LEU A 1 362 ? -40.894 10.616 52.661 1.00 93.44 362 LEU A C 1
ATOM 2701 O O . LEU A 1 362 ? -40.818 11.710 52.112 1.00 93.44 362 LEU A O 1
ATOM 2705 N N . GLY A 1 363 ? -39.819 9.874 52.941 1.00 92.50 363 GLY A N 1
ATOM 2706 C CA . GLY A 1 363 ? -38.451 10.260 52.631 1.00 92.50 363 GLY A CA 1
ATOM 2707 C C . GLY A 1 363 ? -37.976 11.439 53.476 1.00 92.50 363 GLY A C 1
ATOM 2708 O O . GLY A 1 363 ? -38.105 11.423 54.700 1.00 92.50 363 GLY A O 1
ATOM 2709 N N . HIS A 1 364 ? -37.384 12.442 52.834 1.00 91.19 364 HIS A N 1
ATOM 2710 C CA . HIS A 1 364 ? -36.715 13.565 53.498 1.00 91.19 364 HIS A CA 1
ATOM 2711 C C . HIS A 1 364 ? -37.518 14.856 53.353 1.00 91.19 364 HIS A C 1
ATOM 2713 O O . HIS A 1 364 ? -38.225 15.045 52.366 1.00 91.19 364 HIS A O 1
ATOM 2719 N N . ARG A 1 365 ? -37.378 15.779 54.311 1.00 89.94 365 ARG A N 1
ATOM 2720 C CA . ARG A 1 365 ? -37.926 17.136 54.176 1.00 89.94 365 ARG A CA 1
ATOM 2721 C C . ARG A 1 365 ? -37.098 17.930 53.165 1.00 89.94 365 ARG A C 1
ATOM 2723 O O . ARG A 1 365 ? -35.879 17.985 53.289 1.00 89.94 365 ARG A O 1
ATOM 2730 N N . ILE A 1 366 ? -37.762 18.592 52.223 1.00 88.94 366 ILE A N 1
ATOM 2731 C CA . ILE A 1 366 ? -37.143 19.581 51.340 1.00 88.94 366 ILE A CA 1
ATOM 2732 C C . ILE A 1 366 ? -37.120 20.925 52.076 1.00 88.94 366 ILE A C 1
ATOM 2734 O O . ILE A 1 366 ? -38.156 21.421 52.523 1.00 88.94 366 ILE A O 1
ATOM 2738 N N . GLN A 1 367 ? -35.933 21.520 52.203 1.00 82.06 367 GLN A N 1
ATOM 2739 C CA . GLN A 1 367 ? -35.784 22.907 52.639 1.00 82.06 367 GLN A CA 1
ATOM 2740 C C . GLN A 1 367 ? -35.885 23.815 51.410 1.00 82.06 367 GLN A C 1
ATOM 2742 O O . GLN A 1 367 ? -35.044 23.750 50.518 1.00 82.06 367 GLN A O 1
ATOM 2747 N N . SER A 1 368 ? -36.932 24.637 51.345 1.00 81.81 368 SER A N 1
ATOM 2748 C CA . SER A 1 368 ? -37.168 25.564 50.235 1.00 81.81 368 SER A CA 1
ATOM 2749 C C . SER A 1 368 ? -37.606 26.918 50.773 1.00 81.81 368 SER A C 1
ATOM 2751 O O . SER A 1 368 ? -38.524 26.992 51.588 1.00 81.81 368 SER A O 1
ATOM 2753 N N . ALA A 1 369 ? -36.974 27.987 50.282 1.00 82.44 369 ALA A N 1
ATOM 2754 C CA . ALA A 1 369 ? -37.318 29.366 50.633 1.00 82.44 369 ALA A CA 1
ATOM 2755 C C . ALA A 1 369 ? -38.710 29.792 50.124 1.00 82.44 369 ALA A C 1
ATOM 2757 O O . ALA A 1 369 ? -39.234 30.812 50.556 1.00 82.44 369 ALA A O 1
ATOM 2758 N N . LEU A 1 370 ? -39.312 29.020 49.209 1.00 80.75 370 LEU A N 1
ATOM 2759 C CA . LEU A 1 370 ? -40.651 29.279 48.669 1.00 80.75 370 LEU A CA 1
ATOM 2760 C C . LEU A 1 370 ? -41.775 28.681 49.529 1.00 80.75 370 LEU A C 1
ATOM 2762 O O . LEU A 1 370 ? -42.948 28.977 49.295 1.00 80.75 370 LEU A O 1
ATOM 2766 N N . LEU A 1 371 ? -41.448 27.826 50.502 1.00 81.62 371 LEU A N 1
ATOM 2767 C CA . LEU A 1 371 ? -42.447 27.277 51.412 1.00 81.62 371 LEU A CA 1
ATOM 2768 C C . LEU A 1 371 ? -42.839 28.346 52.432 1.00 81.62 371 LEU A C 1
ATOM 2770 O O . LEU A 1 371 ? -42.000 28.856 53.167 1.00 81.62 371 LEU A O 1
ATOM 2774 N N . LYS A 1 372 ? -44.133 28.672 52.471 1.00 75.75 372 LYS A N 1
ATOM 2775 C CA . LYS A 1 372 ? -44.710 29.560 53.487 1.00 75.75 372 LYS A CA 1
ATOM 2776 C C . LYS A 1 372 ? -44.658 28.897 54.865 1.00 75.75 372 LYS A C 1
ATOM 2778 O O . LYS A 1 372 ? -44.681 27.668 54.964 1.00 75.75 372 LYS A O 1
ATOM 2783 N N . ASP A 1 373 ? -44.675 29.711 55.916 1.00 74.75 373 ASP A N 1
ATOM 2784 C CA . ASP A 1 373 ? -44.731 29.222 57.293 1.00 74.75 373 ASP A CA 1
ATOM 2785 C C . ASP A 1 373 ? -45.902 28.249 57.494 1.00 74.75 373 ASP A C 1
ATOM 2787 O O . ASP A 1 373 ? -47.041 28.508 57.101 1.00 74.75 373 ASP A O 1
ATOM 2791 N N . GLY A 1 374 ? -45.602 27.086 58.075 1.00 75.88 374 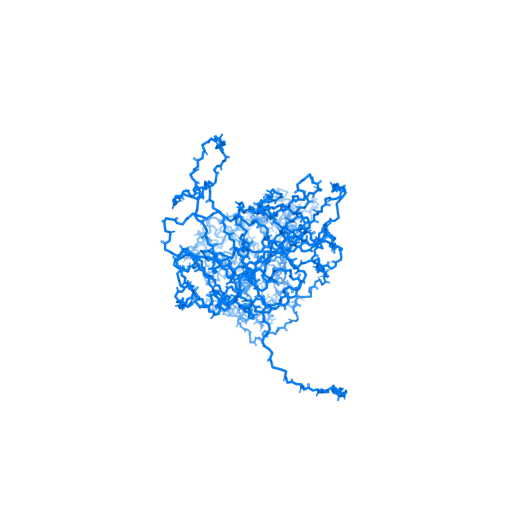GLY A N 1
ATOM 2792 C CA . GLY A 1 374 ? -46.574 26.015 58.311 1.00 75.88 374 GLY A CA 1
ATOM 2793 C C . GLY A 1 374 ? -46.823 25.068 57.129 1.00 75.88 374 GLY A C 1
ATOM 2794 O O . GLY A 1 374 ? -47.490 24.053 57.328 1.00 75.88 374 GLY A O 1
ATOM 2795 N N . ALA A 1 375 ? -46.278 25.334 55.936 1.00 87.69 375 ALA A N 1
ATOM 2796 C CA . ALA A 1 375 ? -46.251 24.365 54.841 1.00 87.69 375 ALA A CA 1
ATOM 2797 C C . ALA A 1 375 ? -45.024 23.440 54.948 1.00 87.69 375 ALA A C 1
ATOM 2799 O O . ALA A 1 375 ? -43.952 23.835 55.419 1.00 87.69 375 ALA A O 1
ATOM 2800 N N . LEU A 1 376 ? -45.160 22.196 54.487 1.00 90.19 376 LEU A N 1
ATOM 2801 C CA . LEU A 1 376 ? -44.041 21.261 54.384 1.00 90.19 376 LEU A CA 1
ATOM 2802 C C . LEU A 1 376 ? -44.033 20.561 53.029 1.00 90.19 376 LEU A C 1
ATOM 2804 O O . LEU A 1 376 ? -45.074 20.299 52.432 1.00 90.19 376 LEU A O 1
ATOM 2808 N N . GLN A 1 377 ? -42.835 20.227 52.572 1.00 93.50 377 GLN A N 1
ATOM 2809 C CA . GLN A 1 377 ? -42.630 19.412 51.389 1.00 93.50 377 GLN A CA 1
ATOM 2810 C C . GLN A 1 377 ? -41.638 18.310 51.730 1.00 93.50 377 GLN A C 1
ATOM 2812 O O . GLN A 1 377 ? -40.595 18.567 52.339 1.00 93.50 377 GLN A O 1
ATOM 2817 N N . CYS A 1 378 ? -41.973 17.0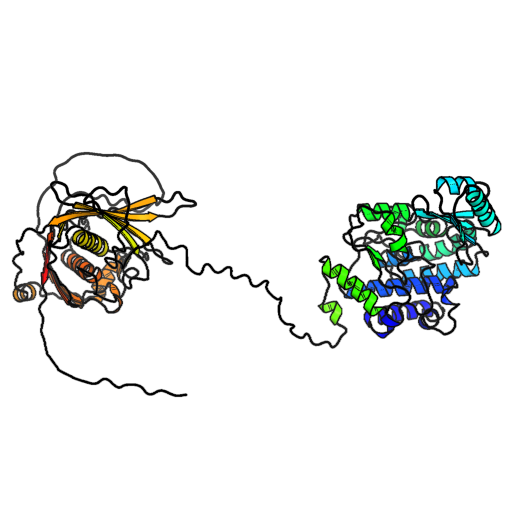87 51.347 1.00 94.06 378 CYS A N 1
ATOM 2818 C CA . CYS A 1 378 ? -41.126 15.918 51.506 1.00 94.06 378 CYS A CA 1
ATOM 2819 C C . CYS A 1 378 ? -40.932 15.219 50.166 1.00 94.06 378 CYS A C 1
ATOM 2821 O O . CYS A 1 378 ? -41.808 15.276 49.305 1.00 94.06 378 CYS A O 1
ATOM 2823 N N . GLU A 1 379 ? -39.799 14.543 50.006 1.00 94.44 379 GLU A N 1
ATOM 2824 C CA . GLU A 1 379 ? -39.498 13.746 48.823 1.00 94.44 379 GLU A CA 1
ATOM 2825 C C . GLU A 1 379 ? -38.968 12.366 49.197 1.00 94.44 379 GLU A C 1
ATOM 2827 O O . GLU A 1 379 ? -38.031 12.233 49.991 1.00 94.44 379 GLU A O 1
ATOM 2832 N N . ALA A 1 380 ? -39.544 11.351 48.560 1.00 93.56 380 ALA A N 1
ATOM 2833 C CA . ALA A 1 380 ? -39.151 9.959 48.655 1.00 93.56 380 ALA A CA 1
ATOM 2834 C C . ALA A 1 380 ? -38.800 9.399 47.274 1.00 93.56 380 ALA A C 1
ATOM 2836 O O . ALA A 1 380 ? -39.319 9.841 46.248 1.00 93.56 380 ALA A O 1
ATOM 2837 N N . ALA A 1 381 ? -37.941 8.387 47.265 1.00 92.56 381 ALA A N 1
ATOM 2838 C CA . ALA A 1 381 ? -37.729 7.533 46.110 1.00 92.56 381 ALA A CA 1
ATOM 2839 C C . ALA A 1 381 ? -38.345 6.165 46.437 1.00 92.56 381 ALA A C 1
ATOM 2841 O O . ALA A 1 381 ? -37.930 5.507 47.388 1.00 92.56 381 ALA A O 1
ATOM 2842 N N . LEU A 1 382 ? -39.412 5.797 45.726 1.00 92.94 382 LEU A N 1
ATOM 2843 C CA . LEU A 1 382 ? -40.211 4.605 46.006 1.00 92.94 382 LEU A CA 1
ATOM 2844 C C . LEU A 1 382 ? -39.949 3.530 44.952 1.00 92.94 382 LEU A C 1
ATOM 2846 O O . LEU A 1 382 ? -40.175 3.741 43.763 1.00 92.94 382 LEU A O 1
ATOM 2850 N N . GLY A 1 383 ? -39.506 2.354 45.381 1.00 89.62 383 GLY A N 1
ATOM 2851 C CA . GLY A 1 383 ? -39.233 1.239 44.481 1.00 89.62 383 GLY A CA 1
ATOM 2852 C C . GLY A 1 383 ? -38.890 -0.037 45.238 1.00 89.62 383 GLY A C 1
ATOM 2853 O O . GLY A 1 383 ? -39.369 -0.266 46.349 1.00 89.62 383 GLY A O 1
ATOM 2854 N N . ARG A 1 384 ? -38.037 -0.874 44.639 1.00 87.00 384 ARG A N 1
ATOM 2855 C CA . ARG A 1 384 ? -37.680 -2.208 45.166 1.00 87.00 384 ARG A CA 1
ATOM 2856 C C . ARG A 1 384 ? -36.905 -2.183 46.489 1.00 87.00 384 ARG A C 1
ATOM 2858 O O . ARG A 1 384 ? -36.780 -3.223 47.127 1.00 87.00 384 ARG A O 1
ATOM 2865 N N . SER A 1 385 ? -36.393 -1.023 46.901 1.00 85.12 385 SER A N 1
ATOM 2866 C CA . SER A 1 385 ? -35.747 -0.814 48.203 1.00 85.12 385 SER A CA 1
ATOM 2867 C C . SER A 1 385 ? -36.709 -1.020 49.384 1.00 85.12 385 SER A C 1
ATOM 2869 O O . SER A 1 385 ? -36.266 -1.339 50.486 1.00 85.12 385 SER A O 1
ATOM 2871 N N . ILE A 1 386 ? -38.025 -0.913 49.155 1.00 89.06 386 ILE A N 1
ATOM 2872 C CA . ILE A 1 386 ? -39.071 -1.194 50.144 1.00 89.06 386 ILE A CA 1
ATOM 2873 C C . ILE A 1 386 ? -39.776 -2.493 49.748 1.00 89.06 386 ILE A C 1
ATOM 2875 O O . ILE A 1 386 ? -40.535 -2.531 48.781 1.00 89.06 386 ILE A O 1
ATOM 2879 N N . ALA A 1 387 ? -39.522 -3.554 50.520 1.00 88.88 387 ALA A N 1
ATOM 2880 C CA . ALA A 1 387 ? -39.786 -4.948 50.146 1.00 88.88 387 ALA A CA 1
ATOM 2881 C C . ALA A 1 387 ? -41.190 -5.221 49.579 1.00 88.88 387 ALA A C 1
ATOM 2883 O O . ALA A 1 387 ? -41.318 -5.911 48.572 1.00 88.88 387 ALA A O 1
ATOM 2884 N N . PHE A 1 388 ? -42.242 -4.658 50.182 1.00 91.44 388 PHE A N 1
ATOM 2885 C CA . PHE A 1 388 ? -43.611 -4.932 49.746 1.00 91.44 388 PHE A CA 1
ATOM 2886 C C . PHE A 1 388 ? -44.039 -4.144 48.501 1.00 91.44 388 PHE A C 1
ATOM 2888 O O . PHE A 1 388 ? -44.980 -4.550 47.834 1.00 91.44 388 PHE A O 1
ATOM 2895 N N . LEU A 1 389 ? -43.406 -3.020 48.152 1.00 91.88 389 LEU A N 1
ATOM 2896 C CA . LEU A 1 389 ? -43.988 -2.088 47.178 1.00 91.88 389 LEU A CA 1
ATOM 2897 C C . LEU A 1 389 ? -44.213 -2.699 45.785 1.00 91.88 389 LEU A C 1
ATOM 2899 O O . LEU A 1 389 ? -45.200 -2.369 45.134 1.00 91.88 389 LEU A O 1
ATOM 2903 N N . THR A 1 390 ? -43.361 -3.627 45.341 1.00 90.19 390 THR A N 1
ATOM 2904 C CA . THR A 1 390 ? -43.520 -4.284 44.029 1.00 90.19 390 THR A CA 1
ATOM 2905 C C . THR A 1 390 ? -44.411 -5.529 44.039 1.00 90.19 390 THR A C 1
ATOM 2907 O O . THR A 1 390 ? -44.571 -6.177 43.003 1.00 90.19 390 THR A O 1
ATOM 2910 N N . GLU A 1 391 ? -44.987 -5.873 45.192 1.00 92.19 391 GLU A N 1
ATOM 2911 C CA . GLU A 1 391 ? -45.806 -7.074 45.408 1.00 92.19 391 GLU A CA 1
ATOM 2912 C C . GLU A 1 391 ? -47.321 -6.815 45.302 1.00 92.19 391 GLU A C 1
ATOM 2914 O O . GLU A 1 391 ? -48.107 -7.754 45.166 1.00 92.19 391 GLU A O 1
ATOM 2919 N N . HIS A 1 392 ? -47.745 -5.552 45.317 1.00 94.00 392 HIS A N 1
ATOM 2920 C CA . HIS A 1 392 ? -49.124 -5.169 45.025 1.00 94.00 392 HIS A CA 1
ATOM 2921 C C . HIS A 1 392 ? -49.297 -4.999 43.507 1.00 94.00 392 HIS A C 1
ATOM 2923 O O . HIS A 1 392 ? -48.934 -3.956 42.951 1.00 94.00 392 HIS A O 1
ATOM 2929 N N . ARG A 1 393 ? -49.793 -6.038 42.817 1.00 92.56 393 ARG A N 1
ATOM 2930 C CA . ARG A 1 393 ? -49.919 -6.038 41.350 1.00 92.56 393 ARG A CA 1
ATOM 2931 C C . ARG A 1 393 ? -51.357 -5.926 40.863 1.00 92.56 393 ARG A C 1
ATOM 2933 O O . ARG A 1 393 ? -52.234 -6.657 41.315 1.00 92.56 393 ARG A O 1
ATOM 2940 N N . VAL A 1 394 ? -51.563 -5.051 39.882 1.00 89.94 394 VAL A N 1
ATOM 2941 C CA . VAL A 1 394 ? -52.833 -4.868 39.171 1.00 89.94 394 VAL A CA 1
ATOM 2942 C C . VAL A 1 394 ? -52.553 -4.963 37.675 1.00 89.94 394 VAL A C 1
ATOM 2944 O O . VAL A 1 394 ? -51.793 -4.157 37.146 1.00 89.94 394 VAL A O 1
ATOM 2947 N N . VAL A 1 395 ? -53.125 -5.964 37.002 1.00 88.06 395 VAL A N 1
ATOM 2948 C CA . VAL A 1 395 ? -52.878 -6.291 35.583 1.00 88.06 395 VAL A CA 1
ATOM 2949 C C . VAL A 1 395 ? -51.367 -6.337 35.288 1.00 88.06 395 VAL A C 1
ATOM 2951 O O . VAL A 1 395 ? -50.856 -5.641 34.418 1.00 88.06 395 VAL A O 1
ATOM 2954 N N . ASP A 1 396 ? -50.641 -7.108 36.106 1.00 84.94 396 ASP A N 1
ATOM 2955 C CA . ASP A 1 396 ? -49.178 -7.299 36.090 1.00 84.94 396 ASP A CA 1
ATOM 2956 C C . ASP A 1 396 ? -48.288 -6.072 36.348 1.00 84.94 396 ASP A C 1
ATOM 2958 O O . ASP A 1 396 ? -47.067 -6.214 36.463 1.00 84.94 396 ASP A O 1
ATOM 2962 N N . LEU A 1 397 ? -48.866 -4.891 36.556 1.00 92.12 397 LEU A N 1
ATOM 2963 C CA . LEU A 1 397 ? -48.127 -3.693 36.943 1.00 92.12 397 LEU A CA 1
ATOM 2964 C C . LEU A 1 397 ? -47.999 -3.610 38.466 1.00 92.12 397 LEU A C 1
ATOM 2966 O O . LEU A 1 397 ? -48.975 -3.813 39.187 1.00 92.12 397 LEU A O 1
ATOM 2970 N N . ALA A 1 398 ? -46.808 -3.271 38.966 1.00 94.00 398 ALA A N 1
ATOM 2971 C CA . ALA A 1 398 ? -46.624 -2.913 40.371 1.00 94.00 398 ALA A CA 1
ATOM 2972 C C . ALA A 1 398 ? -47.265 -1.542 40.624 1.00 94.00 398 ALA A C 1
ATOM 2974 O O . ALA A 1 398 ? -46.792 -0.529 40.109 1.00 94.00 398 ALA A O 1
ATOM 2975 N N . VAL A 1 399 ? -48.345 -1.509 41.402 1.00 94.44 399 VAL A N 1
ATOM 2976 C CA . VAL A 1 399 ? -49.117 -0.290 41.672 1.00 94.44 399 VAL A CA 1
ATOM 2977 C C . VAL A 1 399 ? -49.091 -0.006 43.164 1.00 94.44 399 VAL A C 1
ATOM 2979 O O . VAL A 1 399 ? -49.364 -0.894 43.967 1.00 94.44 399 VAL A O 1
ATOM 2982 N N . MET A 1 400 ? -48.808 1.240 43.542 1.00 94.62 400 MET A N 1
ATOM 2983 C CA . MET A 1 400 ? -48.882 1.685 44.933 1.00 94.62 400 MET A CA 1
ATOM 2984 C C . MET A 1 400 ? -50.290 1.428 45.504 1.00 94.62 400 MET A C 1
ATOM 2986 O O . MET A 1 400 ? -51.265 1.945 44.947 1.00 94.62 400 MET A O 1
ATOM 2990 N N . PRO A 1 401 ? -50.435 0.672 46.609 1.00 92.75 401 PRO A N 1
ATOM 2991 C CA . PRO A 1 401 ? -51.741 0.445 47.219 1.00 92.75 401 PRO A CA 1
ATOM 2992 C C . PRO A 1 401 ? -52.319 1.744 47.790 1.00 92.75 401 PRO A C 1
ATOM 2994 O O . PRO A 1 401 ? -51.587 2.600 48.297 1.00 92.75 401 PRO A O 1
ATOM 2997 N N . ALA A 1 402 ? -53.650 1.841 47.822 1.00 89.50 402 ALA A N 1
ATOM 2998 C CA . ALA A 1 402 ? -54.371 2.929 48.492 1.00 89.50 402 ALA A CA 1
ATOM 2999 C C . ALA A 1 402 ? -53.902 3.124 49.946 1.00 89.50 402 ALA A C 1
ATOM 3001 O O . ALA A 1 402 ? -53.678 4.247 50.400 1.00 89.50 402 ALA A O 1
ATOM 3002 N N . ALA A 1 403 ? -53.674 2.011 50.649 1.00 90.88 403 ALA A N 1
ATOM 3003 C CA . ALA A 1 403 ? -53.143 1.984 52.005 1.00 90.88 403 ALA A CA 1
ATOM 3004 C C . ALA A 1 403 ? -51.779 2.685 52.147 1.00 90.88 403 ALA A C 1
ATOM 3006 O O . ALA A 1 403 ? -51.494 3.278 53.185 1.00 90.88 403 ALA A O 1
ATOM 3007 N N . GLY A 1 404 ? -50.948 2.661 51.102 1.00 92.56 404 GLY A N 1
ATOM 3008 C CA . GLY A 1 404 ? -49.663 3.350 51.087 1.00 92.56 404 GLY A CA 1
ATOM 3009 C C . GLY A 1 404 ? -49.813 4.873 51.049 1.00 92.56 404 GLY A C 1
ATOM 3010 O O . GLY A 1 404 ? -49.103 5.567 51.772 1.00 92.56 404 GLY A O 1
ATOM 3011 N N . PHE A 1 405 ? -50.761 5.404 50.269 1.00 93.75 405 PHE A N 1
ATOM 3012 C CA . PHE A 1 405 ? -51.051 6.845 50.255 1.00 93.75 405 PHE A CA 1
ATOM 3013 C C . PHE A 1 405 ? -51.625 7.331 51.589 1.00 93.75 405 PHE A C 1
ATOM 3015 O O . PHE A 1 405 ? -51.264 8.409 52.059 1.00 93.75 405 PHE A O 1
ATOM 3022 N N . ILE A 1 406 ? -52.481 6.521 52.222 1.00 90.44 406 ILE A N 1
ATOM 3023 C CA . ILE A 1 406 ? -53.026 6.818 53.554 1.00 90.44 406 ILE A CA 1
ATOM 3024 C C . ILE A 1 406 ? -51.893 6.913 54.581 1.00 90.44 406 ILE A C 1
ATOM 3026 O O . ILE A 1 406 ? -51.843 7.871 55.350 1.00 90.44 406 ILE A O 1
ATOM 3030 N N . GLU A 1 407 ? -50.960 5.962 54.560 1.00 91.69 407 GLU A N 1
ATOM 3031 C CA . GLU A 1 407 ? -49.801 5.975 55.453 1.00 91.69 407 GLU A CA 1
ATOM 3032 C C . GLU A 1 407 ? -48.881 7.178 55.200 1.00 91.69 407 GLU A C 1
ATOM 3034 O O . GLU A 1 407 ? -48.464 7.832 56.154 1.00 91.69 407 GLU A O 1
ATOM 3039 N N . ILE A 1 408 ? -48.617 7.539 53.935 1.00 94.38 408 ILE A N 1
ATOM 3040 C CA . ILE A 1 408 ? -47.862 8.758 53.594 1.00 94.38 408 ILE A CA 1
ATOM 3041 C C . ILE A 1 408 ? -48.542 9.999 54.184 1.00 94.38 408 ILE A C 1
ATOM 3043 O O . ILE A 1 408 ? -47.870 10.829 54.796 1.00 94.38 408 ILE A O 1
ATOM 3047 N N . ALA A 1 409 ? -49.865 10.122 54.041 1.00 91.88 409 ALA A N 1
ATOM 3048 C CA . ALA A 1 409 ? -50.610 11.261 54.568 1.00 91.88 409 ALA A CA 1
ATOM 3049 C C . ALA A 1 409 ? -50.556 11.329 56.105 1.00 91.88 409 ALA A C 1
ATOM 3051 O O . ALA A 1 409 ? -50.334 12.403 56.663 1.00 91.88 409 ALA A O 1
ATOM 3052 N N . ILE A 1 410 ? -50.703 10.197 56.801 1.00 88.94 410 ILE A N 1
ATOM 3053 C CA . ILE A 1 410 ? -50.603 10.139 58.269 1.00 88.94 410 ILE A CA 1
ATOM 3054 C C . ILE A 1 410 ? -49.184 10.491 58.729 1.00 88.94 410 ILE A C 1
ATOM 3056 O O . ILE A 1 410 ? -49.029 11.312 59.635 1.00 88.94 410 ILE A O 1
ATOM 3060 N N . ALA A 1 411 ? -48.155 9.930 58.090 1.00 91.00 411 ALA A N 1
ATOM 3061 C CA . ALA A 1 411 ? -46.761 10.238 58.393 1.00 91.00 411 ALA A CA 1
ATOM 3062 C C . ALA A 1 411 ? -46.453 11.729 58.176 1.00 91.00 411 ALA A C 1
ATOM 3064 O O . ALA A 1 411 ? -45.841 12.366 59.034 1.00 91.00 411 ALA A O 1
ATOM 3065 N N . ALA A 1 412 ? -46.938 12.319 57.079 1.00 91.94 412 ALA A N 1
ATOM 3066 C CA . ALA A 1 412 ? -46.802 13.750 56.817 1.00 91.94 412 ALA A CA 1
ATOM 3067 C C . ALA A 1 412 ? -47.509 14.595 57.889 1.00 91.94 412 ALA A C 1
ATOM 3069 O O . ALA A 1 412 ? -46.969 15.602 58.348 1.00 91.94 412 ALA A O 1
ATOM 3070 N N . GLY A 1 413 ? -48.679 14.148 58.353 1.00 89.12 413 GLY A N 1
ATOM 3071 C CA . GLY A 1 413 ? -49.402 14.781 59.451 1.00 89.12 413 GLY A CA 1
ATOM 3072 C C . GLY A 1 413 ? -48.663 14.751 60.776 1.00 89.12 413 GLY A C 1
ATOM 3073 O O . GLY A 1 413 ? -48.682 15.741 61.495 1.00 89.12 413 GLY A O 1
ATOM 3074 N N . GLN A 1 414 ? -47.963 13.664 61.082 1.00 87.81 414 GLN A N 1
ATOM 3075 C CA . GLN A 1 414 ? -47.139 13.582 62.287 1.00 87.81 414 GLN A CA 1
ATOM 3076 C C . GLN A 1 414 ? -45.914 14.489 62.218 1.00 87.81 414 GLN A C 1
ATOM 3078 O O . GLN A 1 414 ? -45.501 15.032 63.235 1.00 87.81 414 GLN A O 1
ATOM 3083 N N . VAL A 1 415 ? -45.347 14.692 61.028 1.00 89.12 415 VAL A N 1
ATOM 3084 C CA . VAL A 1 415 ? -44.278 15.680 60.840 1.00 89.12 415 VAL A CA 1
ATOM 3085 C C . VAL A 1 415 ? -44.820 17.104 61.008 1.00 89.12 415 VAL A C 1
ATOM 3087 O O . VAL A 1 415 ? -44.155 17.936 61.622 1.00 89.12 415 VAL A O 1
ATOM 3090 N N . ALA A 1 416 ? -46.024 17.388 60.501 1.00 87.56 416 ALA A N 1
ATOM 3091 C CA . ALA A 1 416 ? -46.677 18.692 60.646 1.00 87.56 416 ALA A CA 1
ATOM 3092 C C . ALA A 1 416 ? -47.140 18.979 62.089 1.00 87.56 416 ALA A C 1
ATOM 3094 O O . ALA A 1 416 ? -47.114 20.122 62.538 1.00 87.56 416 ALA A O 1
ATOM 3095 N N . LEU A 1 417 ? -47.581 17.943 62.809 1.00 84.94 417 LEU A N 1
ATOM 3096 C CA . LEU A 1 417 ? -48.212 18.011 64.127 1.00 84.94 417 LEU A CA 1
ATOM 3097 C C . LEU A 1 417 ? -47.641 16.906 65.052 1.00 84.94 417 LEU A C 1
ATOM 3099 O O . LEU A 1 417 ? -48.336 15.929 65.340 1.00 84.94 417 LEU A O 1
ATOM 3103 N N . PRO A 1 418 ? -46.395 17.045 65.548 1.00 80.38 418 PRO A N 1
ATOM 3104 C CA . PRO A 1 418 ? -45.664 15.976 66.254 1.00 80.38 418 PRO A CA 1
ATOM 3105 C C . PRO A 1 418 ? -46.330 15.455 67.539 1.00 80.38 418 PRO A C 1
ATOM 3107 O O . PRO A 1 418 ? -46.125 14.296 67.922 1.00 80.38 418 PRO A O 1
ATOM 3110 N N . ASP A 1 419 ? -47.174 16.278 68.166 1.00 79.62 419 ASP A N 1
ATOM 3111 C CA . ASP A 1 419 ? -47.843 15.983 69.439 1.00 79.62 419 ASP A CA 1
ATOM 3112 C C . ASP A 1 419 ? -49.350 15.716 69.298 1.00 79.62 419 ASP A C 1
ATOM 3114 O O . ASP A 1 419 ? -50.081 15.715 70.289 1.00 79.62 419 ASP A O 1
ATOM 3118 N N . ALA A 1 420 ? -49.847 15.515 68.075 1.00 78.31 420 ALA A N 1
ATOM 3119 C CA . ALA A 1 420 ? -51.257 15.235 67.829 1.00 78.31 420 ALA A CA 1
ATOM 3120 C C . ALA A 1 420 ? -51.495 13.788 67.388 1.00 78.31 420 ALA A C 1
ATOM 3122 O O . ALA A 1 420 ? -50.745 13.221 66.593 1.00 78.31 420 ALA A O 1
ATOM 3123 N N . GLU A 1 421 ? -52.608 13.210 67.841 1.00 78.62 421 GLU A N 1
ATOM 3124 C CA . GLU A 1 421 ? -53.217 12.101 67.111 1.00 78.62 421 GLU A CA 1
ATOM 3125 C C . GLU A 1 421 ? -53.794 12.652 65.805 1.00 78.62 421 GLU A C 1
ATOM 3127 O O . GLU A 1 421 ? -54.540 13.636 65.805 1.00 78.62 421 GLU A O 1
ATOM 3132 N N . ILE A 1 422 ? -53.412 12.042 64.686 1.00 81.94 422 ILE A N 1
ATOM 3133 C CA . ILE A 1 422 ? -53.782 12.510 63.352 1.00 81.94 422 ILE A CA 1
ATOM 3134 C C . ILE A 1 422 ? -55.006 11.739 62.882 1.00 81.94 422 ILE A C 1
ATOM 3136 O O . ILE A 1 422 ? -55.014 10.507 62.900 1.00 81.94 422 ILE A O 1
ATOM 3140 N N . ALA A 1 423 ? -56.018 12.472 62.433 1.00 78.94 423 ALA A N 1
ATOM 3141 C CA . ALA A 1 423 ? -57.146 11.924 61.705 1.00 78.94 423 ALA A CA 1
ATOM 3142 C C . ALA A 1 423 ? -57.078 12.391 60.248 1.00 78.94 423 ALA A C 1
ATOM 3144 O O . ALA A 1 423 ? -57.042 13.593 59.965 1.00 78.94 423 ALA A O 1
ATOM 3145 N N . SER A 1 424 ? -57.060 11.424 59.331 1.00 77.31 424 SER A N 1
ATOM 3146 C CA . SER A 1 424 ? -57.165 11.673 57.893 1.00 77.31 424 SER A CA 1
ATOM 3147 C C . SER A 1 424 ? -58.625 11.568 57.452 1.00 77.31 424 SER A C 1
ATOM 3149 O O . SER A 1 424 ? -59.324 10.616 57.811 1.00 77.31 424 SER A O 1
ATOM 3151 N N . HIS A 1 425 ? -59.080 12.559 56.690 1.00 80.00 425 HIS A N 1
ATOM 3152 C CA . HIS A 1 425 ? -60.428 12.665 56.141 1.00 80.00 425 HIS A CA 1
ATOM 3153 C C . HIS A 1 425 ? -60.360 12.994 54.650 1.00 80.00 425 HIS A C 1
ATOM 3155 O O . HIS A 1 425 ? -59.383 13.575 54.177 1.00 80.00 425 HIS A O 1
ATOM 3161 N N . HIS A 1 426 ? -61.427 12.669 53.917 1.00 79.25 426 HIS A N 1
ATOM 3162 C CA . HIS A 1 426 ? -61.556 12.989 52.489 1.00 79.25 426 HIS A CA 1
ATOM 3163 C C . HIS A 1 426 ? -60.355 12.525 51.649 1.00 79.25 426 HIS A C 1
ATOM 3165 O O . HIS A 1 426 ? -59.878 13.260 50.786 1.00 79.25 426 HIS A O 1
ATOM 3171 N N . VAL A 1 427 ? -59.858 11.313 51.914 1.00 84.56 427 VAL A N 1
ATOM 3172 C CA . VAL A 1 427 ? -58.825 10.693 51.079 1.00 84.56 427 VAL A CA 1
ATOM 3173 C C . VAL A 1 427 ? -59.411 10.458 49.688 1.00 84.56 427 VAL A C 1
ATOM 3175 O O . VAL A 1 427 ? -60.347 9.679 49.531 1.00 84.56 427 VAL A O 1
ATOM 3178 N N . ALA A 1 428 ? -58.864 11.140 48.690 1.00 86.38 428 ALA A N 1
ATOM 3179 C CA . ALA A 1 428 ? -59.173 10.947 47.283 1.00 86.38 428 ALA A CA 1
ATOM 3180 C C . ALA A 1 428 ? -57.961 10.321 46.591 1.00 86.38 428 ALA A C 1
ATOM 3182 O O . ALA A 1 428 ? -56.827 10.707 46.871 1.00 86.38 428 ALA A O 1
ATOM 3183 N N . LEU A 1 429 ? -58.216 9.355 45.709 1.00 88.06 429 LEU A N 1
ATOM 3184 C CA . LEU A 1 429 ? -57.223 8.747 44.827 1.00 88.06 429 LEU A CA 1
ATOM 3185 C C . LEU A 1 429 ? -57.554 9.185 43.399 1.00 88.06 429 LEU A C 1
ATOM 3187 O O . LEU A 1 429 ? -58.611 8.838 42.877 1.00 88.06 429 LEU A O 1
ATOM 3191 N N . GLN A 1 430 ? -56.681 9.982 42.796 1.00 90.50 430 GLN A N 1
ATOM 3192 C CA . GLN A 1 430 ? -56.888 10.601 41.488 1.00 90.50 430 GLN A CA 1
ATOM 3193 C C . GLN A 1 430 ? -56.263 9.788 40.352 1.00 90.50 430 GLN A C 1
ATOM 3195 O O . GLN A 1 430 ? -56.855 9.678 39.281 1.00 90.50 430 GLN A O 1
ATOM 3200 N N . ALA A 1 431 ? -55.077 9.220 40.576 1.00 90.00 431 ALA A N 1
ATOM 3201 C CA . ALA A 1 431 ? -54.348 8.465 39.563 1.00 90.00 431 ALA A CA 1
ATOM 3202 C C . ALA A 1 431 ? -53.494 7.357 40.198 1.00 90.00 431 ALA A C 1
ATOM 3204 O O . ALA A 1 431 ? -52.885 7.584 41.248 1.00 90.00 431 ALA A O 1
ATOM 3205 N N . PRO A 1 432 ? -53.374 6.175 39.567 1.00 92.06 432 PRO A N 1
ATOM 3206 C CA . PRO A 1 432 ? -52.493 5.123 40.060 1.00 92.06 432 PRO A CA 1
ATOM 3207 C C . PRO A 1 432 ? -51.025 5.556 39.970 1.00 92.06 432 PRO A C 1
ATOM 3209 O O . PRO A 1 432 ? -50.601 6.146 38.977 1.00 92.06 432 PRO A O 1
ATOM 3212 N N . LEU A 1 433 ? -50.235 5.237 40.997 1.00 94.38 433 LEU A N 1
ATOM 3213 C CA . LEU A 1 433 ? -48.777 5.331 40.936 1.00 94.38 433 LEU A CA 1
ATOM 3214 C C . LEU A 1 433 ? -48.223 3.963 40.542 1.00 94.38 433 LEU A C 1
ATOM 3216 O O . LEU A 1 433 ? -48.189 3.044 41.363 1.00 94.38 433 LEU A O 1
ATOM 3220 N N . VAL A 1 434 ? -47.814 3.836 39.280 1.00 94.31 434 VAL A N 1
ATOM 3221 C CA . VAL A 1 434 ? -47.120 2.649 38.770 1.00 94.31 434 VAL A CA 1
ATOM 3222 C C . VAL A 1 434 ? -45.642 2.765 39.129 1.00 94.31 434 VAL A C 1
ATOM 3224 O O . VAL A 1 434 ? -44.992 3.755 38.796 1.00 94.31 434 VAL A O 1
ATOM 3227 N N . LEU A 1 435 ? -45.115 1.764 39.825 1.00 92.38 435 LEU A N 1
ATOM 3228 C CA . LEU A 1 435 ? -43.718 1.726 40.240 1.00 92.38 435 LEU A CA 1
ATOM 3229 C C . LEU A 1 435 ? -42.857 1.130 39.118 1.00 92.38 435 LEU A C 1
ATOM 3231 O O . LEU A 1 435 ? -43.240 0.108 38.540 1.00 92.38 435 LEU A O 1
ATOM 3235 N N . PRO A 1 436 ? -41.698 1.731 38.801 1.00 86.69 436 PRO A N 1
ATOM 3236 C CA . PRO A 1 436 ? -40.864 1.259 37.706 1.00 86.69 436 PRO A CA 1
ATOM 3237 C C . PRO A 1 436 ? -40.254 -0.113 38.025 1.00 86.69 436 PRO A C 1
ATOM 3239 O O . PRO A 1 436 ? -39.866 -0.392 39.160 1.00 86.69 436 PRO A O 1
ATOM 3242 N N . GLU A 1 437 ? -40.109 -0.971 37.010 1.00 80.69 437 GLU A N 1
ATOM 3243 C CA . GLU A 1 437 ? -39.472 -2.289 37.177 1.00 80.69 437 GLU A CA 1
ATOM 3244 C C . GLU A 1 437 ? -37.985 -2.183 37.559 1.00 80.69 437 GLU A C 1
ATOM 3246 O O . GLU A 1 437 ? -37.436 -3.056 38.240 1.00 80.69 437 GLU A O 1
ATOM 3251 N N . ARG A 1 438 ? -37.327 -1.102 37.120 1.00 78.38 438 ARG A N 1
ATOM 3252 C CA . ARG A 1 438 ? -35.934 -0.759 37.427 1.00 78.38 438 ARG A CA 1
ATOM 3253 C C . ARG A 1 438 ? -35.859 0.686 37.916 1.00 78.38 438 ARG A C 1
ATOM 3255 O O . ARG A 1 438 ? -36.422 1.572 37.285 1.00 78.38 438 ARG A O 1
ATOM 3262 N N . GLY A 1 439 ? -35.115 0.918 38.995 1.00 84.88 439 GLY A N 1
ATOM 3263 C CA . GLY A 1 439 ? -35.000 2.235 39.626 1.00 84.88 439 GLY A CA 1
ATOM 3264 C C . GLY A 1 439 ? -36.109 2.510 40.645 1.00 84.88 439 GLY A C 1
ATOM 3265 O O . GLY A 1 439 ? -36.686 1.582 41.215 1.00 84.88 439 GLY A O 1
ATOM 3266 N N . GLU A 1 440 ? -36.373 3.791 40.894 1.00 88.81 440 GLU A N 1
ATOM 3267 C CA . GLU A 1 440 ? -37.317 4.269 41.907 1.00 88.81 440 GLU A CA 1
ATOM 3268 C C . GLU A 1 440 ? -38.167 5.414 41.338 1.00 88.81 440 GLU A C 1
ATOM 3270 O O . GLU A 1 440 ? -37.680 6.249 40.575 1.00 88.81 440 GLU A O 1
ATOM 3275 N N . ALA A 1 441 ? -39.444 5.464 41.715 1.00 91.38 441 ALA A N 1
ATOM 3276 C CA . ALA A 1 441 ? -40.330 6.582 41.429 1.00 91.38 441 ALA A CA 1
ATOM 3277 C C . ALA A 1 441 ? -40.030 7.736 42.393 1.00 91.38 441 ALA A C 1
ATOM 3279 O O . ALA A 1 441 ? -40.069 7.564 43.613 1.00 91.38 441 ALA A O 1
ATOM 3280 N N . ARG A 1 442 ? -39.767 8.929 41.857 1.00 94.00 442 ARG A N 1
ATOM 3281 C CA . ARG A 1 442 ? -39.610 10.147 42.658 1.00 94.00 442 ARG A CA 1
ATOM 3282 C C . ARG A 1 442 ? -40.988 10.665 43.058 1.00 94.00 442 ARG A C 1
ATOM 3284 O O . ARG A 1 442 ? -41.768 11.060 42.195 1.00 94.00 442 ARG A O 1
ATOM 3291 N N . VAL A 1 443 ? -41.271 10.673 44.356 1.00 95.62 443 VAL A N 1
ATOM 3292 C CA . VAL A 1 443 ? -42.567 11.047 44.931 1.00 95.62 443 VAL A CA 1
ATOM 3293 C C . VAL A 1 443 ? -42.398 12.256 45.833 1.00 95.62 443 VAL A C 1
ATOM 3295 O O . VAL A 1 443 ? -41.533 12.255 46.705 1.00 95.62 443 VAL A O 1
ATOM 3298 N N . GLN A 1 444 ? -43.237 13.272 45.650 1.00 96.00 444 GLN A N 1
ATOM 3299 C CA . GLN A 1 444 ? -43.293 14.441 46.518 1.00 96.00 444 GLN A CA 1
ATOM 3300 C C . GLN A 1 444 ? -44.614 14.506 47.267 1.00 96.00 444 GLN A C 1
ATOM 3302 O O . GLN A 1 444 ? -45.684 14.369 46.685 1.00 96.00 444 GLN A O 1
ATOM 3307 N N . THR A 1 445 ? -44.527 14.743 48.570 1.00 96.69 445 THR A N 1
ATOM 3308 C CA . THR A 1 445 ? -45.685 15.002 49.425 1.00 96.69 445 THR A CA 1
ATOM 3309 C C . THR A 1 445 ? -45.660 16.459 49.841 1.00 96.69 445 THR A C 1
ATOM 3311 O O . THR A 1 445 ? -44.685 16.915 50.439 1.00 96.69 445 THR A O 1
ATOM 3314 N N . VAL A 1 446 ? -46.726 17.184 49.528 1.00 95.19 446 VAL A N 1
ATOM 3315 C CA . VAL A 1 446 ? -46.909 18.591 49.877 1.00 95.19 446 VAL A CA 1
ATOM 3316 C C . VAL A 1 446 ? -47.999 18.677 50.930 1.00 95.19 446 VAL A C 1
ATOM 3318 O O . VAL A 1 446 ? -49.102 18.176 50.724 1.00 95.19 446 VAL A O 1
ATOM 3321 N N . VAL A 1 447 ? -47.700 19.318 52.056 1.00 94.00 447 VAL A N 1
ATOM 3322 C CA . VAL A 1 447 ? -48.694 19.676 53.070 1.00 94.00 447 VAL A CA 1
ATOM 3323 C C . VAL A 1 447 ? -48.807 21.187 53.096 1.00 94.00 447 VAL A C 1
ATOM 3325 O O . VAL A 1 447 ? -47.838 21.890 53.387 1.00 94.00 447 VAL A O 1
ATOM 3328 N N . ALA A 1 448 ? -49.992 21.688 52.772 1.00 90.94 448 ALA A N 1
ATOM 3329 C CA . ALA A 1 448 ? -50.288 23.106 52.856 1.00 90.94 448 ALA A CA 1
ATOM 3330 C C . ALA A 1 448 ? -50.339 23.569 54.323 1.00 90.94 448 ALA A C 1
ATOM 3332 O O . ALA A 1 448 ? -50.583 22.777 55.243 1.00 90.94 448 ALA A O 1
ATOM 3333 N N . ALA A 1 449 ? -50.157 24.874 54.531 1.00 87.12 449 ALA A N 1
ATOM 3334 C CA . ALA A 1 449 ? -50.462 25.501 55.813 1.00 87.12 449 ALA A CA 1
ATOM 3335 C C . ALA A 1 449 ? -51.917 25.201 56.225 1.00 87.12 449 ALA A C 1
ATOM 3337 O O . ALA A 1 449 ? -52.777 24.976 55.368 1.00 87.12 449 ALA A O 1
ATOM 3338 N N . ALA A 1 450 ? -52.176 25.156 57.532 1.00 86.12 450 ALA A N 1
ATOM 3339 C CA . ALA A 1 450 ? -53.510 24.863 58.044 1.00 86.12 450 ALA A CA 1
ATOM 3340 C C . ALA A 1 450 ? -54.519 25.942 57.619 1.00 86.12 450 ALA A C 1
ATOM 3342 O O . ALA A 1 450 ? -54.223 27.134 57.694 1.00 86.12 450 ALA A O 1
ATOM 3343 N N . ASP A 1 451 ? -55.711 25.506 57.223 1.00 85.25 451 ASP A N 1
ATOM 3344 C CA . ASP A 1 451 ? -56.911 26.333 57.090 1.00 85.25 451 ASP A CA 1
ATOM 3345 C C . ASP A 1 451 ? -57.938 25.937 58.183 1.00 85.25 451 ASP A C 1
ATOM 3347 O O . ASP A 1 451 ? -57.650 25.104 59.054 1.00 85.25 451 ASP A O 1
ATOM 3351 N N . ASP A 1 452 ? -59.156 26.487 58.126 1.00 81.69 452 ASP A N 1
ATOM 3352 C CA . ASP A 1 452 ? -60.261 26.201 59.067 1.00 81.69 452 ASP A CA 1
ATOM 3353 C C . ASP A 1 452 ? -60.682 24.716 59.123 1.00 81.69 452 ASP A C 1
ATOM 3355 O O . ASP A 1 452 ? -61.454 24.290 59.984 1.00 81.69 452 ASP A O 1
ATOM 3359 N N . HIS A 1 453 ? -60.199 23.900 58.191 1.00 78.81 453 HIS A N 1
ATOM 3360 C CA . HIS A 1 453 ? -60.500 22.482 58.040 1.00 78.81 453 HIS A CA 1
ATOM 3361 C C . HIS A 1 453 ? -59.236 21.612 58.176 1.00 78.81 453 HIS A C 1
ATOM 3363 O O . HIS A 1 453 ? -59.202 20.469 57.700 1.00 78.81 453 HIS A O 1
ATOM 3369 N N . GLY A 1 454 ? -58.167 22.150 58.772 1.00 85.62 454 GLY A N 1
ATOM 3370 C CA . GLY A 1 454 ? -56.892 21.469 58.999 1.00 85.62 454 GLY A CA 1
ATOM 3371 C C . GLY A 1 454 ? -55.901 21.619 57.842 1.00 85.62 454 GLY A C 1
ATOM 3372 O O . GLY A 1 454 ? -55.939 22.590 57.095 1.00 85.62 454 GLY A O 1
ATOM 3373 N N . HIS A 1 455 ? -54.998 20.656 57.673 1.00 89.56 455 HIS A N 1
ATOM 3374 C CA . HIS A 1 455 ? -53.993 20.683 56.607 1.00 89.56 455 HIS A CA 1
ATOM 3375 C C . HIS A 1 455 ? -54.457 19.910 55.374 1.00 89.56 455 HIS A C 1
ATOM 3377 O O . HIS A 1 455 ? -54.952 18.788 55.488 1.00 89.56 455 HIS A O 1
ATOM 3383 N N . ARG A 1 456 ? -54.234 20.463 54.181 1.00 92.31 456 ARG A N 1
ATOM 3384 C CA . ARG A 1 456 ? -54.372 19.724 52.918 1.00 92.31 456 ARG A CA 1
ATOM 3385 C C . ARG A 1 456 ? -53.059 19.022 52.588 1.00 92.31 456 ARG A C 1
ATOM 3387 O O . ARG A 1 456 ? -52.012 19.660 52.619 1.00 92.31 456 ARG A O 1
ATOM 3394 N N . VAL A 1 457 ? -53.129 17.739 52.249 1.00 94.75 457 VAL A N 1
ATOM 3395 C CA . VAL A 1 457 ? -51.994 16.930 51.788 1.00 94.75 457 VAL A CA 1
ATOM 3396 C C . VAL A 1 457 ? -52.228 16.505 50.357 1.00 94.75 457 VAL A C 1
ATOM 3398 O O . VAL A 1 457 ? -53.320 16.044 50.029 1.00 94.75 457 VAL A O 1
ATOM 3401 N N . GLU A 1 458 ? -51.196 16.605 49.534 1.00 96.94 458 GLU A N 1
ATOM 3402 C CA . GLU A 1 458 ? -51.194 16.163 48.145 1.00 96.94 458 GLU A CA 1
ATOM 3403 C C . GLU A 1 458 ? -49.919 15.367 47.858 1.00 96.94 458 GLU A C 1
ATOM 3405 O O . GLU A 1 458 ? -48.826 15.743 48.286 1.00 96.94 458 GLU A O 1
ATOM 3410 N N . ILE A 1 459 ? -50.067 14.238 47.166 1.00 97.62 459 ILE A N 1
ATOM 3411 C CA . ILE A 1 459 ? -48.986 13.290 46.885 1.00 97.62 459 ILE A CA 1
ATOM 3412 C C . ILE A 1 459 ? -48.831 13.177 45.372 1.00 97.62 459 ILE A C 1
ATOM 3414 O O . ILE A 1 459 ? -49.741 12.721 44.675 1.00 97.62 459 ILE A O 1
ATOM 3418 N N . TYR A 1 460 ? -47.662 13.572 44.885 1.00 97.31 460 TYR A N 1
ATOM 3419 C CA . TYR A 1 460 ? -47.308 13.650 43.477 1.00 97.31 460 TYR A CA 1
ATOM 3420 C C . TYR A 1 460 ? -46.177 12.687 43.134 1.00 97.31 460 TYR A C 1
ATOM 3422 O O . TYR A 1 460 ? -45.333 12.404 43.982 1.00 97.31 460 TYR A O 1
ATOM 3430 N N . SER A 1 461 ? -46.092 12.245 41.881 1.00 95.81 461 SER A N 1
ATOM 3431 C CA . SER A 1 461 ? -44.864 11.646 41.345 1.00 95.81 461 SER A CA 1
ATOM 3432 C C . SER A 1 461 ? -44.380 12.367 40.096 1.00 95.81 461 SER A C 1
ATOM 3434 O O . SER A 1 461 ? -45.168 12.987 39.378 1.00 95.81 461 SER A O 1
ATOM 3436 N N . TRP A 1 462 ? -43.069 12.319 39.873 1.00 93.25 462 TRP A N 1
ATOM 3437 C CA . TRP A 1 462 ? -42.444 12.872 38.680 1.00 93.25 462 TRP A CA 1
ATOM 3438 C C . TRP A 1 462 ? -42.519 11.870 37.529 1.00 93.25 462 TRP A C 1
ATOM 3440 O O . TRP A 1 462 ? -42.011 10.752 37.649 1.00 93.25 462 TRP A O 1
ATOM 3450 N N . GLN A 1 463 ? -43.092 12.288 36.403 1.00 86.19 463 GLN A N 1
ATOM 3451 C CA . GLN A 1 463 ? -43.040 11.549 35.148 1.00 86.19 463 GLN A CA 1
ATOM 3452 C C . GLN A 1 463 ? -41.993 12.178 34.220 1.00 86.19 463 GLN A C 1
ATOM 3454 O O . GLN A 1 463 ? -42.172 13.321 33.792 1.00 86.19 463 GLN A O 1
ATOM 3459 N N . PRO A 1 464 ? -40.892 11.469 33.914 1.00 78.38 464 PRO A N 1
ATOM 3460 C CA . PRO A 1 464 ? -39.880 11.978 32.999 1.00 78.38 464 PRO A CA 1
ATOM 3461 C C . PRO A 1 464 ? -40.409 12.002 31.556 1.00 78.38 464 PRO A C 1
ATOM 3463 O O . PRO A 1 464 ? -41.046 11.048 31.109 1.00 78.38 464 PRO A O 1
ATOM 3466 N N . ALA A 1 465 ? -40.099 13.071 30.823 1.00 73.81 465 ALA A N 1
ATOM 3467 C CA . ALA A 1 465 ? -40.288 13.186 29.376 1.00 73.81 465 ALA A CA 1
ATOM 3468 C C . ALA A 1 465 ? -38.917 13.255 28.674 1.00 73.81 465 ALA A C 1
ATOM 3470 O O . ALA A 1 465 ? -37.878 13.275 29.335 1.00 73.81 465 ALA A O 1
ATOM 3471 N N . ALA A 1 466 ? -38.885 13.254 27.338 1.00 58.94 466 ALA A N 1
ATOM 3472 C CA . ALA A 1 466 ? -37.641 13.503 26.610 1.00 58.94 466 ALA A CA 1
ATOM 3473 C C . ALA A 1 466 ? -37.203 14.965 26.831 1.00 58.94 466 ALA A C 1
ATOM 3475 O O . ALA A 1 466 ? -37.923 15.876 26.436 1.00 58.94 466 ALA A O 1
ATOM 3476 N N . GLY A 1 467 ? -36.040 15.180 27.457 1.00 61.81 467 GLY A N 1
ATOM 3477 C CA . GLY A 1 467 ? -35.569 16.509 27.878 1.00 61.81 467 GLY A CA 1
ATOM 3478 C C . GLY A 1 467 ? -35.984 16.867 29.313 1.00 61.81 467 GLY A C 1
ATOM 3479 O O . GLY A 1 467 ? -36.275 15.979 30.111 1.00 61.81 467 GLY A O 1
ATOM 3480 N N . ASP A 1 468 ? -36.015 18.162 29.641 1.00 57.44 468 ASP A N 1
ATOM 3481 C CA . ASP A 1 468 ? -36.387 18.672 30.977 1.00 57.44 468 ASP A CA 1
ATOM 3482 C C . ASP A 1 468 ? -37.910 18.891 31.156 1.00 57.44 468 ASP A C 1
ATOM 3484 O O . ASP A 1 468 ? -38.361 19.327 32.214 1.00 57.44 468 ASP A O 1
ATOM 3488 N N . ASP A 1 469 ? -38.725 18.520 30.162 1.00 71.19 469 ASP A N 1
ATOM 3489 C CA . ASP A 1 469 ? -40.179 18.768 30.104 1.00 71.19 469 ASP A CA 1
ATOM 3490 C C . ASP A 1 469 ? -41.031 17.730 30.869 1.00 71.19 469 ASP A C 1
ATOM 3492 O O . ASP A 1 469 ? -42.167 17.424 30.497 1.00 71.19 469 ASP A O 1
ATOM 3496 N N . GLY A 1 470 ? -40.488 17.126 31.929 1.00 80.38 470 GLY A N 1
ATOM 3497 C CA . GLY A 1 470 ? -41.266 16.205 32.763 1.00 80.38 470 GLY A CA 1
ATOM 3498 C C . GLY A 1 470 ? -42.399 16.913 33.520 1.00 80.38 470 GLY A C 1
ATOM 3499 O O . GLY A 1 470 ? -42.407 18.136 33.680 1.00 80.38 470 GLY A O 1
ATOM 3500 N N . CYS A 1 471 ? -43.374 16.145 34.008 1.00 90.00 471 CYS A N 1
ATOM 3501 C CA . CYS A 1 471 ? -44.525 16.695 34.726 1.00 90.00 471 CYS A CA 1
ATOM 3502 C C . CYS A 1 471 ? -44.791 15.981 36.056 1.00 90.00 471 CYS A C 1
ATOM 3504 O O . CYS A 1 471 ? -44.432 14.819 36.261 1.00 90.00 471 CYS A O 1
ATOM 3506 N N . TRP A 1 472 ? -45.435 16.697 36.979 1.00 94.69 472 TRP A N 1
ATOM 3507 C CA . TRP A 1 472 ? -45.925 16.131 38.233 1.00 94.69 472 TRP A CA 1
ATOM 3508 C C . TRP A 1 472 ? -47.348 15.610 38.058 1.00 94.69 472 TRP A C 1
ATOM 3510 O O . TRP A 1 472 ? -48.233 16.343 37.619 1.00 94.69 472 TRP A O 1
ATOM 3520 N N . VAL A 1 473 ? -47.581 14.364 38.463 1.00 95.31 473 VAL A N 1
ATOM 3521 C CA . VAL A 1 473 ? -48.910 13.744 38.457 1.00 95.31 473 VAL A CA 1
ATOM 3522 C C . VAL A 1 473 ? -49.427 13.628 39.882 1.00 95.31 473 VAL A C 1
ATOM 3524 O O . VAL A 1 473 ? -48.773 13.021 40.726 1.00 95.31 473 VAL A O 1
ATOM 3527 N N . LEU A 1 474 ? -50.602 14.207 40.150 1.00 96.56 474 LEU A N 1
ATOM 3528 C CA . LEU A 1 474 ? -51.297 14.085 41.433 1.00 96.56 474 LEU A CA 1
ATOM 3529 C C . LEU A 1 474 ? -51.924 12.693 41.557 1.00 96.56 474 LEU A C 1
ATOM 3531 O O . LEU A 1 474 ? -52.798 12.332 40.769 1.00 96.56 474 LEU A O 1
ATOM 3535 N N . HIS A 1 475 ? -51.510 11.933 42.567 1.00 94.81 475 HIS A N 1
ATOM 3536 C CA . HIS A 1 475 ? -52.010 10.578 42.806 1.00 94.81 475 HIS A CA 1
ATOM 3537 C C . HIS A 1 475 ? -53.068 10.514 43.893 1.00 94.81 475 HIS A C 1
ATOM 3539 O O . HIS A 1 475 ? -54.055 9.796 43.743 1.00 94.81 475 HIS A O 1
ATOM 3545 N N . ALA A 1 476 ? -52.846 11.238 44.986 1.00 94.25 476 ALA A N 1
ATOM 3546 C CA . ALA A 1 476 ? -53.726 11.215 46.137 1.00 94.25 476 ALA A CA 1
ATOM 3547 C C . ALA A 1 476 ? -53.760 12.576 46.826 1.00 94.25 476 ALA A C 1
ATOM 3549 O O . ALA A 1 476 ? -52.747 13.275 46.898 1.00 94.25 476 ALA A O 1
ATOM 3550 N N . SER A 1 477 ? -54.909 12.914 47.401 1.00 93.69 477 SER A N 1
ATOM 3551 C CA . SER A 1 477 ? -55.052 14.062 48.295 1.00 93.69 477 SER A CA 1
ATOM 3552 C C . SER A 1 477 ? -55.857 13.700 49.533 1.00 93.69 477 SER A C 1
ATOM 3554 O O . SER A 1 477 ? -56.775 12.888 49.452 1.00 93.69 477 SER A O 1
ATOM 3556 N N . ALA A 1 478 ? -55.564 14.329 50.664 1.00 90.31 478 ALA A N 1
ATOM 3557 C CA . ALA A 1 478 ? -56.288 14.120 51.914 1.00 90.31 478 ALA A CA 1
ATOM 3558 C C . ALA A 1 478 ? -56.358 15.408 52.741 1.00 90.31 478 ALA A C 1
ATOM 3560 O O . ALA A 1 478 ? -55.597 16.353 52.518 1.00 90.31 478 ALA A O 1
ATOM 3561 N N . ARG A 1 479 ? -57.254 15.434 53.731 1.00 88.81 479 ARG A N 1
ATOM 3562 C CA . ARG A 1 479 ? -57.288 16.462 54.774 1.00 88.81 479 ARG A CA 1
ATOM 3563 C C . ARG A 1 479 ? -56.884 15.871 56.115 1.00 88.81 479 ARG A C 1
ATOM 3565 O O . ARG A 1 479 ? -57.446 14.870 56.551 1.00 88.81 479 ARG A O 1
ATOM 3572 N N . LEU A 1 480 ? -55.937 16.516 56.780 1.00 87.06 480 LEU A N 1
ATOM 3573 C CA . LEU A 1 480 ? -55.453 16.130 58.096 1.00 87.06 480 LEU A CA 1
ATOM 3574 C C . LEU A 1 480 ? -55.967 17.094 59.152 1.00 87.06 480 LEU A C 1
ATOM 3576 O O . LEU A 1 480 ? -55.797 18.307 59.035 1.00 87.06 480 LEU A O 1
ATOM 3580 N N . ALA A 1 481 ? -56.523 16.545 60.219 1.00 82.94 481 ALA A N 1
ATOM 3581 C CA . ALA A 1 481 ? -56.905 17.301 61.399 1.00 82.94 481 ALA A CA 1
ATOM 3582 C C . ALA A 1 481 ? -56.411 16.589 62.659 1.00 82.94 481 ALA A C 1
ATOM 3584 O O . ALA A 1 481 ? -56.121 15.388 62.647 1.00 82.94 481 ALA A O 1
ATOM 3585 N N . ARG A 1 482 ? -56.343 17.332 63.766 1.00 82.19 482 ARG A N 1
ATOM 3586 C CA . ARG A 1 482 ? -56.180 16.722 65.087 1.00 82.19 482 ARG A CA 1
ATOM 3587 C C . ARG A 1 482 ? -57.406 15.858 65.369 1.00 82.19 482 ARG A C 1
ATOM 3589 O O . ARG A 1 482 ? -58.536 16.313 65.202 1.00 82.19 482 ARG A O 1
ATOM 3596 N N . ALA A 1 483 ? -57.186 14.621 65.786 1.00 73.12 483 ALA A N 1
ATOM 3597 C CA . ALA A 1 483 ? -58.262 13.740 66.197 1.00 73.12 483 ALA A CA 1
ATOM 3598 C C . ALA A 1 483 ? -58.982 14.320 67.423 1.00 73.12 483 ALA A C 1
ATOM 3600 O O . ALA A 1 483 ? -58.354 14.614 68.440 1.00 73.12 483 ALA A O 1
ATOM 3601 N N . VAL A 1 484 ? -60.305 14.457 67.340 1.00 65.50 484 VAL A N 1
ATOM 3602 C CA . VAL A 1 484 ? -61.145 14.783 68.497 1.00 65.50 484 VAL A CA 1
ATOM 3603 C C . VAL A 1 484 ? -61.582 13.463 69.126 1.00 65.50 484 VAL A C 1
ATOM 3605 O O . VAL A 1 484 ? -62.108 12.583 68.444 1.00 65.50 484 VAL A O 1
ATOM 3608 N N . ALA A 1 485 ? -61.290 13.285 70.413 1.00 48.06 485 ALA A N 1
ATOM 3609 C CA . ALA A 1 485 ? -61.462 12.022 71.115 1.00 48.06 485 ALA A CA 1
ATOM 3610 C C . ALA A 1 485 ? -62.939 11.600 71.209 1.00 48.06 485 ALA A C 1
ATOM 3612 O O . ALA A 1 485 ? -63.661 12.004 72.114 1.00 48.06 485 ALA A O 1
ATOM 3613 N N . ALA A 1 486 ? -63.352 10.699 70.324 1.00 50.31 486 ALA A N 1
ATOM 3614 C CA . ALA A 1 486 ? -64.402 9.728 70.592 1.00 50.31 486 ALA A CA 1
ATOM 3615 C C . ALA A 1 486 ? -63.924 8.384 70.035 1.00 50.31 486 ALA A C 1
ATOM 3617 O O . ALA A 1 486 ? -63.921 8.161 68.825 1.00 50.31 486 ALA A O 1
ATOM 3618 N N . ALA A 1 487 ? -63.445 7.500 70.915 1.00 50.56 487 ALA A N 1
ATOM 3619 C CA . ALA A 1 487 ? -63.160 6.132 70.510 1.00 50.56 487 ALA A CA 1
ATOM 3620 C C . ALA A 1 487 ? -64.490 5.487 70.083 1.00 50.56 487 ALA A C 1
ATOM 3622 O O . ALA A 1 487 ? -65.451 5.544 70.856 1.00 50.56 487 ALA A O 1
ATOM 3623 N N . PRO A 1 488 ? -64.595 4.902 68.880 1.00 54.50 488 PRO A N 1
ATOM 3624 C CA . PRO A 1 488 ? -65.770 4.115 68.545 1.00 54.50 488 PRO A CA 1
ATOM 3625 C C . PRO A 1 488 ? -65.898 2.973 69.562 1.00 54.50 488 PRO A C 1
ATOM 3627 O O . PRO A 1 488 ? -64.908 2.322 69.893 1.00 54.50 488 PRO A O 1
ATOM 3630 N N . ALA A 1 489 ? -67.105 2.741 70.081 1.00 54.94 489 ALA A N 1
ATOM 3631 C CA . ALA A 1 489 ? -67.369 1.551 70.879 1.00 54.94 489 ALA A CA 1
ATOM 3632 C C . ALA A 1 489 ? -67.140 0.318 69.990 1.00 54.94 489 ALA A C 1
ATOM 3634 O O . ALA A 1 489 ? -67.774 0.183 68.942 1.00 54.94 489 ALA A O 1
ATOM 3635 N N . PHE A 1 490 ? -66.193 -0.536 70.377 1.00 57.94 490 PHE A N 1
ATOM 3636 C CA . PHE A 1 490 ? -65.913 -1.789 69.681 1.00 57.94 490 PHE A CA 1
ATOM 3637 C C . PHE A 1 490 ? -66.837 -2.885 70.214 1.00 57.94 490 PHE A C 1
ATOM 3639 O O . PHE A 1 490 ? -66.949 -3.061 71.427 1.00 57.94 490 PHE A O 1
ATOM 3646 N N . GLU A 1 491 ? -67.470 -3.634 69.313 1.00 68.00 491 GLU A N 1
ATOM 3647 C CA . GLU A 1 491 ? -68.205 -4.849 69.675 1.00 68.00 491 GLU A CA 1
ATOM 3648 C C . GLU A 1 491 ? -67.217 -5.927 70.168 1.00 68.00 491 GLU A C 1
ATOM 3650 O O . GLU A 1 491 ? -66.117 -6.054 69.610 1.00 68.00 491 GLU A O 1
ATOM 3655 N N . PRO A 1 492 ? -67.551 -6.698 71.218 1.00 73.88 492 PRO A N 1
ATOM 3656 C CA . PRO A 1 492 ? -66.723 -7.811 71.661 1.00 73.88 492 PRO A CA 1
ATOM 3657 C C . PRO A 1 492 ? -66.468 -8.817 70.529 1.00 73.88 492 PRO A C 1
ATOM 3659 O O . PRO A 1 492 ? -67.383 -9.243 69.830 1.00 73.88 492 PRO A O 1
ATOM 3662 N N . LEU A 1 493 ? -65.213 -9.257 70.378 1.00 71.50 493 LEU A N 1
ATOM 3663 C CA . LEU A 1 493 ? -64.830 -10.237 69.351 1.00 71.50 493 LEU A CA 1
ATOM 3664 C C . LEU A 1 493 ? -65.638 -11.545 69.449 1.00 71.50 493 LEU A C 1
ATOM 3666 O O . LEU A 1 493 ? -65.913 -12.161 68.424 1.00 71.50 493 LEU A O 1
ATOM 3670 N N . SER A 1 494 ? -66.033 -11.945 70.663 1.00 73.88 494 SER A N 1
ATOM 3671 C CA . SER A 1 494 ? -66.889 -13.112 70.910 1.00 73.88 494 SER A CA 1
ATOM 3672 C C . SER A 1 494 ? -68.231 -13.020 70.186 1.00 73.88 494 SER A C 1
ATOM 3674 O O . SER A 1 494 ? -68.698 -14.013 69.634 1.00 73.88 494 SER A O 1
ATOM 3676 N N . ASP A 1 495 ? -68.819 -11.827 70.148 1.00 76.81 495 ASP A N 1
ATOM 3677 C CA . ASP A 1 495 ? -70.157 -11.595 69.608 1.00 76.81 495 ASP A CA 1
ATOM 3678 C C . ASP A 1 495 ? -70.095 -11.603 68.075 1.00 76.81 495 ASP A C 1
ATOM 3680 O O . ASP A 1 495 ? -70.908 -12.245 67.409 1.00 76.81 495 ASP A O 1
ATOM 3684 N N . LEU A 1 496 ? -69.034 -11.012 67.513 1.00 77.56 496 LEU A N 1
ATOM 3685 C CA . LEU A 1 496 ? -68.716 -11.081 66.086 1.00 77.56 496 LEU A CA 1
ATOM 3686 C C . LEU A 1 496 ? -68.447 -12.519 65.620 1.00 77.56 496 LEU A C 1
ATOM 3688 O O . LEU A 1 496 ? -68.955 -12.928 64.579 1.00 77.56 496 LEU A O 1
ATOM 3692 N N . GLN A 1 497 ? -67.687 -13.303 66.391 1.00 74.56 497 GLN A N 1
ATOM 3693 C CA . GLN A 1 497 ? -67.393 -14.706 66.071 1.00 74.56 497 GLN A CA 1
ATOM 3694 C C . GLN A 1 497 ? -68.638 -15.597 66.136 1.00 74.56 497 GLN A C 1
ATOM 3696 O O . GLN A 1 497 ? -68.784 -16.495 65.310 1.00 74.56 497 GLN A O 1
ATOM 3701 N N . ALA A 1 498 ? -69.552 -15.339 67.077 1.00 77.44 498 ALA A N 1
ATOM 3702 C CA . ALA A 1 498 ? -70.830 -16.044 67.152 1.00 77.44 498 ALA A CA 1
ATOM 3703 C C . ALA A 1 498 ? -71.758 -15.691 65.974 1.00 77.44 498 ALA A C 1
ATOM 3705 O O . ALA A 1 498 ? -72.525 -16.530 65.501 1.00 77.44 498 ALA A O 1
ATOM 3706 N N . ARG A 1 499 ? -71.685 -14.446 65.490 1.00 81.12 499 ARG A N 1
ATOM 3707 C CA . ARG A 1 499 ? -72.579 -13.886 64.470 1.00 81.12 499 ARG A CA 1
ATOM 3708 C C . ARG A 1 499 ? -72.126 -14.136 63.029 1.00 81.12 499 ARG A C 1
ATOM 3710 O O . ARG A 1 499 ? -72.978 -14.277 62.148 1.00 81.12 499 ARG A O 1
ATOM 3717 N N . ILE A 1 500 ? -70.815 -14.178 62.791 1.00 80.44 500 ILE A N 1
ATOM 3718 C CA . ILE A 1 500 ? -70.167 -14.304 61.478 1.00 80.44 500 ILE A CA 1
ATOM 3719 C C . ILE A 1 500 ? -69.449 -15.663 61.426 1.00 80.44 500 ILE A C 1
ATOM 3721 O O . ILE A 1 500 ? -68.228 -15.751 61.500 1.00 80.44 500 ILE A O 1
ATOM 3725 N N . ALA A 1 501 ? -70.226 -16.746 61.352 1.00 74.69 501 ALA A N 1
ATOM 3726 C CA . ALA A 1 501 ? -69.714 -18.105 61.556 1.00 74.69 501 ALA A CA 1
ATOM 3727 C C . ALA A 1 501 ? -69.195 -18.806 60.283 1.00 74.69 501 ALA A C 1
ATOM 3729 O O . ALA A 1 501 ? -68.460 -19.789 60.380 1.00 74.69 501 ALA A O 1
ATOM 3730 N N . ARG A 1 502 ? -69.564 -18.343 59.080 1.00 83.44 502 ARG A N 1
ATOM 3731 C CA . ARG A 1 502 ? -69.192 -19.015 57.822 1.00 83.44 502 ARG A CA 1
ATOM 3732 C C . ARG A 1 502 ? -67.776 -18.629 57.401 1.00 83.44 502 ARG A C 1
ATOM 3734 O O . ARG A 1 502 ? -67.562 -17.514 56.937 1.00 83.44 502 ARG A O 1
ATOM 3741 N N . GLU A 1 503 ? -66.837 -19.560 57.523 1.00 89.69 503 GLU A N 1
ATOM 3742 C CA . GLU A 1 503 ? -65.464 -19.401 57.029 1.00 89.69 503 GLU A CA 1
ATOM 3743 C C . GLU A 1 503 ? -65.402 -19.560 55.497 1.00 89.69 503 GLU A C 1
ATOM 3745 O O . GLU A 1 503 ? -66.131 -20.368 54.917 1.00 89.69 503 GLU A O 1
ATOM 3750 N N . ILE A 1 504 ? -64.551 -18.771 54.837 1.00 89.06 504 ILE A N 1
ATOM 3751 C CA . ILE A 1 504 ? -64.293 -18.815 53.392 1.00 89.06 504 ILE A CA 1
ATOM 3752 C C . ILE A 1 504 ? -62.867 -19.314 53.148 1.00 89.06 504 ILE A C 1
ATOM 3754 O O . ILE A 1 504 ? -61.931 -18.910 53.840 1.00 89.06 504 ILE A O 1
ATOM 3758 N N . GLY A 1 505 ? -62.698 -20.161 52.127 1.00 90.38 505 GLY A N 1
ATOM 3759 C CA . GLY A 1 505 ? -61.388 -20.595 51.646 1.00 90.38 505 GLY A CA 1
ATOM 3760 C C . GLY A 1 505 ? -60.567 -19.422 51.106 1.00 90.38 505 GLY A C 1
ATOM 3761 O O . GLY A 1 505 ? -60.973 -18.732 50.175 1.00 90.38 505 GLY A O 1
ATOM 3762 N N . ILE A 1 506 ? -59.396 -19.186 51.693 1.00 91.88 506 ILE A N 1
ATOM 3763 C CA . ILE A 1 506 ? -58.560 -18.013 51.386 1.00 91.88 506 ILE A CA 1
ATOM 3764 C C . ILE A 1 506 ? -57.920 -18.103 50.004 1.00 91.88 506 ILE A C 1
ATOM 3766 O O . ILE A 1 506 ? -57.766 -17.085 49.333 1.00 91.88 506 ILE A O 1
ATOM 3770 N N . GLU A 1 507 ? -57.554 -19.311 49.574 1.00 92.00 507 GLU A N 1
ATOM 3771 C CA . GLU A 1 507 ? -56.997 -19.527 48.238 1.00 92.00 507 GLU A CA 1
ATOM 3772 C C . GLU A 1 507 ? -58.016 -19.170 47.155 1.00 92.00 507 GLU A C 1
ATOM 3774 O O . GLU A 1 507 ? -57.688 -18.403 46.252 1.00 92.00 507 GLU A O 1
ATOM 3779 N N . ASP A 1 508 ? -59.266 -19.612 47.311 1.00 87.94 508 ASP A N 1
ATOM 3780 C CA . ASP A 1 508 ? -60.365 -19.246 46.411 1.00 87.94 508 ASP A CA 1
ATOM 3781 C C . ASP A 1 508 ? -60.650 -17.738 46.470 1.00 87.94 508 ASP A C 1
ATOM 3783 O O . ASP A 1 508 ? -60.891 -17.098 45.447 1.00 87.94 508 ASP A O 1
ATOM 3787 N N . TYR A 1 509 ? -60.558 -17.140 47.664 1.00 89.88 509 TYR A N 1
ATOM 3788 C CA . TYR A 1 509 ? -60.765 -15.708 47.851 1.00 89.88 509 TYR A CA 1
ATOM 3789 C C . TYR A 1 509 ? -59.725 -14.862 47.103 1.00 89.88 509 TYR A C 1
ATOM 3791 O O . TYR A 1 509 ? -60.097 -13.993 46.315 1.00 89.88 509 TYR A O 1
ATOM 3799 N N . TYR A 1 510 ? -58.427 -15.135 47.271 1.00 91.44 510 TYR A N 1
ATOM 3800 C CA . TYR A 1 510 ? -57.391 -14.456 46.481 1.00 91.44 510 TYR A CA 1
ATOM 3801 C C . TYR A 1 510 ? -57.431 -14.846 44.997 1.00 91.44 510 TYR A C 1
ATOM 3803 O O . TYR A 1 510 ? -57.087 -14.019 44.153 1.00 91.44 510 TYR A O 1
ATOM 3811 N N . GLY A 1 511 ? -57.875 -16.063 44.666 1.00 87.69 511 GLY A N 1
ATOM 3812 C CA . GLY A 1 511 ? -58.152 -16.484 43.292 1.00 87.69 511 GLY A CA 1
ATOM 3813 C C . GLY A 1 511 ? -59.161 -15.561 42.609 1.00 87.69 511 GLY A C 1
ATOM 3814 O O . GLY A 1 511 ? -58.886 -15.052 41.526 1.00 87.69 511 GLY A O 1
ATOM 3815 N N . SER A 1 512 ? -60.252 -15.221 43.303 1.00 87.00 512 SER A N 1
ATOM 3816 C CA . SER A 1 512 ? -61.282 -14.317 42.770 1.00 87.00 512 SER A CA 1
ATOM 3817 C C . SER A 1 512 ? -60.768 -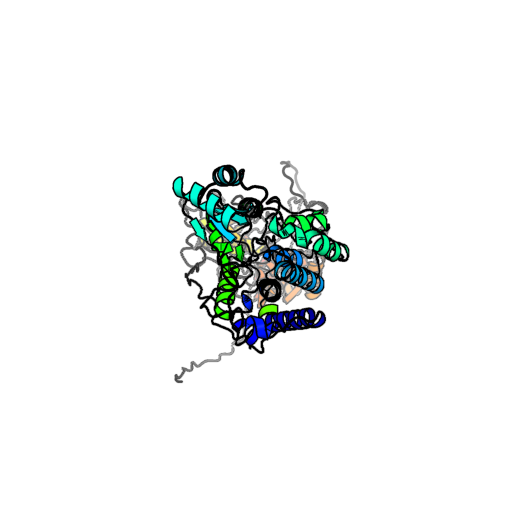12.904 42.458 1.00 87.00 512 SER A C 1
ATOM 3819 O O . SER A 1 512 ? -61.225 -12.282 41.501 1.00 87.00 512 SER A O 1
ATOM 3821 N N . PHE A 1 513 ? -59.780 -12.401 43.210 1.00 85.31 513 PHE A N 1
ATOM 3822 C CA . PHE A 1 513 ? -59.105 -11.133 42.908 1.00 85.31 513 PHE A CA 1
ATOM 3823 C C . PHE A 1 513 ? -58.228 -11.231 41.662 1.00 85.31 513 PHE A C 1
ATOM 3825 O O . PHE A 1 513 ? -58.229 -10.316 40.834 1.00 85.31 513 PHE A O 1
ATOM 3832 N N . ARG A 1 514 ? -57.515 -12.351 41.500 1.00 86.19 514 ARG A N 1
ATOM 3833 C CA . ARG A 1 514 ? -56.672 -12.593 40.326 1.00 86.19 514 ARG A CA 1
ATOM 3834 C C . ARG A 1 514 ? -57.501 -12.634 39.045 1.00 86.19 514 ARG A C 1
ATOM 3836 O O . ARG A 1 514 ? -57.080 -12.044 38.053 1.00 86.19 514 ARG A O 1
ATOM 3843 N N . ASP A 1 515 ? -58.690 -13.231 39.091 1.00 83.19 515 ASP A N 1
ATOM 3844 C CA . ASP A 1 515 ? -59.612 -13.303 37.948 1.00 83.19 515 ASP A CA 1
ATOM 3845 C C . ASP A 1 515 ? -60.066 -11.918 37.456 1.00 83.19 515 ASP A C 1
ATOM 3847 O O . ASP A 1 515 ? -60.334 -11.729 36.268 1.00 83.19 515 ASP A O 1
ATOM 3851 N N . VAL A 1 516 ? -60.104 -10.922 38.349 1.00 80.25 516 VAL A N 1
ATOM 3852 C CA . VAL A 1 516 ? -60.428 -9.521 38.023 1.00 80.25 516 VAL A CA 1
ATOM 3853 C C . VAL A 1 516 ? -59.189 -8.621 37.897 1.00 80.25 516 VAL A C 1
ATOM 3855 O O . VAL A 1 516 ? -59.317 -7.402 37.783 1.00 80.25 516 VAL A O 1
ATOM 3858 N N . GLY A 1 517 ? -57.989 -9.211 37.866 1.00 82.06 517 GLY A N 1
ATOM 3859 C CA . GLY A 1 517 ? -56.725 -8.532 37.572 1.00 82.06 517 GLY A CA 1
ATOM 3860 C C . GLY A 1 517 ? -55.909 -8.070 38.783 1.00 82.06 517 GLY A C 1
ATOM 3861 O O . GLY A 1 517 ? -54.864 -7.457 38.584 1.00 82.06 517 GLY A O 1
ATOM 3862 N N . PHE A 1 518 ? -56.324 -8.359 40.017 1.00 87.19 518 PHE A N 1
ATOM 3863 C CA . PHE A 1 518 ? -55.541 -8.090 41.229 1.00 87.19 518 PHE A CA 1
ATOM 3864 C C . PHE A 1 518 ? -54.715 -9.322 41.615 1.00 87.19 518 PHE A C 1
ATOM 3866 O O . PHE A 1 518 ? -55.232 -10.292 42.165 1.00 87.19 518 PHE A O 1
ATOM 3873 N N . ASP A 1 519 ? -53.410 -9.288 41.351 1.00 90.31 519 ASP A N 1
ATOM 3874 C CA . ASP A 1 519 ? -52.488 -10.375 41.688 1.00 90.31 519 ASP A CA 1
ATOM 3875 C C . ASP A 1 519 ? -51.666 -10.019 42.932 1.00 90.31 519 ASP A C 1
ATOM 3877 O O . ASP A 1 519 ? -50.512 -9.592 42.861 1.00 90.31 519 ASP A O 1
ATOM 3881 N N . TYR A 1 520 ? -52.277 -10.187 44.104 1.00 91.94 520 TYR A N 1
ATOM 3882 C CA . TYR A 1 520 ? -51.588 -10.001 45.378 1.00 91.94 520 TYR A CA 1
ATOM 3883 C C . TYR A 1 520 ? -50.481 -11.052 45.557 1.00 91.94 520 TYR A C 1
ATOM 3885 O O . TYR A 1 520 ? -50.744 -12.246 45.744 1.00 91.94 520 TYR A O 1
ATOM 3893 N N . ARG A 1 521 ? -49.223 -10.598 45.518 1.00 93.81 521 ARG A N 1
ATOM 3894 C CA . ARG A 1 521 ? -48.030 -11.425 45.765 1.00 93.81 521 ARG A CA 1
ATOM 3895 C C . ARG A 1 521 ? -47.861 -11.700 47.274 1.00 93.81 521 ARG A C 1
ATOM 3897 O O . ARG A 1 521 ? -48.616 -11.138 48.077 1.00 93.81 521 ARG A O 1
ATOM 3904 N N . PRO A 1 522 ? -46.948 -12.603 47.691 1.00 92.75 522 PRO A N 1
ATOM 3905 C CA . PRO A 1 522 ? -46.855 -13.075 49.076 1.00 92.75 522 PRO A CA 1
ATOM 3906 C C . PRO A 1 522 ? -46.873 -11.993 50.167 1.00 92.75 522 PRO A C 1
ATOM 3908 O O . PRO A 1 522 ? -47.448 -12.231 51.225 1.00 92.75 522 PRO A O 1
ATOM 3911 N N . ALA A 1 523 ? -46.313 -10.806 49.930 1.00 93.31 523 ALA A N 1
ATOM 3912 C CA . ALA A 1 523 ? -46.308 -9.696 50.877 1.00 93.31 523 ALA A CA 1
ATOM 3913 C C . ALA A 1 523 ? -47.701 -9.098 51.129 1.00 93.31 523 ALA A C 1
ATOM 3915 O O . ALA A 1 523 ? -47.938 -8.628 52.235 1.00 93.31 523 ALA A O 1
ATOM 3916 N N . PHE A 1 524 ? -48.625 -9.131 50.161 1.00 93.38 524 PHE A N 1
ATOM 3917 C CA . PHE A 1 524 ? -49.985 -8.581 50.300 1.00 93.38 524 PHE A CA 1
ATOM 3918 C C . PHE A 1 524 ? -51.060 -9.622 50.621 1.00 93.38 524 PHE A C 1
ATOM 3920 O O . PHE A 1 524 ? -52.214 -9.258 50.845 1.00 93.38 524 PHE A O 1
ATOM 3927 N N . ARG A 1 525 ? -50.695 -10.904 50.724 1.00 93.81 525 ARG A N 1
ATOM 3928 C CA . ARG A 1 525 ? -51.604 -11.975 51.154 1.00 93.81 525 ARG A CA 1
ATOM 3929 C C . ARG A 1 525 ? -51.676 -12.051 52.682 1.00 93.81 525 ARG A C 1
ATOM 3931 O O . ARG A 1 525 ? -51.109 -12.943 53.306 1.00 93.81 525 ARG A O 1
ATOM 3938 N N . THR A 1 526 ? -52.336 -11.068 53.290 1.00 90.00 526 THR A N 1
ATOM 3939 C CA . THR A 1 526 ? -52.338 -10.850 54.751 1.00 90.00 526 THR A CA 1
ATOM 3940 C C . THR A 1 526 ? -53.401 -11.625 55.526 1.00 90.00 526 THR A C 1
ATOM 3942 O O . THR A 1 526 ? -53.228 -11.896 56.716 1.00 90.00 526 THR A O 1
ATOM 3945 N N . ILE A 1 527 ? -54.515 -11.952 54.874 1.00 89.81 527 ILE A N 1
ATOM 3946 C CA . ILE A 1 527 ? -55.637 -12.674 55.477 1.00 89.81 527 ILE A CA 1
ATOM 3947 C C . ILE A 1 527 ? -55.218 -14.120 55.771 1.00 89.81 527 ILE A C 1
ATOM 3949 O O . ILE A 1 527 ? -54.952 -14.891 54.854 1.00 89.81 527 ILE A O 1
ATOM 3953 N N . GLU A 1 528 ? -55.160 -14.473 57.056 1.00 87.88 528 GLU A N 1
ATOM 3954 C CA . GLU A 1 528 ? -54.872 -15.824 57.557 1.00 87.88 528 GLU A CA 1
ATOM 3955 C C . GLU A 1 528 ? -56.139 -16.661 57.727 1.00 87.88 528 GLU A C 1
ATOM 3957 O O . GLU A 1 528 ? -56.072 -17.875 57.559 1.00 87.88 528 GLU A O 1
ATOM 3962 N N . ARG A 1 529 ? -57.266 -16.028 58.081 1.00 87.62 529 ARG A N 1
ATOM 3963 C CA . ARG A 1 529 ? -58.612 -16.626 58.168 1.00 87.62 529 ARG A CA 1
ATOM 3964 C C . ARG A 1 529 ? -59.661 -15.567 57.858 1.00 87.62 529 ARG A C 1
ATOM 3966 O O . ARG A 1 529 ? -59.481 -14.411 58.246 1.00 87.62 529 ARG A O 1
ATOM 3973 N N . LEU A 1 530 ? -60.740 -15.957 57.185 1.00 88.06 530 LEU A N 1
ATOM 3974 C CA . LEU A 1 530 ? -61.804 -15.056 56.748 1.00 88.06 530 LEU A CA 1
ATOM 3975 C C . LEU A 1 530 ? -63.168 -15.686 56.996 1.00 88.06 530 LEU A C 1
ATOM 3977 O O . LEU A 1 530 ? -63.446 -16.771 56.496 1.00 88.06 530 LEU A O 1
ATOM 3981 N N . TRP A 1 531 ? -64.034 -14.973 57.703 1.00 86.62 531 TRP A N 1
ATOM 3982 C CA . TRP A 1 531 ? -65.431 -15.332 57.888 1.00 86.62 531 TRP A CA 1
ATOM 3983 C C . TRP A 1 531 ? -66.336 -14.256 57.310 1.00 86.62 531 TRP A C 1
ATOM 3985 O O . TRP A 1 531 ? -66.005 -13.068 57.326 1.00 86.62 531 TRP A O 1
ATOM 3995 N N . ARG A 1 532 ? -67.496 -14.674 56.813 1.00 84.06 532 ARG A N 1
ATOM 3996 C CA . ARG A 1 532 ? -68.436 -13.805 56.110 1.00 84.06 532 ARG A CA 1
ATOM 3997 C C . ARG A 1 532 ? -69.877 -14.051 56.540 1.00 84.06 532 ARG A C 1
ATOM 3999 O O . ARG A 1 532 ? -70.292 -15.183 56.782 1.00 84.06 532 ARG A O 1
ATOM 4006 N N . ARG A 1 533 ? -70.653 -12.970 56.529 1.00 80.88 533 ARG A N 1
ATOM 4007 C CA . ARG A 1 533 ? -72.118 -12.930 56.520 1.00 80.88 533 ARG A CA 1
ATOM 4008 C C . ARG A 1 533 ? -72.571 -11.803 55.574 1.00 80.88 533 ARG A C 1
ATOM 4010 O O . ARG A 1 533 ? -71.761 -10.968 55.186 1.00 80.88 533 ARG A O 1
ATOM 4017 N N . ASP A 1 534 ? -73.830 -11.776 55.146 1.00 77.06 534 ASP A N 1
ATOM 4018 C CA . ASP A 1 534 ? -74.342 -10.711 54.269 1.00 77.06 534 ASP A CA 1
ATOM 4019 C C . ASP A 1 534 ? -74.067 -9.312 54.838 1.00 77.06 534 ASP A C 1
ATOM 4021 O O . ASP A 1 534 ? -74.585 -8.946 55.892 1.00 77.06 534 ASP A O 1
ATOM 4025 N N . GLY A 1 535 ? -73.236 -8.537 54.133 1.00 73.62 535 GLY A N 1
ATOM 4026 C CA . GLY A 1 535 ? -72.850 -7.183 54.530 1.00 73.62 535 GLY A CA 1
ATOM 4027 C C . GLY A 1 535 ? -71.802 -7.091 55.644 1.00 73.62 535 GLY A C 1
ATOM 4028 O O . GLY A 1 535 ? -71.467 -5.965 56.024 1.00 73.62 535 GLY A O 1
ATOM 4029 N N . GLU A 1 536 ? -71.268 -8.221 56.131 1.00 80.38 536 GLU A N 1
ATOM 4030 C CA . GLU A 1 536 ? -70.294 -8.288 57.228 1.00 80.38 536 GLU A CA 1
ATOM 4031 C C . GLU A 1 536 ? -69.149 -9.273 56.957 1.00 80.38 536 GLU A C 1
ATOM 4033 O O . GLU A 1 536 ? -69.344 -10.381 56.450 1.00 80.38 536 GLU A O 1
ATOM 4038 N N . ALA A 1 537 ? -67.937 -8.895 57.358 1.00 82.75 537 ALA A N 1
ATOM 4039 C CA . ALA A 1 537 ? -66.777 -9.776 57.302 1.00 82.75 537 ALA A CA 1
ATOM 4040 C C . ALA A 1 537 ? -65.911 -9.641 58.553 1.00 82.75 537 ALA A C 1
ATOM 4042 O O . ALA A 1 537 ? -65.710 -8.541 59.080 1.00 82.75 537 ALA A O 1
ATOM 4043 N N . LEU A 1 538 ? -65.375 -10.779 58.989 1.00 83.62 538 LEU A N 1
ATOM 4044 C CA . LEU A 1 538 ? -64.403 -10.897 60.065 1.00 83.62 538 LEU A CA 1
ATOM 4045 C C . LEU A 1 538 ? -63.131 -11.517 59.490 1.00 83.62 538 LEU A C 1
ATOM 4047 O O . LEU A 1 538 ? -63.191 -12.574 58.870 1.00 83.62 538 LEU A O 1
ATOM 4051 N N . ALA A 1 539 ? -61.979 -10.887 59.702 1.00 83.12 539 ALA A N 1
ATOM 4052 C CA . ALA A 1 539 ? -60.703 -11.394 59.206 1.00 83.12 539 ALA A CA 1
ATOM 4053 C C . ALA A 1 539 ? -59.636 -11.425 60.301 1.00 83.12 539 ALA A C 1
ATOM 4055 O O . ALA A 1 539 ? -59.479 -10.480 61.082 1.00 83.12 539 ALA A O 1
ATOM 4056 N N . LEU A 1 540 ? -58.869 -12.514 60.316 1.00 83.06 540 LEU A N 1
ATOM 4057 C CA . LEU A 1 540 ? -57.606 -12.606 61.035 1.00 83.06 540 LEU A CA 1
ATOM 4058 C C . LEU A 1 540 ? -56.485 -12.205 60.080 1.00 83.06 540 LEU A C 1
ATOM 4060 O O . LEU A 1 540 ? -56.264 -12.874 59.072 1.00 83.06 540 LEU A O 1
ATOM 4064 N N . LEU A 1 541 ? -55.782 -11.123 60.401 1.00 85.00 541 LEU A N 1
ATOM 4065 C CA . LEU A 1 541 ? -54.744 -10.551 59.552 1.00 85.00 541 LEU A CA 1
ATOM 4066 C C . LEU A 1 541 ? -53.363 -10.761 60.172 1.00 85.00 541 LEU A C 1
ATOM 4068 O O . LEU A 1 541 ? -53.160 -10.561 61.376 1.00 85.00 541 LEU A O 1
ATOM 4072 N N . ARG A 1 542 ? -52.392 -11.100 59.328 1.00 84.75 542 ARG A N 1
ATOM 4073 C CA . ARG A 1 542 ? -50.978 -11.224 59.677 1.00 84.75 542 ARG A CA 1
ATOM 4074 C C . ARG A 1 542 ? -50.130 -10.535 58.618 1.00 84.75 542 ARG A C 1
ATOM 4076 O O . ARG A 1 542 ? -50.343 -10.743 57.432 1.00 84.75 542 ARG A O 1
ATOM 4083 N N . VAL A 1 543 ? -49.136 -9.757 59.048 1.00 84.12 543 VAL A N 1
ATOM 4084 C CA . VAL A 1 543 ? -48.133 -9.188 58.133 1.00 84.12 543 VAL A CA 1
ATOM 4085 C C . VAL A 1 543 ? -47.182 -10.313 57.693 1.00 84.12 543 VAL A C 1
ATOM 4087 O O . VAL A 1 543 ? -46.502 -10.875 58.562 1.00 84.12 543 VAL A O 1
ATOM 4090 N N . PRO A 1 544 ? -47.132 -10.675 56.397 1.00 87.62 544 PRO A N 1
ATOM 4091 C CA . PRO A 1 544 ? -46.240 -11.717 55.897 1.00 87.62 544 PRO A CA 1
ATOM 4092 C C . PRO A 1 544 ? -44.770 -11.321 56.058 1.00 87.62 544 PRO A C 1
ATOM 4094 O O . PRO A 1 544 ? -44.431 -10.141 56.031 1.00 87.62 544 PRO A O 1
ATOM 4097 N N . GLU A 1 545 ? -43.871 -12.297 56.183 1.00 85.38 545 GLU A N 1
ATOM 4098 C CA . GLU A 1 545 ? -42.429 -12.021 56.296 1.00 85.38 545 GLU A CA 1
ATOM 4099 C C . GLU A 1 545 ? -41.871 -11.303 55.057 1.00 85.38 545 GLU A C 1
ATOM 4101 O O . GLU A 1 545 ? -41.040 -10.406 55.186 1.00 85.38 545 GLU A O 1
ATOM 4106 N N . ALA A 1 546 ? -42.418 -11.614 53.877 1.00 87.25 546 ALA A N 1
ATOM 4107 C CA . ALA A 1 546 ? -42.095 -10.955 52.612 1.00 87.25 546 ALA A CA 1
ATOM 4108 C C . ALA A 1 546 ? -42.369 -9.437 52.61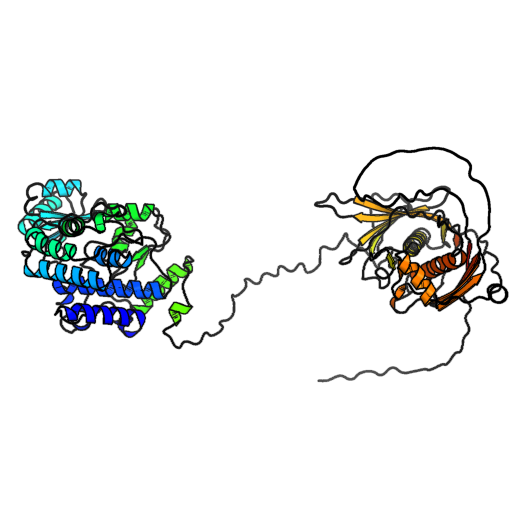7 1.00 87.25 546 ALA A C 1
ATOM 4110 O O . ALA A 1 546 ? -41.769 -8.705 51.834 1.00 87.25 546 ALA A O 1
ATOM 4111 N N . ALA A 1 547 ? -43.225 -8.935 53.518 1.00 85.44 547 ALA A N 1
ATOM 4112 C CA . ALA A 1 547 ? -43.479 -7.502 53.648 1.00 85.44 547 ALA A CA 1
ATOM 4113 C C . ALA A 1 547 ? -42.329 -6.732 54.329 1.00 85.44 547 ALA A C 1
ATOM 4115 O O . ALA A 1 547 ? -42.325 -5.502 54.327 1.00 85.44 547 ALA A O 1
ATOM 4116 N N . GLY A 1 548 ? -41.335 -7.434 54.884 1.00 85.06 548 GLY A N 1
ATOM 4117 C CA . GLY A 1 548 ? -40.177 -6.826 55.526 1.00 85.06 548 GLY A CA 1
ATOM 4118 C C . GLY A 1 548 ? -40.471 -6.284 56.929 1.00 85.06 548 GLY A C 1
ATOM 4119 O O . GLY A 1 548 ? -41.245 -6.849 57.705 1.00 85.06 548 GLY A O 1
ATOM 4120 N N . SER A 1 549 ? -39.768 -5.214 57.307 1.00 78.00 549 SER A N 1
ATOM 4121 C CA . SER A 1 549 ? -39.861 -4.635 58.650 1.00 78.00 549 SER A CA 1
ATOM 4122 C C . SER A 1 549 ? -41.108 -3.766 58.814 1.00 78.00 549 SER A C 1
ATOM 4124 O O . SER A 1 549 ? -41.364 -2.882 58.005 1.00 78.00 549 SER A O 1
ATOM 4126 N N . ALA A 1 550 ? -41.808 -3.937 59.938 1.00 72.56 550 ALA A N 1
ATOM 4127 C CA . ALA A 1 550 ? -42.884 -3.040 60.363 1.00 72.56 550 ALA A CA 1
ATOM 4128 C C . ALA A 1 550 ? -42.376 -1.766 61.067 1.00 72.56 550 ALA A C 1
ATOM 4130 O O . ALA A 1 550 ? -43.172 -0.927 61.483 1.00 72.56 550 ALA A O 1
ATOM 4131 N N . ALA A 1 551 ? -41.060 -1.632 61.264 1.00 76.19 551 ALA A N 1
ATOM 4132 C CA . ALA A 1 551 ? -40.486 -0.477 61.938 1.00 76.19 551 ALA A CA 1
ATOM 4133 C C . ALA A 1 551 ? -40.607 0.785 61.071 1.00 76.19 551 ALA A C 1
ATOM 4135 O O . ALA A 1 551 ? -40.319 0.757 59.880 1.00 76.19 551 ALA A O 1
ATOM 4136 N N . GLY A 1 552 ? -40.989 1.900 61.696 1.00 79.44 552 GLY A N 1
ATOM 4137 C CA . GLY A 1 552 ? -41.095 3.205 61.041 1.00 79.44 552 GLY A CA 1
ATOM 4138 C C . GLY A 1 552 ? -42.501 3.559 60.557 1.00 79.44 552 GLY A C 1
ATOM 4139 O O . GLY A 1 552 ? -42.779 4.744 60.455 1.00 79.44 552 GLY A O 1
ATOM 4140 N N . PHE A 1 553 ? -43.387 2.580 60.357 1.00 84.31 553 PHE A N 1
ATOM 4141 C CA . PHE A 1 553 ? -44.773 2.810 59.938 1.00 84.31 553 PHE A CA 1
ATOM 4142 C C . PHE A 1 553 ? -45.709 3.071 61.124 1.00 84.31 553 PHE A C 1
ATOM 4144 O O . PHE A 1 553 ? -45.570 2.467 62.192 1.00 84.31 553 PHE A O 1
ATOM 4151 N N . GLN A 1 554 ? -46.696 3.937 60.915 1.00 82.12 554 GLN A N 1
ATOM 4152 C CA . GLN A 1 554 ? -47.799 4.207 61.837 1.00 82.12 554 GLN A CA 1
ATOM 4153 C C . GLN A 1 554 ? -48.904 3.176 61.658 1.00 82.12 554 GLN A C 1
ATOM 4155 O O . GLN A 1 554 ? -49.339 2.549 62.625 1.00 82.12 554 GLN A O 1
ATOM 4160 N N . LEU A 1 555 ? -49.306 2.964 60.407 1.00 78.38 555 LEU A N 1
ATOM 4161 C CA . LEU A 1 555 ? -50.138 1.864 59.955 1.00 78.38 555 LEU A CA 1
ATOM 4162 C C . LEU A 1 555 ? -49.380 1.150 58.841 1.00 78.38 555 LEU A C 1
ATOM 4164 O O . LEU A 1 555 ? -49.159 1.702 57.768 1.00 78.38 555 LEU A O 1
ATOM 4168 N N . HIS A 1 556 ? -48.971 -0.097 59.078 1.00 86.00 556 HIS A N 1
ATOM 4169 C CA . HIS A 1 556 ? -48.265 -0.844 58.042 1.00 86.00 556 HIS A CA 1
ATOM 4170 C C . HIS A 1 556 ? -49.162 -0.964 56.791 1.00 86.00 556 HIS A C 1
ATOM 4172 O O . HIS A 1 556 ? -50.234 -1.567 56.898 1.00 86.00 556 HIS A O 1
ATOM 4178 N N . PRO A 1 557 ? -48.739 -0.479 55.602 1.00 91.19 557 PRO A N 1
ATOM 4179 C CA . PRO A 1 557 ? -49.606 -0.420 54.422 1.00 91.19 557 PRO A CA 1
ATOM 4180 C C . PRO A 1 557 ? -50.192 -1.773 54.026 1.00 91.19 557 PRO A C 1
ATOM 4182 O O . PRO A 1 557 ? -51.383 -1.876 53.782 1.00 91.19 557 PRO A O 1
ATOM 4185 N N . VAL A 1 558 ? -49.376 -2.828 54.057 1.00 91.19 558 VAL A N 1
ATOM 4186 C CA . VAL A 1 558 ? -49.812 -4.220 53.865 1.00 91.19 558 VAL A CA 1
ATOM 4187 C C . VAL A 1 558 ? -50.947 -4.629 54.813 1.00 91.19 558 VAL A C 1
ATOM 4189 O O . VAL A 1 558 ? -51.927 -5.213 54.369 1.00 91.19 558 VAL A O 1
ATOM 4192 N N . LEU A 1 559 ? -50.852 -4.310 56.109 1.00 86.56 559 LEU A N 1
ATOM 4193 C CA . LEU A 1 559 ? -51.889 -4.675 57.078 1.00 86.56 559 LEU A CA 1
ATOM 4194 C C . LEU A 1 559 ? -53.186 -3.905 56.817 1.00 86.56 559 LEU A C 1
ATOM 4196 O O . LEU A 1 559 ? -54.258 -4.501 56.827 1.00 86.56 559 LEU A O 1
ATOM 4200 N N . LEU A 1 560 ? -53.076 -2.597 56.568 1.00 86.56 560 LEU A N 1
ATOM 4201 C CA . LEU A 1 560 ? -54.213 -1.737 56.247 1.00 86.56 560 LEU A CA 1
ATOM 4202 C C . LEU A 1 560 ? -54.901 -2.188 54.949 1.00 86.56 560 LEU A C 1
ATOM 4204 O O . LEU A 1 560 ? -56.127 -2.276 54.910 1.00 86.56 560 LEU A O 1
ATOM 4208 N N . ASP A 1 561 ? -54.119 -2.542 53.928 1.00 90.06 561 ASP A N 1
ATOM 4209 C CA . ASP A 1 561 ? -54.622 -3.128 52.687 1.00 90.06 561 ASP A CA 1
ATOM 4210 C C . ASP A 1 561 ? -55.332 -4.459 52.948 1.00 90.06 561 ASP A C 1
ATOM 4212 O O . ASP A 1 561 ? -56.424 -4.667 52.445 1.00 90.06 561 ASP A O 1
ATOM 4216 N N . GLY A 1 562 ? -54.813 -5.299 53.847 1.00 88.62 562 GLY A N 1
ATOM 4217 C CA . GLY A 1 562 ? -55.504 -6.499 54.330 1.00 88.62 562 GLY A CA 1
ATOM 4218 C C . GLY A 1 562 ? -56.893 -6.244 54.919 1.00 88.62 562 GLY A C 1
ATOM 4219 O O . GLY A 1 562 ? -57.821 -7.026 54.711 1.00 88.62 562 GLY A O 1
ATOM 4220 N N . GLY A 1 563 ? -57.074 -5.126 55.625 1.00 83.88 563 GLY A N 1
ATOM 4221 C CA . GLY A 1 563 ? -58.391 -4.696 56.099 1.00 83.88 563 GLY A CA 1
ATOM 4222 C C . GLY A 1 563 ? -59.316 -4.270 54.956 1.00 83.88 563 GLY A C 1
ATOM 4223 O O . GLY A 1 563 ? -60.503 -4.609 54.956 1.00 83.88 563 GLY A O 1
ATOM 4224 N N . LEU A 1 564 ? -58.780 -3.572 53.948 1.00 85.31 564 LEU A N 1
ATOM 4225 C CA . LEU A 1 564 ? -59.522 -3.221 52.730 1.00 85.31 564 LEU A CA 1
ATOM 4226 C C . LEU A 1 564 ? -59.926 -4.485 51.961 1.00 85.31 564 LEU A C 1
ATOM 4228 O O . LEU A 1 564 ? -61.101 -4.649 51.639 1.00 85.31 564 LEU A O 1
ATOM 4232 N N . GLN A 1 565 ? -58.991 -5.420 51.775 1.00 88.19 565 GLN A N 1
ATOM 4233 C CA . GLN A 1 565 ? -59.231 -6.746 51.212 1.00 88.19 565 GLN A CA 1
ATOM 4234 C C . GLN A 1 565 ? -60.349 -7.463 51.974 1.00 88.19 565 GLN A C 1
ATOM 4236 O O . GLN A 1 565 ? -61.263 -7.969 51.343 1.00 88.19 565 GLN A O 1
ATOM 4241 N N . ALA A 1 566 ? -60.359 -7.462 53.310 1.00 84.50 566 ALA A N 1
ATOM 4242 C CA . ALA A 1 566 ? -61.434 -8.081 54.092 1.00 84.50 566 ALA A CA 1
ATOM 4243 C C . ALA A 1 566 ? -62.807 -7.408 53.888 1.00 84.50 566 ALA A C 1
ATOM 4245 O O . ALA A 1 566 ? -63.833 -8.081 53.946 1.00 84.50 566 ALA A O 1
ATOM 4246 N N . THR A 1 567 ? -62.845 -6.104 53.596 1.00 80.88 567 THR A N 1
ATOM 4247 C CA . THR A 1 567 ? -64.103 -5.376 53.336 1.00 80.88 567 THR A CA 1
ATOM 4248 C C . THR A 1 567 ? -64.781 -5.859 52.057 1.00 80.88 567 THR A C 1
ATOM 4250 O O . THR A 1 567 ? -66.005 -5.964 52.009 1.00 80.88 567 THR A O 1
ATOM 4253 N N . PHE A 1 568 ? -64.007 -6.212 51.026 1.00 79.25 568 PHE A N 1
ATOM 4254 C CA . PHE A 1 568 ? -64.565 -6.779 49.796 1.00 79.25 568 PHE A CA 1
ATOM 4255 C C . PHE A 1 568 ? -65.304 -8.097 50.051 1.00 79.25 568 PHE A C 1
ATOM 4257 O O . PHE A 1 568 ? -66.313 -8.362 49.398 1.00 79.25 568 PHE A O 1
ATOM 4264 N N . ALA A 1 569 ? -64.893 -8.875 51.057 1.00 77.31 569 ALA A N 1
ATOM 4265 C CA . ALA A 1 569 ? -65.568 -10.116 51.416 1.00 77.31 569 ALA A CA 1
ATOM 4266 C C . ALA A 1 569 ? -67.007 -9.873 51.893 1.00 77.31 569 ALA A C 1
ATOM 4268 O O . ALA A 1 569 ? -67.899 -10.662 51.592 1.00 77.31 569 ALA A O 1
ATOM 4269 N N . ALA A 1 570 ? -67.259 -8.756 52.580 1.00 73.62 570 ALA A N 1
ATOM 4270 C CA . ALA A 1 570 ? -68.600 -8.359 53.006 1.00 73.62 570 ALA A CA 1
ATOM 4271 C C . ALA A 1 570 ? -69.513 -7.969 51.823 1.00 73.62 570 ALA A C 1
ATOM 4273 O O . ALA A 1 570 ? -70.735 -7.915 51.978 1.00 73.62 570 ALA A O 1
ATOM 4274 N N . LEU A 1 571 ? -68.930 -7.697 50.648 1.00 69.00 571 LEU A N 1
ATOM 4275 C CA . LEU A 1 571 ? -69.589 -7.069 49.499 1.00 69.00 571 LEU A CA 1
ATOM 4276 C C . LEU A 1 571 ? -69.672 -7.980 48.253 1.00 69.00 571 LEU A C 1
ATOM 4278 O O . LEU A 1 571 ? -70.379 -7.617 47.320 1.00 69.00 571 LEU A O 1
ATOM 4282 N N . LEU A 1 572 ? -69.042 -9.169 48.273 1.00 65.25 572 LEU A N 1
ATOM 4283 C CA . LEU A 1 572 ? -69.002 -10.216 47.219 1.00 65.25 572 LEU A CA 1
ATOM 4284 C C . LEU A 1 572 ? -70.294 -10.448 46.421 1.00 65.25 572 LEU A C 1
ATOM 4286 O O . LEU A 1 572 ? -70.216 -10.669 45.214 1.00 65.25 572 LEU A O 1
ATOM 4290 N N . ASP A 1 573 ? -71.465 -10.349 47.051 1.00 58.28 573 ASP A N 1
ATOM 4291 C CA . ASP A 1 573 ? -72.743 -10.671 46.399 1.00 58.28 573 ASP A CA 1
ATOM 4292 C C . ASP A 1 573 ? -73.515 -9.427 45.905 1.00 58.28 573 ASP A C 1
ATOM 4294 O O . ASP A 1 573 ? -74.647 -9.539 45.435 1.00 58.28 573 ASP A O 1
ATOM 4298 N N . ARG A 1 574 ? -72.931 -8.222 45.991 1.00 56.50 574 ARG A N 1
ATOM 4299 C CA . ARG A 1 574 ? -73.563 -6.961 45.562 1.00 56.50 574 ARG A CA 1
ATOM 4300 C C . ARG A 1 574 ? -72.947 -6.445 44.260 1.00 56.50 574 ARG A C 1
ATOM 4302 O O . ARG A 1 574 ? -72.030 -5.632 44.262 1.00 56.50 574 ARG A O 1
ATOM 4309 N N . GLN A 1 575 ? -73.495 -6.909 43.140 1.00 42.75 575 GLN A N 1
ATOM 4310 C CA . GLN A 1 575 ? -73.195 -6.408 41.793 1.00 42.75 575 GLN A CA 1
ATOM 4311 C C . GLN A 1 575 ? -74.181 -5.291 41.390 1.00 42.75 575 GLN A C 1
ATOM 4313 O O . GLN A 1 575 ? -75.357 -5.380 41.754 1.00 42.75 575 GLN A O 1
ATOM 4318 N N . PRO A 1 576 ? -73.773 -4.287 40.586 1.00 41.19 576 PRO A N 1
ATOM 4319 C CA . PRO A 1 576 ? -72.422 -4.032 40.085 1.00 41.19 576 PRO A CA 1
ATOM 4320 C C . PRO A 1 576 ? -71.521 -3.330 41.114 1.00 41.19 576 PRO A C 1
ATOM 4322 O O . PRO A 1 576 ? -71.955 -2.479 41.891 1.00 41.19 576 PRO A O 1
ATOM 4325 N N . TRP A 1 577 ? -70.233 -3.658 41.061 1.00 37.75 577 TRP A N 1
ATOM 4326 C CA . TRP A 1 577 ? -69.192 -3.076 41.901 1.00 37.75 577 TRP A CA 1
ATOM 4327 C C . TRP A 1 577 ? -68.935 -1.601 41.559 1.00 37.75 577 TRP A C 1
ATOM 4329 O O . TRP A 1 577 ? -68.295 -1.286 40.559 1.00 37.75 577 TRP A O 1
ATOM 4339 N N . THR A 1 578 ? -69.397 -0.689 42.412 1.00 31.27 578 THR A N 1
ATOM 4340 C CA . THR A 1 578 ? -68.989 0.724 42.388 1.00 31.27 578 THR A CA 1
ATOM 4341 C C . THR A 1 578 ? -68.563 1.085 43.804 1.00 31.27 578 THR A C 1
ATOM 4343 O O . THR A 1 578 ? -69.359 0.945 44.728 1.00 31.27 578 THR A O 1
ATOM 4346 N N . PHE A 1 579 ? -67.315 1.506 44.004 1.00 33.09 579 PHE A N 1
ATOM 4347 C CA . PHE A 1 579 ? -66.794 1.814 45.337 1.00 33.09 579 PHE A CA 1
ATOM 4348 C C . PHE A 1 579 ? -66.267 3.235 45.376 1.00 33.09 579 PHE A C 1
ATOM 4350 O O . PHE A 1 579 ? -65.353 3.550 44.634 1.00 33.09 579 PHE A O 1
ATOM 4357 N N . GLN A 1 580 ? -66.776 4.065 46.282 1.00 31.03 580 GLN A N 1
ATOM 4358 C CA . GLN A 1 580 ? -66.083 5.264 46.745 1.00 31.03 580 GLN A CA 1
ATOM 4359 C C . GLN A 1 580 ? -65.552 4.993 48.150 1.00 31.03 580 GLN A C 1
ATOM 4361 O O . GLN A 1 580 ? -66.321 4.698 49.064 1.00 31.03 580 GLN A O 1
ATOM 4366 N N . LEU A 1 581 ? -64.235 5.082 48.340 1.00 29.45 581 LEU A N 1
ATOM 4367 C CA . LEU A 1 581 ? -63.633 4.937 49.660 1.00 29.45 581 LEU A CA 1
ATOM 4368 C C . LEU A 1 581 ? -63.700 6.279 50.404 1.00 29.45 581 LEU A C 1
ATOM 4370 O O . LEU A 1 581 ? -62.755 7.061 50.390 1.00 29.45 581 LEU A O 1
ATOM 4374 N N . HIS A 1 582 ? -64.813 6.551 51.084 1.00 26.78 582 HIS A N 1
ATOM 4375 C CA . HIS A 1 582 ? -64.855 7.612 52.089 1.00 26.78 582 HIS A CA 1
ATOM 4376 C C . HIS A 1 582 ? -64.277 7.084 53.405 1.00 26.78 582 HIS A C 1
ATOM 4378 O O . HIS A 1 582 ? -65.003 6.594 54.269 1.00 26.78 582 HIS A O 1
ATOM 4384 N N . ALA A 1 583 ? -62.955 7.175 53.571 1.00 28.48 583 ALA A N 1
ATOM 4385 C CA . ALA A 1 583 ? -62.328 6.972 54.873 1.00 28.48 583 ALA A CA 1
ATOM 4386 C C . ALA A 1 583 ? -62.630 8.191 55.766 1.00 28.48 583 ALA A C 1
ATOM 4388 O O . ALA A 1 583 ? -61.886 9.172 55.788 1.00 28.48 583 ALA A O 1
ATOM 4389 N N . CYS A 1 584 ? -63.765 8.166 56.466 1.00 24.69 584 CYS A N 1
ATOM 4390 C CA . CYS A 1 584 ? -64.054 9.109 57.543 1.00 24.69 584 CYS A CA 1
ATOM 4391 C C . CYS A 1 584 ? -63.444 8.574 58.841 1.00 24.69 584 CYS A C 1
ATOM 4393 O O . CYS A 1 584 ? -63.990 7.660 59.455 1.00 24.69 584 CYS A O 1
ATOM 4395 N N . GLY A 1 585 ? -62.317 9.163 59.246 1.00 30.25 585 GLY A N 1
ATOM 4396 C CA . GLY A 1 585 ? -61.741 8.973 60.573 1.00 30.25 585 GLY A CA 1
ATOM 4397 C C . GLY A 1 585 ? -60.973 7.664 60.730 1.00 30.25 585 GLY A C 1
ATOM 4398 O O . GLY A 1 585 ? -61.424 6.748 61.412 1.00 30.25 585 GLY A O 1
ATOM 4399 N N . ALA A 1 586 ? -59.769 7.595 60.163 1.00 32.94 586 ALA A N 1
ATOM 4400 C CA . ALA A 1 586 ? -58.748 6.698 60.696 1.00 32.94 586 ALA A CA 1
ATOM 4401 C C . ALA A 1 586 ? -58.043 7.418 61.855 1.00 32.94 586 ALA A C 1
ATOM 4403 O O . ALA A 1 586 ? -57.164 8.247 61.630 1.00 32.94 586 ALA A O 1
ATOM 4404 N N . THR A 1 587 ? -58.460 7.150 63.092 1.00 33.28 587 THR A N 1
ATOM 4405 C CA . THR A 1 587 ? -57.751 7.589 64.301 1.00 33.28 587 THR A CA 1
ATOM 4406 C C . THR A 1 587 ? -56.693 6.552 64.653 1.00 33.28 587 THR A C 1
ATOM 4408 O O . THR A 1 587 ? -57.012 5.463 65.126 1.00 33.28 587 THR A O 1
ATOM 4411 N N . CYS A 1 588 ? -55.419 6.870 64.421 1.00 34.91 588 CYS A N 1
ATOM 4412 C CA . CYS A 1 588 ? -54.320 6.006 64.842 1.00 34.91 588 CYS A CA 1
ATOM 4413 C C . CYS A 1 588 ? -53.794 6.476 66.204 1.00 34.91 588 CYS A C 1
ATOM 4415 O O . CYS A 1 588 ? -53.138 7.515 66.300 1.00 34.91 588 CYS A O 1
ATOM 4417 N N . ARG A 1 589 ? -54.075 5.707 67.266 1.00 37.31 589 ARG A N 1
ATOM 4418 C CA . ARG A 1 589 ? -53.366 5.864 68.542 1.00 37.31 589 ARG A CA 1
ATOM 4419 C C . ARG A 1 589 ? -51.963 5.293 68.396 1.00 37.31 589 ARG A C 1
ATOM 4421 O O . ARG A 1 589 ? -51.795 4.209 67.837 1.00 37.31 589 ARG A O 1
ATOM 4428 N N . ARG A 1 590 ? -50.960 6.010 68.918 1.00 35.31 590 ARG A N 1
ATOM 4429 C CA . ARG A 1 590 ? -49.546 5.596 68.907 1.00 35.31 590 ARG A CA 1
ATOM 4430 C C . ARG A 1 590 ? -49.419 4.107 69.272 1.00 35.31 590 ARG A C 1
ATOM 4432 O O . ARG A 1 590 ? -49.696 3.720 70.404 1.00 35.31 590 ARG A O 1
ATOM 4439 N N . SER A 1 591 ? -48.904 3.319 68.323 1.00 33.38 591 SER A N 1
ATOM 4440 C CA . SER A 1 591 ? -48.433 1.925 68.434 1.00 33.38 591 SER A CA 1
ATOM 4441 C C . SER A 1 591 ? -49.404 0.772 68.103 1.00 33.38 591 SER A C 1
ATOM 4443 O O . SER A 1 591 ? -49.689 -0.091 68.926 1.00 33.38 591 SER A O 1
ATOM 4445 N N . LEU A 1 592 ? -49.732 0.602 66.818 1.00 37.81 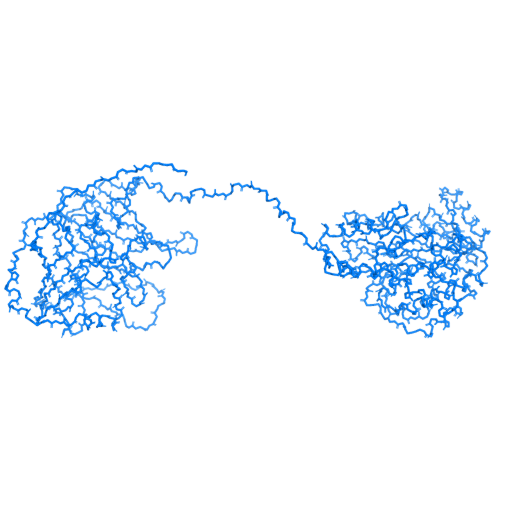592 LEU A N 1
ATOM 4446 C CA . LEU A 1 592 ? -49.960 -0.740 66.256 1.00 37.81 592 LEU A CA 1
ATOM 4447 C C . LEU A 1 592 ? -48.605 -1.369 65.871 1.00 37.81 592 LEU A C 1
ATOM 4449 O O . LEU A 1 592 ? -48.261 -1.499 64.704 1.00 37.81 592 LEU A O 1
ATOM 4453 N N . ARG A 1 593 ? -47.792 -1.746 66.872 1.00 38.59 593 ARG A N 1
ATOM 4454 C CA . ARG A 1 593 ? -46.511 -2.467 66.666 1.00 38.59 593 ARG A CA 1
ATOM 4455 C C . ARG A 1 593 ? -46.681 -3.997 66.577 1.00 38.59 593 ARG A C 1
ATOM 4457 O O . ARG A 1 593 ? -45.713 -4.733 66.765 1.00 38.59 593 ARG A O 1
ATOM 4464 N N . SER A 1 594 ? -47.895 -4.504 66.348 1.00 42.94 594 SER A N 1
ATOM 4465 C CA . SER A 1 594 ? -48.174 -5.946 66.308 1.00 42.94 594 SER A CA 1
ATOM 4466 C C . SER A 1 594 ? -48.157 -6.498 64.879 1.00 42.94 594 SER A C 1
ATOM 4468 O O . SER A 1 594 ? -48.689 -5.898 63.954 1.00 42.94 594 SER A O 1
ATOM 4470 N N . ARG A 1 595 ? -47.595 -7.703 64.697 1.00 43.75 595 ARG A N 1
ATOM 4471 C CA . ARG A 1 595 ? -47.642 -8.451 63.419 1.00 43.75 595 ARG A CA 1
ATOM 4472 C C . ARG A 1 595 ? -48.989 -9.144 63.150 1.00 43.75 595 ARG A C 1
ATOM 4474 O O . ARG A 1 595 ? -49.123 -9.830 62.140 1.00 43.75 595 ARG A O 1
ATOM 4481 N N . ARG A 1 596 ? -49.957 -9.014 64.063 1.00 39.12 596 ARG A N 1
ATOM 4482 C CA . ARG A 1 596 ? -51.295 -9.622 63.993 1.00 39.12 596 ARG A CA 1
ATOM 4483 C C . ARG A 1 596 ? -52.363 -8.601 64.382 1.00 39.12 596 ARG A C 1
ATOM 4485 O O . ARG A 1 596 ? -52.129 -7.817 65.308 1.00 39.12 596 ARG A O 1
ATOM 4492 N N . ALA A 1 597 ? -53.514 -8.654 63.716 1.00 47.75 597 ALA A N 1
ATOM 4493 C CA . ALA A 1 597 ? -54.702 -7.866 64.041 1.00 47.75 597 ALA A CA 1
ATOM 4494 C C . ALA A 1 597 ? -55.988 -8.634 63.686 1.00 47.75 597 ALA A C 1
ATOM 4496 O O . ALA A 1 597 ? -55.978 -9.482 62.794 1.00 47.75 597 ALA A O 1
ATOM 4497 N N . ALA A 1 598 ? -57.088 -8.324 64.376 1.00 35.41 598 ALA A N 1
ATOM 4498 C CA . ALA A 1 598 ? -58.431 -8.723 63.963 1.00 35.41 598 ALA A CA 1
ATOM 4499 C C . ALA A 1 598 ? -59.156 -7.498 63.389 1.00 35.41 598 ALA A C 1
ATOM 4501 O O . ALA A 1 598 ? -59.157 -6.435 64.020 1.00 35.41 598 ALA A O 1
ATOM 4502 N N . ALA A 1 599 ? -59.756 -7.655 62.208 1.00 43.97 599 ALA A N 1
ATOM 4503 C CA . ALA A 1 599 ? -60.543 -6.619 61.545 1.00 43.97 599 ALA A CA 1
ATOM 4504 C C . ALA A 1 599 ? -61.993 -7.087 61.378 1.00 43.97 599 ALA A C 1
ATOM 4506 O O . ALA A 1 599 ? -62.237 -8.215 60.944 1.00 43.97 599 ALA A O 1
ATOM 4507 N N . ALA A 1 600 ? -62.941 -6.212 61.716 1.00 34.94 600 ALA A N 1
ATOM 4508 C CA . ALA A 1 600 ? -64.367 -6.419 61.487 1.00 34.94 600 ALA A CA 1
ATOM 4509 C C . ALA A 1 600 ? -64.932 -5.244 60.684 1.00 34.94 600 ALA A C 1
ATOM 4511 O O . ALA A 1 600 ? -64.610 -4.079 60.949 1.00 34.94 600 ALA A O 1
ATOM 4512 N N . THR A 1 601 ? -65.751 -5.553 59.682 1.00 48.16 601 THR A N 1
ATOM 4513 C CA . THR A 1 601 ? -66.352 -4.559 58.782 1.00 48.16 601 THR A CA 1
ATOM 4514 C C . THR A 1 601 ? -67.848 -4.805 58.659 1.00 48.16 601 THR A C 1
ATOM 4516 O O . THR A 1 601 ? -68.280 -5.953 58.573 1.00 48.16 601 THR A O 1
ATOM 4519 N N . ALA A 1 602 ? -68.629 -3.722 58.669 1.00 35.56 602 ALA A N 1
ATOM 4520 C CA . ALA A 1 602 ? -70.078 -3.747 58.492 1.00 35.56 602 ALA A CA 1
ATOM 4521 C C . ALA A 1 602 ? -70.510 -2.586 57.581 1.00 35.56 602 ALA A C 1
ATOM 4523 O O . ALA A 1 602 ? -70.022 -1.459 57.724 1.00 35.56 602 ALA A O 1
ATOM 4524 N N . SER A 1 603 ? -71.427 -2.854 56.648 1.00 35.72 603 SER A N 1
ATOM 4525 C CA . SER A 1 603 ? -72.029 -1.844 55.760 1.00 35.72 603 SER A CA 1
ATOM 4526 C C . SER A 1 603 ? -73.490 -1.567 56.150 1.00 35.72 603 SER A C 1
ATOM 4528 O O . SER A 1 603 ? -74.229 -2.494 56.469 1.00 35.72 603 SER A O 1
ATOM 4530 N N . THR A 1 604 ? -73.924 -0.298 56.136 1.00 31.52 604 THR A N 1
ATOM 4531 C CA . THR A 1 604 ? -75.329 0.107 56.392 1.00 31.52 604 THR A CA 1
ATOM 4532 C C . THR A 1 604 ? -75.976 0.680 55.117 1.00 31.52 604 THR A C 1
ATOM 4534 O O . THR A 1 604 ? -75.272 1.328 54.343 1.00 31.52 604 THR A O 1
ATOM 4537 N N . PRO A 1 605 ? -77.281 0.463 54.838 1.00 27.47 605 PRO A N 1
ATOM 4538 C CA . PRO A 1 605 ? -77.929 0.974 53.619 1.00 27.47 605 PRO A CA 1
ATOM 4539 C C . PRO A 1 605 ? -78.585 2.367 53.788 1.00 27.47 605 PRO A C 1
ATOM 4541 O O . PRO A 1 605 ? -79.308 2.581 54.757 1.00 27.47 605 PRO A O 1
ATOM 4544 N N . GLY A 1 606 ? -78.430 3.267 52.800 1.00 28.92 606 GLY A N 1
ATOM 4545 C CA . GLY A 1 606 ? -79.248 4.490 52.577 1.00 28.92 606 GLY A CA 1
ATOM 4546 C C . GLY A 1 606 ? -78.512 5.557 51.736 1.00 28.92 606 GLY A C 1
ATOM 4547 O O . GLY A 1 606 ? -77.287 5.557 51.748 1.00 28.92 606 GLY A O 1
ATOM 4548 N N . SER A 1 607 ? -79.101 6.491 50.970 1.00 25.20 607 SER A N 1
ATOM 4549 C CA . SER A 1 607 ? -80.439 6.790 50.404 1.00 25.20 607 SER A CA 1
ATOM 4550 C C . SER A 1 607 ? -80.225 7.640 49.110 1.00 25.20 607 SER A C 1
ATOM 4552 O O . SER A 1 607 ? -79.098 8.017 48.803 1.00 25.20 607 SER A O 1
ATOM 4554 N N . THR A 1 608 ? -81.275 7.874 48.309 1.00 24.84 608 THR A N 1
ATOM 4555 C CA . THR A 1 608 ? -81.306 8.378 46.903 1.00 24.84 608 THR A CA 1
ATOM 4556 C C . THR A 1 608 ? -80.553 9.691 46.566 1.00 24.84 608 THR A C 1
ATOM 4558 O O . THR A 1 608 ? -80.551 10.601 47.393 1.00 24.84 608 THR A O 1
ATOM 4561 N N . PRO A 1 609 ? -80.016 9.862 45.329 1.00 25.66 609 PRO A N 1
ATOM 4562 C CA . PRO A 1 609 ? -79.210 11.030 44.944 1.00 25.66 609 PRO A CA 1
ATOM 4563 C C . PRO A 1 609 ? -80.037 12.237 44.454 1.00 25.66 609 PRO A C 1
ATOM 4565 O O . PRO A 1 609 ? -81.024 12.076 43.735 1.00 25.66 609 PRO A O 1
ATOM 4568 N N . SER A 1 610 ? -79.576 13.453 44.776 1.00 22.61 610 SER A N 1
ATOM 4569 C CA . SER A 1 610 ? -80.000 14.717 44.153 1.00 22.61 610 SER A CA 1
ATOM 4570 C C . SER A 1 610 ? -78.969 15.210 43.121 1.00 22.61 610 SER A C 1
ATOM 4572 O O . SER A 1 610 ? -77.773 14.942 43.210 1.00 22.61 610 SER A O 1
ATOM 4574 N N . THR A 1 611 ? -79.478 15.874 42.086 1.00 28.88 611 THR A N 1
ATOM 4575 C CA . THR A 1 611 ? -78.846 16.209 40.796 1.00 28.88 611 THR A CA 1
ATOM 4576 C C . THR A 1 611 ? -78.067 17.535 40.754 1.00 28.88 611 THR A C 1
ATOM 4578 O O . THR A 1 611 ? -78.480 18.504 41.383 1.00 28.88 611 THR A O 1
ATOM 4581 N N . GLY A 1 612 ? -77.069 17.612 39.853 1.00 21.86 612 GLY A N 1
ATOM 4582 C CA . GLY A 1 612 ? -76.494 18.846 39.260 1.00 21.86 612 GLY A CA 1
ATOM 4583 C C . GLY A 1 612 ? -74.971 18.959 39.459 1.00 21.86 612 GLY A C 1
ATOM 4584 O O . GLY A 1 612 ? -74.492 18.645 40.536 1.00 21.86 612 GLY A O 1
ATOM 4585 N N . ALA A 1 613 ? -74.102 19.379 38.533 1.00 21.45 613 ALA A N 1
ATOM 4586 C CA . ALA A 1 613 ? -74.154 19.915 37.165 1.00 21.45 613 ALA A CA 1
ATOM 4587 C C . ALA A 1 613 ? -72.697 19.827 36.566 1.00 21.45 613 ALA A C 1
ATOM 4589 O O . ALA A 1 613 ? -71.795 19.396 37.288 1.00 21.45 613 ALA A O 1
ATOM 4590 N N . PRO A 1 614 ? -72.429 20.168 35.283 1.00 27.34 614 PRO A N 1
ATOM 4591 C CA . PRO A 1 614 ? -71.344 19.595 34.453 1.00 27.34 614 PRO A CA 1
ATOM 4592 C C . PRO A 1 614 ? -70.084 20.473 34.287 1.00 27.34 614 PRO A C 1
ATOM 4594 O O . PRO A 1 614 ? -70.219 21.688 34.265 1.00 27.34 614 PRO A O 1
ATOM 4597 N N . TRP A 1 615 ? -68.899 19.873 34.055 1.00 22.03 615 TRP A N 1
ATOM 4598 C CA . TRP A 1 615 ? -67.628 20.558 33.692 1.00 22.03 615 TRP A CA 1
ATOM 4599 C C . TRP A 1 615 ? -66.662 19.623 32.903 1.00 22.03 615 TRP A C 1
ATOM 4601 O O . TRP A 1 615 ? -66.895 18.412 32.895 1.00 22.03 615 TRP A O 1
ATOM 4611 N N . PRO A 1 616 ? -65.659 20.143 32.150 1.00 22.38 616 PRO A N 1
ATOM 4612 C CA . PRO A 1 616 ? -65.598 20.086 30.687 1.00 22.38 616 PRO A CA 1
ATOM 4613 C C . PRO A 1 616 ? -64.518 19.144 30.114 1.00 22.38 616 PRO A C 1
ATOM 4615 O O . PRO A 1 616 ? -63.619 18.666 30.798 1.00 22.38 616 PRO A O 1
ATOM 4618 N N . THR A 1 617 ? -64.619 18.899 28.808 1.00 22.88 617 THR A N 1
ATOM 4619 C CA . THR A 1 617 ? -63.737 18.067 27.977 1.00 22.88 617 THR A CA 1
ATOM 4620 C C . THR A 1 617 ? -62.535 18.823 27.397 1.00 22.88 617 THR A C 1
ATOM 4622 O O . THR A 1 617 ? -62.739 19.754 26.627 1.00 22.88 617 THR A O 1
ATOM 4625 N N . SER A 1 618 ? -61.315 18.343 27.674 1.00 20.67 618 SER A N 1
ATOM 4626 C CA . SER A 1 618 ? -60.100 18.312 26.814 1.00 20.67 618 SER A CA 1
ATOM 4627 C C . SER A 1 618 ? -58.927 17.858 27.709 1.00 20.67 618 SER A C 1
ATOM 4629 O O . SER A 1 618 ? -58.836 18.349 28.824 1.00 20.67 618 SER A O 1
ATOM 4631 N N . ALA A 1 619 ? -58.016 16.941 27.384 1.00 21.91 619 ALA A N 1
ATOM 4632 C CA . ALA A 1 619 ? -57.434 16.576 26.105 1.00 21.91 619 ALA A CA 1
ATOM 4633 C C . ALA A 1 619 ? -57.054 15.080 26.053 1.00 21.91 619 ALA A C 1
ATOM 4635 O O . ALA A 1 619 ? -56.878 14.402 27.062 1.00 21.91 619 ALA A O 1
ATOM 4636 N N . THR A 1 620 ? -56.954 14.592 24.825 1.00 21.27 620 THR A N 1
ATOM 4637 C CA . THR A 1 620 ? -56.666 13.230 24.376 1.00 21.27 620 THR A CA 1
ATOM 4638 C C . THR A 1 620 ? -55.194 12.829 24.512 1.00 21.27 620 THR A C 1
ATOM 4640 O O . THR A 1 620 ? -54.331 13.455 23.905 1.00 21.27 620 THR A O 1
ATOM 4643 N N . SER A 1 621 ? -54.933 11.687 25.151 1.00 21.05 621 SER A N 1
ATOM 4644 C CA . SER A 1 621 ? -53.889 10.741 24.739 1.00 21.05 621 SER A CA 1
ATOM 4645 C C . SER A 1 621 ? -54.435 9.314 24.887 1.00 21.05 621 SER A C 1
ATOM 4647 O O . SER A 1 621 ? -55.234 9.006 25.771 1.00 21.05 621 SER A O 1
ATOM 4649 N N . ALA A 1 622 ? -54.150 8.487 23.887 1.00 21.78 622 ALA A N 1
ATOM 4650 C CA . ALA A 1 622 ? -54.956 7.338 23.507 1.00 21.78 622 ALA A CA 1
ATOM 4651 C C . ALA A 1 622 ? -54.708 6.085 24.361 1.00 21.78 622 ALA A C 1
ATOM 4653 O O . ALA A 1 622 ? -53.607 5.551 24.353 1.00 21.78 622 ALA A O 1
ATOM 4654 N N . TRP A 1 623 ? -55.779 5.548 24.954 1.00 20.64 623 TRP A N 1
ATOM 4655 C CA . TRP A 1 623 ? -56.026 4.107 25.085 1.00 20.64 623 TRP A CA 1
ATOM 4656 C C . TRP A 1 623 ? -57.510 3.864 24.797 1.00 20.64 623 TRP A C 1
ATOM 4658 O O . TRP A 1 623 ? -58.385 4.216 25.585 1.00 20.64 623 TRP A O 1
ATOM 4668 N N . SER A 1 624 ? -57.817 3.321 23.616 1.00 20.89 624 SER A N 1
ATOM 4669 C CA . SER A 1 624 ? -59.187 3.012 23.203 1.00 20.89 624 SER A CA 1
ATOM 4670 C C . SER A 1 624 ? -59.549 1.548 23.459 1.00 20.89 624 SER A C 1
ATOM 4672 O O . SER A 1 624 ? -58.788 0.657 23.090 1.00 20.89 624 SER A O 1
ATOM 4674 N N . ARG A 1 625 ? -60.793 1.360 23.929 1.00 21.80 625 ARG A N 1
ATOM 4675 C CA . ARG A 1 625 ? -61.612 0.132 24.048 1.00 21.80 625 ARG A CA 1
ATOM 4676 C C . ARG A 1 625 ? -61.453 -0.711 25.324 1.00 21.80 625 ARG A C 1
ATOM 4678 O O . ARG A 1 625 ? -61.024 -1.855 25.271 1.00 21.80 625 ARG A O 1
ATOM 4685 N N . ARG A 1 626 ? -61.985 -0.187 26.433 1.00 22.52 626 ARG A N 1
ATOM 4686 C CA . ARG A 1 626 ? -63.040 -0.784 27.294 1.00 22.52 626 ARG A CA 1
ATOM 4687 C C . ARG A 1 626 ? -63.591 0.349 28.188 1.00 22.52 626 ARG A C 1
ATOM 4689 O O . ARG A 1 626 ? -62.882 1.312 28.441 1.00 22.52 626 ARG A O 1
ATOM 4696 N N . ALA A 1 627 ? -64.886 0.315 28.494 1.00 23.23 627 ALA A N 1
ATOM 4697 C CA . ALA A 1 627 ? -65.732 1.461 28.869 1.00 23.23 627 ALA A CA 1
ATOM 4698 C C . ALA A 1 627 ? -65.197 2.394 29.994 1.00 23.23 627 ALA A C 1
ATOM 4700 O O . ALA A 1 627 ? -64.553 1.916 30.924 1.00 23.23 627 ALA A O 1
ATOM 4701 N N . PRO A 1 628 ? -65.513 3.710 29.966 1.00 22.17 628 PRO A N 1
ATOM 4702 C CA . PRO A 1 628 ? -65.147 4.638 31.034 1.00 22.17 628 PRO A CA 1
ATOM 4703 C C . PRO A 1 628 ? -65.966 4.341 32.300 1.00 22.17 628 PRO A C 1
ATOM 4705 O O . PRO A 1 628 ? -67.184 4.523 32.314 1.00 22.17 628 PRO A O 1
ATOM 4708 N N . LEU A 1 629 ? -65.304 3.902 33.372 1.00 23.88 629 LEU A N 1
ATOM 4709 C CA . LEU A 1 629 ? -65.895 3.828 34.710 1.00 23.88 629 LEU A CA 1
ATOM 4710 C C . LEU A 1 629 ? -66.190 5.259 35.189 1.00 23.88 629 LEU A C 1
ATOM 4712 O O . LEU A 1 629 ? -65.282 6.014 35.528 1.00 23.88 629 LEU A O 1
ATOM 4716 N N . ARG A 1 630 ? -67.467 5.657 35.160 1.00 22.56 630 ARG A N 1
ATOM 4717 C CA . ARG A 1 630 ? -67.966 6.925 35.716 1.00 22.56 630 ARG A CA 1
ATOM 4718 C C . ARG A 1 630 ? -68.183 6.767 37.225 1.00 22.56 630 ARG A C 1
ATOM 4720 O O . ARG A 1 630 ? -68.802 5.797 37.645 1.00 22.56 630 ARG A O 1
ATOM 4727 N N . TRP A 1 631 ? -67.718 7.729 38.022 1.00 24.20 631 TRP A N 1
ATOM 4728 C CA . TRP A 1 631 ? -67.862 7.747 39.483 1.00 24.20 631 TRP A CA 1
ATOM 4729 C C . TRP A 1 631 ? -68.925 8.785 39.880 1.00 24.20 631 TRP A C 1
ATOM 4731 O O . TRP A 1 631 ? -68.840 9.944 39.480 1.00 24.20 631 TRP A O 1
ATOM 4741 N N . SER A 1 632 ? -69.945 8.366 40.633 1.00 24.08 632 SER A N 1
ATOM 4742 C CA . SER A 1 632 ? -71.058 9.186 41.148 1.00 24.08 632 SER A CA 1
ATOM 4743 C C . SER A 1 632 ? -71.262 8.862 42.641 1.00 24.08 632 SER A C 1
ATOM 4745 O O . SER A 1 632 ? -70.908 7.749 43.038 1.00 24.08 632 SER A O 1
ATOM 4747 N N . PRO A 1 633 ? -71.743 9.795 43.491 1.00 24.50 633 PRO A N 1
ATOM 4748 C CA . PRO A 1 633 ? -71.615 9.663 44.938 1.00 24.50 633 PRO A CA 1
ATOM 4749 C C . PRO A 1 633 ? -72.720 8.825 45.592 1.00 24.50 633 PRO A C 1
ATOM 4751 O O . PRO A 1 633 ? -73.890 9.106 45.351 1.00 24.50 633 PRO A O 1
ATOM 4754 N N . ALA A 1 634 ? -72.344 7.859 46.449 1.00 23.72 634 ALA A N 1
ATOM 4755 C CA . ALA A 1 634 ? -73.033 7.490 47.707 1.00 23.72 634 ALA A CA 1
ATOM 4756 C C . ALA A 1 634 ? -72.495 6.181 48.339 1.00 23.72 634 ALA A C 1
ATOM 4758 O O . ALA A 1 634 ? -72.460 5.137 47.691 1.00 23.72 634 ALA A O 1
ATOM 4759 N N . GLY A 1 635 ? -72.180 6.230 49.644 1.00 27.17 635 GLY A N 1
ATOM 4760 C CA . GLY A 1 635 ? -71.991 5.070 50.533 1.00 27.17 635 GLY A CA 1
ATOM 4761 C C . GLY A 1 635 ? -70.860 5.248 51.560 1.00 27.17 635 GLY A C 1
ATOM 4762 O O . GLY A 1 635 ? -69.715 5.490 51.187 1.00 27.17 635 GLY A O 1
ATOM 4763 N N . THR A 1 636 ? -71.150 5.111 52.859 1.00 28.78 636 THR A N 1
ATOM 4764 C CA . THR A 1 636 ? -70.156 5.117 53.952 1.00 28.78 636 THR A CA 1
ATOM 4765 C C . THR A 1 636 ? -69.923 3.696 54.481 1.00 28.78 636 THR A C 1
ATOM 4767 O O . THR A 1 636 ? -70.866 2.969 54.780 1.00 28.78 636 THR A O 1
ATOM 4770 N N . SER A 1 637 ? -68.657 3.282 54.610 1.00 30.12 637 SER A N 1
ATOM 4771 C CA . SER A 1 637 ? -68.257 1.996 55.213 1.00 30.12 637 SER A CA 1
ATOM 4772 C C . SER A 1 637 ? -67.429 2.246 56.473 1.00 30.12 637 SER A C 1
ATOM 4774 O O . SER A 1 637 ? -66.589 3.146 56.483 1.00 30.12 637 SER A O 1
ATOM 4776 N N . ARG A 1 638 ? -67.650 1.465 57.541 1.00 33.44 638 ARG A N 1
ATOM 4777 C CA . ARG A 1 638 ? -66.938 1.605 58.824 1.00 33.44 638 ARG A CA 1
ATOM 4778 C C . ARG A 1 638 ? -66.027 0.394 59.046 1.00 33.44 638 ARG A C 1
ATOM 4780 O O . ARG A 1 638 ? -66.489 -0.742 58.989 1.00 33.44 638 ARG A O 1
ATOM 4787 N N . MET A 1 639 ? -64.743 0.640 59.307 1.00 33.25 639 MET A N 1
ATOM 4788 C CA . MET A 1 639 ? -63.734 -0.396 59.559 1.00 33.25 639 MET A CA 1
ATOM 4789 C C . MET A 1 639 ? -63.241 -0.295 61.006 1.00 33.25 639 MET A C 1
ATOM 4791 O O . MET A 1 639 ? -62.845 0.784 61.446 1.00 33.25 639 MET A O 1
ATOM 4795 N N . ALA A 1 640 ? -63.283 -1.402 61.751 1.00 35.25 640 ALA A N 1
ATOM 4796 C CA . ALA A 1 640 ? -62.887 -1.461 63.157 1.00 35.25 640 ALA A CA 1
ATOM 4797 C C . ALA A 1 640 ? -61.716 -2.439 63.365 1.00 35.25 640 ALA A C 1
ATOM 4799 O O . ALA A 1 640 ? -61.734 -3.556 62.847 1.00 35.25 640 ALA A O 1
ATOM 4800 N N . TRP A 1 641 ? -60.714 -2.025 64.148 1.00 34.78 641 TRP A N 1
ATOM 4801 C CA . TRP A 1 641 ? -59.490 -2.786 64.431 1.00 34.78 641 TRP A CA 1
ATOM 4802 C C . TRP A 1 641 ? -59.374 -3.091 65.929 1.00 34.78 641 TRP A C 1
ATOM 4804 O O . TRP A 1 641 ? -59.526 -2.183 66.744 1.00 34.78 641 TRP A O 1
ATOM 4814 N N . SER A 1 642 ? -59.045 -4.332 66.311 1.00 31.25 642 SER A N 1
ATOM 4815 C CA . SER A 1 642 ? -58.638 -4.649 67.692 1.00 31.25 642 SER A CA 1
ATOM 4816 C C . SER A 1 642 ? -57.412 -5.567 67.737 1.00 31.25 642 SER A C 1
ATOM 4818 O O . SER A 1 642 ? -57.247 -6.467 66.908 1.00 31.25 642 SER A O 1
ATOM 4820 N N . THR A 1 643 ? -56.541 -5.348 68.724 1.00 28.72 643 THR A N 1
ATOM 4821 C CA . THR A 1 643 ? -55.376 -6.191 69.019 1.00 28.72 643 THR A CA 1
ATOM 4822 C C . THR A 1 643 ? -55.554 -6.839 70.392 1.00 28.72 643 THR A C 1
ATOM 4824 O O . THR A 1 643 ? -55.540 -6.164 71.416 1.00 28.72 643 THR A O 1
ATOM 4827 N N . ARG A 1 644 ? -55.726 -8.167 70.450 1.00 26.52 644 ARG A N 1
ATOM 4828 C CA . ARG A 1 644 ? -55.628 -8.934 71.707 1.00 26.52 644 ARG A CA 1
ATOM 4829 C C . ARG A 1 644 ? -54.399 -9.839 71.674 1.00 26.52 644 ARG A C 1
ATOM 4831 O O . ARG A 1 644 ? -54.222 -10.625 70.747 1.00 26.52 644 ARG A O 1
ATOM 4838 N N . PHE A 1 645 ? -53.563 -9.716 72.704 1.00 24.67 645 PHE A N 1
ATOM 4839 C CA . PHE A 1 645 ? -52.466 -10.632 73.013 1.00 24.67 645 PHE A CA 1
ATOM 4840 C C . PHE A 1 645 ? -53.020 -11.873 73.727 1.00 24.67 645 PHE A C 1
ATOM 4842 O O . PHE A 1 645 ? -53.646 -11.747 74.775 1.00 24.67 645 PHE A O 1
ATOM 4849 N N . THR A 1 646 ? -52.728 -13.067 73.215 1.00 25.41 646 THR A N 1
ATOM 4850 C CA . THR A 1 646 ? -52.730 -14.308 74.006 1.00 25.41 646 THR A CA 1
ATOM 4851 C C . THR A 1 646 ? -51.281 -14.767 74.129 1.00 25.41 646 THR A C 1
ATOM 4853 O O . THR A 1 646 ? -50.651 -15.103 73.126 1.00 25.41 646 THR A O 1
ATOM 4856 N N . GLY A 1 647 ? -50.724 -14.680 75.337 1.00 23.64 647 GLY A N 1
ATOM 4857 C CA . GLY A 1 647 ? -49.331 -15.013 75.620 1.00 23.64 647 GLY A CA 1
ATOM 4858 C C . GLY A 1 647 ? -49.106 -16.486 75.966 1.00 23.64 647 GLY A C 1
ATOM 4859 O O . GLY A 1 647 ? -49.984 -17.149 76.504 1.00 23.64 647 GLY A O 1
ATOM 4860 N N . SER A 1 648 ? -47.874 -16.943 75.750 1.00 24.83 648 SER A N 1
ATOM 4861 C CA . SER A 1 648 ? -47.190 -17.868 76.656 1.00 24.83 648 SER A CA 1
ATOM 4862 C C . SER A 1 648 ? -45.700 -17.519 76.657 1.00 24.83 648 SER A C 1
ATOM 4864 O O . SER A 1 648 ? -45.022 -17.629 75.634 1.00 24.83 648 SER A O 1
ATOM 4866 N N . HIS A 1 649 ? -45.209 -17.032 77.795 1.00 25.69 649 HIS A N 1
ATOM 4867 C CA . HIS A 1 649 ? -43.796 -16.774 78.050 1.00 25.69 649 HIS A CA 1
ATOM 4868 C C . HIS A 1 649 ? -43.014 -18.088 78.163 1.00 25.69 649 HIS A C 1
ATOM 4870 O O . HIS A 1 649 ? -43.400 -18.967 78.926 1.00 25.69 649 HIS A O 1
ATOM 4876 N N . ALA A 1 650 ? -41.859 -18.162 77.503 1.00 25.73 650 ALA A N 1
ATOM 4877 C CA . ALA A 1 650 ? -40.758 -19.016 77.929 1.00 25.73 650 ALA A CA 1
ATOM 4878 C C . ALA A 1 650 ? -39.459 -18.202 77.865 1.00 25.73 650 ALA A C 1
ATOM 4880 O O . ALA A 1 650 ? -39.014 -17.756 76.809 1.00 25.73 650 ALA A O 1
ATOM 4881 N N . SER A 1 651 ? -38.909 -17.948 79.047 1.00 27.53 651 SER A N 1
ATOM 4882 C CA . SER A 1 651 ? -37.643 -17.278 79.316 1.00 27.53 651 SER A CA 1
ATOM 4883 C C . SER A 1 651 ? -36.447 -18.144 78.910 1.00 27.53 651 SER A C 1
ATOM 4885 O O . SER A 1 651 ? -36.373 -19.303 79.311 1.00 27.53 651 SER A O 1
ATOM 4887 N N . GLY A 1 652 ? -35.462 -17.565 78.222 1.00 26.02 652 GLY A N 1
ATOM 4888 C CA . GLY A 1 652 ? -34.170 -18.202 77.956 1.00 26.02 652 GLY A CA 1
ATOM 4889 C C . GLY A 1 652 ? -33.057 -17.161 77.886 1.00 26.02 652 GLY A C 1
ATOM 4890 O O . GLY A 1 652 ? -32.942 -16.418 76.918 1.00 26.02 652 GLY A O 1
ATOM 4891 N N . ALA A 1 653 ? -32.275 -17.068 78.957 1.00 25.70 653 ALA A N 1
ATOM 4892 C CA . ALA A 1 653 ? -31.197 -16.108 79.142 1.00 25.70 653 ALA A CA 1
ATOM 4893 C C . ALA A 1 653 ? -29.848 -16.607 78.585 1.00 25.70 653 ALA A C 1
ATOM 4895 O O . ALA A 1 653 ? -29.568 -17.800 78.645 1.00 25.70 653 ALA A O 1
ATOM 4896 N N . ARG A 1 654 ? -28.965 -15.638 78.262 1.00 26.14 654 ARG A N 1
ATOM 4897 C CA . ARG A 1 654 ? -27.481 -15.728 78.180 1.00 26.14 654 ARG A CA 1
ATOM 4898 C C . ARG A 1 654 ? -26.935 -16.532 76.975 1.00 26.14 654 ARG A C 1
ATOM 4900 O O . ARG A 1 654 ? -27.511 -17.514 76.565 1.00 26.14 654 ARG A O 1
ATOM 4907 N N . ARG A 1 655 ? -25.796 -16.207 76.349 1.00 27.06 655 ARG A N 1
ATOM 4908 C CA . ARG A 1 655 ? -24.571 -15.520 76.800 1.00 27.06 655 ARG A CA 1
ATOM 4909 C C . ARG A 1 655 ? -23.749 -15.101 75.564 1.00 27.06 655 ARG A C 1
ATOM 4911 O O . ARG A 1 655 ? -23.655 -15.851 74.601 1.00 27.06 655 ARG A O 1
ATOM 4918 N N . ARG A 1 656 ? -23.090 -13.941 75.648 1.00 27.31 656 ARG A N 1
ATOM 4919 C CA . ARG A 1 656 ? -22.010 -13.494 74.750 1.00 27.31 656 ARG A CA 1
ATOM 4920 C C . ARG A 1 656 ? -20.817 -14.461 74.810 1.00 27.31 656 ARG A C 1
ATOM 4922 O O . ARG A 1 656 ? -20.438 -14.870 75.910 1.00 27.31 656 ARG A O 1
ATOM 4929 N N . ARG A 1 657 ? -20.158 -14.719 73.675 1.00 28.30 657 ARG A N 1
ATOM 4930 C CA . ARG A 1 657 ? -18.756 -15.166 73.624 1.00 28.30 657 ARG A CA 1
ATOM 4931 C C . ARG A 1 657 ? -17.957 -14.262 72.687 1.00 28.30 657 ARG A C 1
ATOM 4933 O O . ARG A 1 657 ? -18.395 -13.952 71.587 1.00 28.30 657 ARG A O 1
ATOM 4940 N N . ARG A 1 658 ? -16.826 -13.803 73.227 1.00 28.09 658 ARG A N 1
ATOM 4941 C CA . ARG A 1 658 ? -15.735 -13.082 72.568 1.00 28.09 658 ARG A CA 1
ATOM 4942 C C . ARG A 1 658 ? -14.983 -14.009 71.604 1.00 28.09 658 ARG A C 1
ATOM 4944 O O . ARG A 1 658 ? -14.992 -15.223 71.798 1.00 28.09 658 ARG A O 1
ATOM 4951 N N . ALA A 1 659 ? -14.317 -13.371 70.643 1.00 30.58 659 ALA A N 1
ATOM 4952 C CA . ALA A 1 659 ? -13.271 -13.895 69.765 1.00 30.58 659 ALA A CA 1
ATOM 4953 C C . ALA A 1 659 ? -12.092 -14.548 70.520 1.00 30.58 659 ALA A C 1
ATOM 4955 O O . ALA A 1 659 ? -11.972 -14.389 71.742 1.00 30.58 659 ALA A O 1
ATOM 4956 N N . PRO A 1 660 ? -11.192 -15.207 69.773 1.00 34.28 660 PRO A N 1
ATOM 4957 C CA . PRO A 1 660 ? -9.846 -14.640 69.678 1.00 34.28 660 PRO A CA 1
ATOM 4958 C C . PRO A 1 660 ? -9.282 -14.572 68.247 1.00 34.28 660 PRO A C 1
ATOM 4960 O O . PRO A 1 660 ? -9.770 -15.215 67.322 1.00 34.28 660 PRO A O 1
ATOM 4963 N N . GLU A 1 661 ? -8.259 -13.729 68.133 1.00 29.58 661 GLU A N 1
ATOM 4964 C CA . GLU A 1 661 ? -7.404 -13.432 66.984 1.00 29.58 661 GLU A CA 1
ATOM 4965 C C . GLU A 1 661 ? -6.475 -14.586 66.556 1.00 29.58 661 GLU A C 1
ATOM 4967 O O . GLU A 1 661 ? -6.234 -15.527 67.312 1.00 29.58 661 GLU A O 1
ATOM 4972 N N . MET A 1 662 ? -5.855 -14.339 65.391 1.00 30.89 662 MET A N 1
ATOM 4973 C CA . MET A 1 662 ? -4.584 -14.838 64.838 1.00 30.89 662 MET A CA 1
ATOM 4974 C C . MET A 1 662 ? -4.625 -16.047 63.894 1.00 30.89 662 MET A C 1
ATOM 4976 O O . MET A 1 662 ? -4.517 -17.195 64.318 1.00 30.89 662 MET A O 1
ATOM 4980 N N . SER A 1 663 ? -4.622 -15.745 62.589 1.00 32.97 663 SER A N 1
ATOM 4981 C CA . SER A 1 663 ? -3.441 -15.894 61.712 1.00 32.97 663 SER A CA 1
ATOM 4982 C C . SER A 1 663 ? -3.567 -14.979 60.500 1.00 32.97 663 SER A C 1
ATOM 4984 O O . SER A 1 663 ? -4.667 -15.023 59.899 1.00 32.97 663 SER A O 1
#

Sequence (663 aa):
LFSGQGSQYAGMARGLYRTEPVFRRAIDRCDAIVQSFGMVALPSILWGEHQAAIHETRYTQPALFAVEHALVELWRSWGIAPYVVIGHSVGDYAAAAAAGVFSVEQGLALIAARGHLMHEHTAPGAMAVVFASPDEVAAQLAPHADRAAIASINGPATVVVSGEPAAVAAITDACAARGARIRKLDVLRAFHSPLMAPVLDRFAGIVAGMRLQRPAIPLISNLHGRLAGDEVTTAAYWVRHIAEPVRFADGVAALGAEEPDAFLEIGPAPALVAMARPLLPRASDAPWLASLAPGKDDARQMLGALGALYARGAAVDWAGFDRDRGRRKVALPLTPFQRQRLWLDDPPAGPVRAGAPLHPLLGHRIQSALLKDGALQCEAALGRSIAFLTEHRVVDLAVMPAAGFIEIAIAAGQVALPDAEIASHHVALQAPLVLPERGEARVQTVVAAADDHGHRVEIYSWQPAAGDDGCWVLHASARLARAVAAAPAFEPLSDLQARIAREIGIEDYYGSFRDVGFDYRPAFRTIERLWRRDGEALALLRVPEAAGSAAGFQLHPVLLDGGLQATFAALLDRQPWTFQLHACGATCRRSLRSRRAAAATASTPGSTPSTGAPWPTSATSAWSRRAPLRWSPAGTSRMAWSTRFTGSHASGARRRRRAPEMS

Radius of gyration: 50.09 Å; chains: 1; bounding box: 113×53×116 Å

Foldseek 3Di:
DFEDPPLAFAQFCVLCCVPPPLLVVLLVVLQVLCVVVPDDGLCCQRHNPPRCSCQQLLNVLSNFLSQLLSLQRRCVLFVHADQEDEYFQSRLLSRLCSLVQADSSLSSVLRNLVSVCQRPPFAFKWKKKKQAAPVLLCVQCVVPQLFKDFAADLARRITMIMGHPVSNVSSNVVSVVVVIDMGTDPHRGGWQANRCVRCLVVSLVSLVPGQTDFGNHFYQQQQQLATDGCCSRHSVSVSNSRHHHGHNLSVLVNVVVVVDQAAEYRGAALPSLVRSQVSCVVCVVRYRAYQHHPPDSNVVRNVVRVVSCVVSPNDTPVCSVCVVPPDDDDDDPPDPPPDDPPDPPDDPPDPPQPDAALFQLQGGWDDDPPADPLKTKTKDWAAVVQLCQQQWWFLNFRWGDLLSVVQNVQSVLCVSPVPFQKWKFDKDFDDIDTADPDTTWIKMWIWHHQDPQAIKIWIWTWDDDPPPPIDIDTGIIIHIDGDDDDDPDDDDPVVVCVVQPAKDDLVVLCVVCVVNGTRRGQQLSFFPTWTEDAQKIKTKGFGGVSSPDPPRTLDSSSRVSVLVSRNVRNCVVDPDDDDDDGPGTPRRDGDPPDRIKMKMKGFDDDDDDDDDDDDDDDDDDDDDDDDDDDHDDDGDIDMDIDDDDDDDDDDDDDDDDDDDDDD

pLDDT: mean 82.2, std 22.91, range [20.64, 98.75]